Protein AF-0000000072383694 (afdb_homodimer)

pLDDT: mean 89.74, std 15.97, range [21.08, 98.81]

Radius of gyration: 26.95 Å; Cα contacts (8 Å, |Δi|>4): 1340; chains: 2; bounding box: 86×78×67 Å

Sequence (684 aa):
MWRKSFWSYRLLSTYVTKSRYLFELKEDDDACKKAQQTGAFYLFHSLAPLLQKSEHQYQAPQHSLLELERLLAKFGQDTQRIEDSVLIGCSEQHEAWFALDLGLNSSSSINASLQKQEMETELKGSFMELRKALFQLNTKDASLLSTAQALLRWHDGHQFCSRSGQPTKKNMAGSKRVCPSNKIIYYPQMAPVVITLVSDGTRCLLARQSSFPKGMYSALAGFCDIGESLEEAVRREVAEEVGLEVERLQYSASQHWPFPNSSLMIACHATVKSGQTEIQVNLRELEAAGWFSHDEVATALRRNNPYTQQQNGTFWLPPKLAIAHQLIKEWVEKPNCSTLPAMWRKSFWSYRLLSTYVTKSRYLFELKEDDDACKKAQQTGAFYLFHSLAPLLQKSEHQYQAPQHSLLELERLLAKFGQDTQRIEDSVLIGCSEQHEAWFALDLGLNSSSSINASLQKQEMETELKGSFMELRKALFQLNTKDASLLSTAQALLRWHDGHQFCSRSGQPTKKNMAGSKRVCPSNKIIYYPQMAPVVITLVSDGTRCLLARQSSFPKGMYSALAGFCDIGESLEEAVRREVAEEVGLEVERLQYSASQHWPFPNSSLMIACHATVKSGQTEIQVNLRELEAAGWFSHDEVATALRRNNPYTQQQNGTFWLPPKLAIAHQLIKEWVEKPNCSTLPA

Solvent-accessible surface area (backbone atoms only — not comparable to full-atom values): 36787 Å² total; per-residue (Å²): 137,82,79,74,77,72,74,71,74,72,79,65,53,71,67,30,50,42,42,39,51,53,49,44,28,54,74,29,50,67,57,26,53,58,39,48,66,71,15,36,33,36,50,25,45,70,64,9,40,41,32,27,82,50,95,92,37,46,40,70,61,73,37,42,47,65,56,49,46,50,53,33,50,74,70,74,39,62,70,68,60,62,65,68,23,28,59,66,52,59,43,95,87,66,40,34,30,30,31,36,54,50,34,44,78,48,93,57,86,83,45,73,53,52,57,66,70,61,49,25,61,75,66,65,32,42,68,35,55,52,80,64,43,50,77,48,37,54,70,67,58,33,50,49,52,42,26,35,34,34,53,53,51,48,53,64,45,44,39,14,26,24,59,77,26,44,63,37,44,67,47,64,21,48,56,34,32,33,20,78,90,78,65,50,74,46,62,73,67,28,40,42,23,39,33,35,43,37,26,62,68,66,33,36,42,36,26,28,41,76,85,45,63,80,50,42,35,37,48,46,67,43,68,44,52,69,58,36,26,64,68,52,30,49,40,44,44,42,12,42,46,31,44,35,64,64,71,46,77,41,82,74,52,53,34,49,37,51,72,93,52,46,26,33,37,39,32,30,42,31,30,32,50,86,88,57,71,68,69,46,71,29,66,94,73,32,67,46,69,48,78,38,43,54,66,58,52,52,53,39,68,66,53,84,63,70,77,76,46,61,77,74,80,52,67,35,62,56,56,80,88,40,68,55,29,50,52,53,50,49,42,66,74,48,53,68,71,77,66,67,83,131,136,83,80,74,79,73,75,70,75,72,78,64,53,69,66,30,49,42,42,39,51,52,49,43,28,54,73,30,50,66,58,26,53,58,41,50,67,70,15,35,33,35,49,25,46,71,64,10,41,41,32,28,82,49,94,94,39,46,40,69,62,74,36,42,46,67,56,49,45,50,52,33,50,74,70,73,40,62,71,68,60,63,63,68,24,28,60,66,53,59,43,94,85,68,40,34,29,30,32,36,55,50,36,45,78,48,93,56,83,82,45,74,54,52,57,65,68,62,48,25,62,76,64,64,33,42,66,35,56,51,81,64,42,50,77,49,36,54,70,68,58,34,51,50,51,42,26,34,35,36,52,54,50,47,56,63,46,45,40,13,26,24,60,77,25,43,62,35,42,67,45,64,23,49,58,33,33,34,21,78,89,79,64,50,73,46,61,72,66,26,39,42,25,40,33,33,43,37,25,55,67,67,32,36,44,36,26,26,41,78,87,44,64,80,50,41,36,37,46,47,67,43,67,42,50,68,58,37,26,65,69,53,30,50,42,43,46,42,12,42,46,29,44,35,65,66,70,48,75,42,82,74,54,54,36,48,36,51,71,93,52,46,26,32,36,40,32,28,41,32,32,33,52,78,88,53,70,71,69,46,72,29,67,91,73,33,68,47,70,47,80,38,44,55,67,59,52,52,54,37,68,68,54,84,65,70,77,76,47,61,77,75,80,51,66,35,60,56,57,80,88,38,68,54,30,50,54,52,50,49,43,66,74,48,55,68,71,77,66,67,83,133

Organism: Felis catus (NCBI:txid9685)

InterPro domains:
  IPR000086 NUDIX hydrolase domain [PF00293] (193-300)
  IPR000086 NUDIX hydrolase domain [PS51462] (188-315)
  IPR015375 NADH pyrophosphatase-like, N-terminal [PF09296] (40-154)
  IPR015376 Zinc ribbon, NADH pyrophosphatase [PF09297] (158-187)
  IPR015797 NUDIX hydrolase-like domain superfamily [SSF55811] (140-334)
  IPR020084 NUDIX hydrolase, conserved site [PS00893] (222-243)
  IPR049734 NADH pyrophosphatase-like, C-terminal domain [cd03429] (191-332)

Structure (mmCIF, N/CA/C/O backbone):
data_AF-0000000072383694-model_v1
#
loop_
_entity.id
_entity.type
_entity.pdbx_description
1 polymer 'Uncharacterized protein'
#
loop_
_atom_site.group_PDB
_atom_site.id
_atom_site.type_symbol
_atom_site.label_atom_id
_atom_site.label_alt_id
_atom_site.label_comp_id
_atom_site.label_asym_id
_atom_site.label_entity_id
_atom_site.label_seq_id
_atom_site.pdbx_PDB_ins_code
_atom_site.Cartn_x
_atom_site.Cartn_y
_atom_site.Cartn_z
_atom_site.occupancy
_atom_site.B_iso_or_equiv
_atom_site.auth_seq_id
_atom_site.auth_comp_id
_atom_site.auth_asym_id
_atom_site.auth_atom_id
_atom_site.pdbx_PDB_model_num
ATOM 1 N N . MET A 1 1 ? 36.188 38.438 -26.5 1 25.48 1 MET A N 1
ATOM 2 C CA . MET A 1 1 ? 34.781 38.656 -26.172 1 25.48 1 MET A CA 1
ATOM 3 C C . MET A 1 1 ? 34.156 37.438 -25.5 1 25.48 1 MET A C 1
ATOM 5 O O . MET A 1 1 ? 34.094 36.375 -26.125 1 25.48 1 MET A O 1
ATOM 9 N N . TRP A 1 2 ? 34.219 37.188 -24.141 1 26.23 2 TRP A N 1
ATOM 10 C CA . TRP A 1 2 ? 33.969 36.094 -23.234 1 26.23 2 TRP A CA 1
ATOM 11 C C . TRP A 1 2 ? 32.5 35.75 -23.188 1 26.23 2 TRP A C 1
ATOM 13 O O . TRP A 1 2 ? 31.672 36.594 -22.844 1 26.23 2 TRP A O 1
ATOM 23 N N . ARG A 1 3 ? 31.906 34.938 -24.109 1 27.7 3 ARG A N 1
ATOM 24 C CA . ARG A 1 3 ? 30.5 34.531 -24.109 1 27.7 3 ARG A CA 1
ATOM 25 C C . ARG A 1 3 ? 30.078 34.062 -22.734 1 27.7 3 ARG A C 1
ATOM 27 O O . ARG A 1 3 ? 30.625 33.094 -22.203 1 27.7 3 ARG A O 1
ATOM 34 N N . LYS A 1 4 ? 29.688 34.938 -21.875 1 29.31 4 LYS A N 1
ATOM 35 C CA . LYS A 1 4 ? 29.062 34.688 -20.578 1 29.31 4 LYS A CA 1
ATOM 36 C C . LYS A 1 4 ? 27.984 33.625 -20.703 1 29.31 4 LYS A C 1
ATOM 38 O O . LYS A 1 4 ? 27.016 33.781 -21.438 1 29.31 4 LYS A O 1
ATOM 43 N N . SER A 1 5 ? 28.266 32.344 -20.766 1 31.38 5 SER A N 1
ATOM 44 C CA . SER A 1 5 ? 27.359 31.203 -20.672 1 31.38 5 SER A CA 1
ATOM 45 C C . SER A 1 5 ? 26.328 31.406 -19.578 1 31.38 5 SER A C 1
ATOM 47 O O . SER A 1 5 ? 26.672 31.391 -18.391 1 31.38 5 SER A O 1
ATOM 49 N N . PHE A 1 6 ? 25.438 32.406 -19.672 1 30.58 6 PHE A N 1
ATOM 50 C CA . PHE A 1 6 ? 24.312 32.594 -18.781 1 30.58 6 PHE A CA 1
ATOM 51 C C . PHE A 1 6 ? 23.609 31.281 -18.484 1 30.58 6 PHE A C 1
ATOM 53 O O . PHE A 1 6 ? 22.906 30.734 -19.328 1 30.58 6 PHE A O 1
ATOM 60 N N . TRP A 1 7 ? 24.219 30.344 -17.797 1 33.88 7 TRP A N 1
ATOM 61 C CA . TRP A 1 7 ? 23.5 29.234 -17.188 1 33.88 7 TRP A CA 1
ATOM 62 C C . TRP A 1 7 ? 22.172 29.703 -16.594 1 33.88 7 TRP A C 1
ATOM 64 O O . TRP A 1 7 ? 22.156 30.484 -15.641 1 33.88 7 TRP A O 1
ATOM 74 N N . SER A 1 8 ? 21.266 30.234 -17.344 1 35.97 8 SER A N 1
ATOM 75 C CA . SER A 1 8 ? 19.906 30.562 -16.906 1 35.97 8 SER A CA 1
ATOM 76 C C . SER A 1 8 ? 19.391 29.562 -15.875 1 35.97 8 SER A C 1
ATOM 78 O O . SER A 1 8 ? 19.25 28.375 -16.172 1 35.97 8 SER A O 1
ATOM 80 N N . TYR A 1 9 ? 19.828 29.578 -14.656 1 41.03 9 TYR A N 1
ATOM 81 C CA . TYR A 1 9 ? 19.25 28.875 -13.508 1 41.03 9 TYR A CA 1
ATOM 82 C C . TYR A 1 9 ? 17.734 28.922 -13.562 1 41.03 9 TYR A C 1
ATOM 84 O O . TYR A 1 9 ? 17.125 29.984 -13.445 1 41.03 9 TYR A O 1
ATOM 92 N N . ARG A 1 10 ? 17.203 28.297 -14.516 1 50.22 10 ARG A N 1
ATOM 93 C CA . ARG A 1 10 ? 15.742 28.219 -14.57 1 50.22 10 ARG A CA 1
ATOM 94 C C . ARG A 1 10 ? 15.148 28 -13.18 1 50.22 10 ARG A C 1
ATOM 96 O O . ARG A 1 10 ? 15.578 27.094 -12.453 1 50.22 10 ARG A O 1
ATOM 103 N N . LEU A 1 11 ? 14.555 29.016 -12.594 1 60.5 11 LEU A N 1
ATOM 104 C CA . LEU A 1 11 ? 13.844 29.062 -11.32 1 60.5 11 LEU A CA 1
ATOM 105 C C . LEU A 1 11 ? 12.789 27.953 -11.25 1 60.5 11 LEU A C 1
ATOM 107 O O . LEU A 1 11 ? 11.898 27.891 -12.102 1 60.5 11 LEU A O 1
ATOM 111 N N . LEU A 1 12 ? 13.07 26.891 -10.617 1 71.5 12 LEU A N 1
ATOM 112 C CA . LEU A 1 12 ? 12.086 25.844 -10.359 1 71.5 12 LEU A CA 1
ATOM 113 C C . LEU A 1 12 ? 10.828 26.422 -9.727 1 71.5 12 LEU A C 1
ATOM 115 O O . LEU A 1 12 ? 10.891 27.438 -9.016 1 71.5 12 LEU A O 1
ATOM 119 N N . SER A 1 13 ? 9.727 25.859 -10.125 1 86.69 13 SER A N 1
ATOM 120 C CA . SER A 1 13 ? 8.477 26.266 -9.492 1 86.69 13 SER A CA 1
ATOM 121 C C . SER A 1 13 ? 8.531 26.078 -7.977 1 86.69 13 SER A C 1
ATOM 123 O O . SER A 1 13 ? 9.391 25.344 -7.473 1 86.69 13 SER A O 1
ATOM 125 N N . THR A 1 14 ? 7.766 26.766 -7.305 1 91.38 14 THR A N 1
ATOM 126 C CA . THR A 1 14 ? 7.68 26.688 -5.848 1 91.38 14 THR A CA 1
ATOM 127 C C . THR A 1 14 ? 7.387 25.266 -5.398 1 91.38 14 THR A C 1
ATOM 129 O O . THR A 1 14 ? 7.934 24.797 -4.395 1 91.38 14 THR A O 1
ATOM 132 N N . TYR A 1 15 ? 6.594 24.562 -6.176 1 94.19 15 TYR A N 1
ATOM 133 C CA . TYR A 1 15 ? 6.254 23.188 -5.824 1 94.19 15 TYR A CA 1
ATOM 134 C C . TYR A 1 15 ? 7.48 22.297 -5.902 1 94.19 15 TYR A C 1
ATOM 136 O O . TYR A 1 15 ? 7.734 21.5 -4.996 1 94.19 15 TYR A O 1
ATOM 144 N N . VAL A 1 16 ? 8.25 22.375 -6.953 1 95.88 16 VAL A N 1
ATOM 145 C CA . VAL A 1 16 ? 9.422 21.547 -7.16 1 95.88 16 VAL A CA 1
ATOM 146 C C . VAL A 1 16 ? 10.461 21.828 -6.074 1 95.88 16 VAL A C 1
ATOM 148 O O . VAL A 1 16 ? 11.031 20.906 -5.496 1 95.88 16 VAL A O 1
ATOM 151 N N . THR A 1 17 ? 10.664 23.094 -5.789 1 95.75 17 THR A N 1
ATOM 152 C CA . THR A 1 17 ? 11.656 23.469 -4.789 1 95.75 17 THR A CA 1
ATOM 153 C C . THR A 1 17 ? 11.273 22.938 -3.414 1 95.75 17 THR A C 1
ATOM 155 O O . THR A 1 17 ? 12.125 22.438 -2.676 1 95.75 17 THR A O 1
ATOM 158 N N . LYS A 1 18 ? 10.039 23.031 -3.117 1 96.56 18 LYS A N 1
ATOM 159 C CA . LYS A 1 18 ? 9.539 22.531 -1.842 1 96.56 18 LYS A CA 1
ATOM 160 C C . LYS A 1 18 ? 9.719 21.016 -1.747 1 96.56 18 LYS A C 1
ATOM 162 O O . LYS A 1 18 ? 10.172 20.5 -0.724 1 96.56 18 LYS A O 1
ATOM 167 N N . SER A 1 19 ? 9.375 20.297 -2.785 1 96.69 19 SER A N 1
ATOM 168 C CA . SER A 1 19 ? 9.492 18.844 -2.809 1 96.69 19 SER A CA 1
ATOM 169 C C . SER A 1 19 ? 10.938 18.391 -2.639 1 96.69 19 SER A C 1
ATOM 171 O O . SER A 1 19 ? 11.219 17.438 -1.904 1 96.69 19 SER A O 1
ATOM 173 N N . ARG A 1 20 ? 11.82 19.078 -3.25 1 96.88 20 ARG A N 1
ATOM 174 C CA . ARG A 1 20 ? 13.227 18.703 -3.193 1 96.88 20 ARG A CA 1
ATOM 175 C C . ARG A 1 20 ? 13.844 19.078 -1.85 1 96.88 20 ARG A C 1
ATOM 177 O O . ARG A 1 20 ? 14.734 18.391 -1.351 1 96.88 20 ARG A O 1
ATOM 184 N N . TYR A 1 21 ? 13.352 20.266 -1.337 1 97.69 21 TYR A N 1
ATOM 185 C CA . TYR A 1 21 ? 13.781 20.641 0.008 1 97.69 21 TYR A CA 1
ATOM 186 C C . TYR A 1 21 ? 13.398 19.562 1.015 1 97.69 21 TYR A C 1
ATOM 188 O O . TYR A 1 21 ? 14.242 19.109 1.803 1 97.69 21 TYR A O 1
ATOM 196 N N . LEU A 1 22 ? 12.172 19.047 0.976 1 97.88 22 LEU A N 1
ATOM 197 C CA . LEU A 1 22 ? 11.711 18 1.871 1 97.88 22 LEU A CA 1
ATOM 198 C C . LEU A 1 22 ? 12.5 16.719 1.649 1 97.88 22 LEU A C 1
ATOM 200 O O . LEU A 1 22 ? 12.852 16.016 2.609 1 97.88 22 LEU A O 1
ATOM 204 N N . PHE A 1 23 ? 12.797 16.469 0.4 1 97.5 23 PHE A N 1
ATOM 205 C CA . PHE A 1 23 ? 13.609 15.305 0.07 1 97.5 23 PHE A CA 1
ATOM 206 C C . PHE A 1 23 ? 14.969 15.383 0.748 1 97.5 23 PHE A C 1
ATOM 208 O O . PHE A 1 23 ? 15.445 14.398 1.322 1 97.5 23 PHE A O 1
ATOM 215 N N . GLU A 1 24 ? 15.531 16.484 0.656 1 97.62 24 GLU A N 1
ATOM 216 C CA . GLU A 1 24 ? 16.828 16.688 1.279 1 97.62 24 GLU A CA 1
ATOM 217 C C . GLU A 1 24 ? 16.766 16.469 2.789 1 97.62 24 GLU A C 1
ATOM 219 O O . GLU A 1 24 ? 17.641 15.828 3.373 1 97.62 24 GLU A O 1
ATOM 224 N N . LEU A 1 25 ? 15.727 17 3.41 1 98.44 25 LEU A N 1
ATOM 225 C CA . LEU A 1 25 ? 15.586 16.875 4.855 1 98.44 25 LEU A CA 1
ATOM 226 C C . LEU A 1 25 ? 15.422 15.406 5.254 1 98.44 25 LEU A C 1
ATOM 228 O O . LEU A 1 25 ? 15.898 14.992 6.312 1 98.44 25 LEU A O 1
ATOM 232 N N . LYS A 1 26 ? 14.781 14.656 4.449 1 97.94 26 LYS A N 1
ATOM 233 C CA . LYS A 1 26 ? 14.555 13.242 4.738 1 97.94 26 LYS A CA 1
ATOM 234 C C . LYS A 1 26 ? 15.852 12.445 4.633 1 97.94 26 LYS A C 1
ATOM 236 O O . LYS A 1 26 ? 16.047 11.484 5.371 1 97.94 26 LYS A O 1
ATOM 241 N N . GLU A 1 27 ? 16.734 12.906 3.748 1 96.44 27 GLU A N 1
ATOM 242 C CA . GLU A 1 27 ? 17.891 12.094 3.396 1 96.44 27 GLU A CA 1
ATOM 243 C C . GLU A 1 27 ? 19.141 12.57 4.137 1 96.44 27 GLU A C 1
ATOM 245 O O . GLU A 1 27 ? 20.094 11.812 4.301 1 96.44 27 GLU A O 1
ATOM 250 N N . ASP A 1 28 ? 19.125 13.82 4.531 1 97.75 28 ASP A N 1
ATOM 251 C CA . ASP A 1 28 ? 20.297 14.422 5.148 1 97.75 28 ASP A CA 1
ATOM 252 C C . ASP A 1 28 ? 20.016 14.812 6.598 1 97.75 28 ASP A C 1
ATOM 254 O O . ASP A 1 28 ? 19.391 15.844 6.863 1 97.75 28 ASP A O 1
ATOM 258 N N . ASP A 1 29 ? 20.578 14.094 7.492 1 98.06 29 ASP A N 1
ATOM 259 C CA . ASP A 1 29 ? 20.328 14.281 8.914 1 98.06 29 ASP A CA 1
ATOM 260 C C . ASP A 1 29 ? 20.812 15.656 9.383 1 98.06 29 ASP A C 1
ATOM 262 O O . ASP A 1 29 ? 20.156 16.297 10.203 1 98.06 29 ASP A O 1
ATOM 266 N N . ASP A 1 30 ? 21.906 16.062 8.922 1 98.25 30 ASP A N 1
ATOM 267 C CA . ASP A 1 30 ? 22.438 17.375 9.32 1 98.25 30 ASP A CA 1
ATOM 268 C C . ASP A 1 30 ? 21.531 18.5 8.844 1 98.25 30 ASP A C 1
ATOM 270 O O . ASP A 1 30 ? 21.25 19.438 9.586 1 98.25 30 ASP A O 1
ATOM 274 N N . ALA A 1 31 ? 21.109 18.375 7.594 1 98.31 31 ALA A N 1
ATOM 275 C CA . ALA A 1 31 ? 20.172 19.375 7.062 1 98.31 31 ALA A CA 1
ATOM 276 C C . ALA A 1 31 ? 18.891 19.406 7.871 1 98.31 31 ALA A C 1
ATOM 278 O O . ALA A 1 31 ? 18.344 20.469 8.172 1 98.31 31 ALA A O 1
ATOM 279 N N . CYS A 1 32 ? 18.438 18.25 8.25 1 98.56 32 CYS A N 1
ATOM 280 C CA . CYS A 1 32 ? 17.203 18.156 9.016 1 98.56 32 CYS A CA 1
ATOM 281 C C . CYS A 1 32 ? 17.375 18.734 10.406 1 98.56 32 CYS A C 1
ATOM 283 O O . CYS A 1 32 ? 16.469 19.422 10.914 1 98.56 32 CYS A O 1
ATOM 285 N N . LYS A 1 33 ? 18.469 18.484 11 1 97.94 33 LYS A N 1
ATOM 286 C CA . LYS A 1 33 ? 18.766 19.016 12.32 1 97.94 33 LYS A CA 1
ATOM 287 C C . LYS A 1 33 ? 18.797 20.547 12.297 1 97.94 33 LYS A C 1
ATOM 289 O O . LYS A 1 33 ? 18.234 21.203 13.195 1 97.94 33 LYS A O 1
ATOM 294 N N . LYS A 1 34 ? 19.422 21.031 11.305 1 98.12 34 LYS A N 1
ATOM 295 C CA . LYS A 1 34 ? 19.453 22.484 11.148 1 98.12 34 LYS A CA 1
ATOM 296 C C . LYS A 1 34 ? 18.062 23.047 10.953 1 98.12 34 LYS A C 1
ATOM 298 O O . LYS A 1 34 ? 17.703 24.078 11.555 1 98.12 34 LYS A O 1
ATOM 303 N N . ALA A 1 35 ? 17.266 22.391 10.125 1 98.38 35 ALA A N 1
ATOM 304 C CA . ALA A 1 35 ? 15.898 22.828 9.867 1 98.38 35 ALA A CA 1
ATOM 305 C C . ALA A 1 35 ? 15.055 22.781 11.133 1 98.38 35 ALA A C 1
ATOM 307 O O . ALA A 1 35 ? 14.148 23.609 11.32 1 98.38 35 ALA A O 1
ATOM 308 N N . GLN A 1 36 ? 15.344 21.844 12.008 1 97.94 36 GLN A N 1
ATOM 309 C CA . GLN A 1 36 ? 14.594 21.672 13.25 1 97.94 36 GLN A CA 1
ATOM 310 C C . GLN A 1 36 ? 14.766 22.875 14.172 1 97.94 36 GLN A C 1
ATOM 312 O O . GLN A 1 36 ? 13.859 23.219 14.938 1 97.94 36 GLN A O 1
ATOM 317 N N . GLN A 1 37 ? 15.898 23.578 14.07 1 97.38 37 GLN A N 1
ATOM 318 C CA . GLN A 1 37 ? 16.203 24.719 14.938 1 97.38 37 GLN A CA 1
ATOM 319 C C . GLN A 1 37 ? 15.234 25.875 14.695 1 97.38 37 GLN A C 1
ATOM 321 O O . GLN A 1 37 ? 14.945 26.641 15.609 1 97.38 37 GLN A O 1
ATOM 326 N N . THR A 1 38 ? 14.742 25.938 13.484 1 97.5 38 THR A N 1
ATOM 327 C CA . THR A 1 38 ? 13.867 27.047 13.141 1 97.5 38 THR A CA 1
ATOM 328 C C . THR A 1 38 ? 12.5 26.547 12.68 1 97.5 38 THR A C 1
ATOM 330 O O . THR A 1 38 ? 11.742 27.281 12.055 1 97.5 38 THR A O 1
ATOM 333 N N . GLY A 1 39 ? 12.281 25.266 12.852 1 98 39 GLY A N 1
ATOM 334 C CA . GLY A 1 39 ? 11.039 24.672 12.391 1 98 39 GLY A CA 1
ATOM 335 C C . GLY A 1 39 ? 9.883 24.859 13.359 1 98 39 GLY A C 1
ATOM 336 O O . GLY A 1 39 ? 10.031 25.547 14.375 1 98 39 GLY A O 1
ATOM 337 N N . ALA A 1 40 ? 8.766 24.375 12.969 1 98.31 40 ALA A N 1
ATOM 338 C CA . ALA A 1 40 ? 7.555 24.406 13.781 1 98.31 40 ALA A CA 1
ATOM 339 C C . ALA A 1 40 ? 7.145 23 14.195 1 98.31 40 ALA A C 1
ATOM 341 O O . ALA A 1 40 ? 7.359 22.031 13.453 1 98.31 40 ALA A O 1
ATOM 342 N N . PHE A 1 41 ? 6.555 22.922 15.375 1 98.56 41 PHE A N 1
ATOM 343 C CA . PHE A 1 41 ? 6.176 21.625 15.938 1 98.56 41 PHE A CA 1
ATOM 344 C C . PHE A 1 41 ? 4.676 21.562 16.203 1 98.56 41 PHE A C 1
ATOM 346 O O . PHE A 1 41 ? 4.105 22.469 16.797 1 98.56 41 PHE A O 1
ATOM 353 N N . TYR A 1 42 ? 4.109 20.562 15.68 1 98.44 42 TYR A N 1
ATOM 354 C CA . TYR A 1 42 ? 2.748 20.188 16.031 1 98.44 42 TYR A CA 1
ATOM 355 C C . TYR A 1 42 ? 2.748 19.125 17.125 1 98.44 42 TYR A C 1
ATOM 357 O O . TYR A 1 42 ? 3.506 18.156 17.047 1 98.44 42 TYR A O 1
ATOM 365 N N . LEU A 1 43 ? 1.911 19.328 18.109 1 98.25 43 LEU A N 1
ATOM 366 C CA . LEU A 1 43 ? 1.993 18.453 19.281 1 98.25 43 LEU A CA 1
ATOM 367 C C . LEU A 1 43 ? 0.82 17.484 19.328 1 98.25 43 LEU A C 1
ATOM 369 O O . LEU A 1 43 ? -0.303 17.844 18.969 1 98.25 43 LEU A O 1
ATOM 373 N N . PHE A 1 44 ? 1.098 16.328 19.75 1 98 44 PHE A N 1
ATOM 374 C CA . PHE A 1 44 ? 0.128 15.266 19.938 1 98 44 PHE A CA 1
ATOM 375 C C . PHE A 1 44 ? 0.224 14.688 21.344 1 98 44 PHE A C 1
ATOM 377 O O . PHE A 1 44 ? 1.229 14.875 22.031 1 98 44 PHE A O 1
ATOM 384 N N . HIS A 1 45 ? -0.805 14.07 21.797 1 97.25 45 HIS A N 1
ATOM 385 C CA . HIS A 1 45 ? -0.825 13.227 22.984 1 97.25 45 HIS A CA 1
ATOM 386 C C . HIS A 1 45 ? -1.559 11.914 22.734 1 97.25 45 HIS A C 1
ATOM 388 O O . HIS A 1 45 ? -2.783 11.898 22.578 1 97.25 45 HIS A O 1
ATOM 394 N N . SER A 1 46 ? -0.838 10.812 22.703 1 95.81 46 SER A N 1
ATOM 395 C CA . SER A 1 46 ? -1.388 9.508 22.375 1 95.81 46 SER A CA 1
ATOM 396 C C . SER A 1 46 ? -2.139 9.547 21.047 1 95.81 46 SER A C 1
ATOM 398 O O . SER A 1 46 ? -3.289 9.109 20.969 1 95.81 46 SER A O 1
ATOM 400 N N . LEU A 1 47 ? -1.526 10.242 20.062 1 96.19 47 LEU A N 1
ATOM 401 C CA . LEU A 1 47 ? -1.926 10.289 18.656 1 96.19 47 LEU A CA 1
ATOM 402 C C . LEU A 1 47 ? -3.102 11.242 18.453 1 96.19 47 LEU A C 1
ATOM 404 O O . LEU A 1 47 ? -3.666 11.312 17.359 1 96.19 47 LEU A O 1
ATOM 408 N N . ALA A 1 48 ? -3.51 11.977 19.516 1 97.12 48 ALA A N 1
ATOM 409 C CA . ALA A 1 48 ? -4.508 13.039 19.406 1 97.12 48 ALA A CA 1
ATOM 410 C C . ALA A 1 48 ? -3.838 14.398 19.234 1 97.12 48 ALA A C 1
ATOM 412 O O . ALA A 1 48 ? -3.021 14.805 20.078 1 97.12 48 ALA A O 1
ATOM 413 N N . PRO A 1 49 ? -4.176 15.117 18.25 1 97.62 49 PRO A N 1
ATOM 414 C CA . PRO A 1 49 ? -3.531 16.422 18.031 1 97.62 49 PRO A CA 1
ATOM 415 C C . PRO A 1 49 ? -4.035 17.484 19 1 97.62 49 PRO A C 1
ATOM 417 O O . PRO A 1 49 ? -5.191 17.453 19.422 1 97.62 49 PRO A O 1
ATOM 420 N N . LEU A 1 50 ? -3.178 18.422 19.281 1 97.75 50 LEU A N 1
ATOM 421 C CA . LEU A 1 50 ? -3.555 19.609 20.047 1 97.75 50 LEU A CA 1
ATOM 422 C C . LEU A 1 50 ? -4.309 20.609 19.156 1 97.75 50 LEU A C 1
ATOM 424 O O . LEU A 1 50 ? -3.83 20.984 18.094 1 97.75 50 LEU A O 1
ATOM 428 N N . LEU A 1 51 ? -5.457 20.969 19.578 1 96.88 51 LEU A N 1
ATOM 429 C CA . LEU A 1 51 ? -6.242 21.984 18.875 1 96.88 51 LEU A CA 1
ATOM 430 C C . LEU A 1 51 ? -6.594 23.141 19.812 1 96.88 51 LEU A C 1
ATOM 432 O O . LEU A 1 51 ? -6.766 22.938 21.016 1 96.88 51 LEU A O 1
ATOM 436 N N . GLN A 1 52 ? -6.629 24.281 19.266 1 95 52 GLN A N 1
ATOM 437 C CA . GLN A 1 52 ? -7.059 25.484 19.969 1 95 52 GLN A CA 1
ATOM 438 C C . GLN A 1 52 ? -8.219 26.156 19.266 1 95 52 GLN A C 1
ATOM 440 O O . GLN A 1 52 ? -8.258 26.203 18.031 1 95 52 GLN A O 1
ATOM 445 N N . LYS A 1 53 ? -9.125 26.547 20.016 1 88.12 53 LYS A N 1
ATOM 446 C CA . LYS A 1 53 ? -10.273 27.25 19.453 1 88.12 53 LYS A CA 1
ATOM 447 C C . LYS A 1 53 ? -9.93 28.688 19.125 1 88.12 53 LYS A C 1
ATOM 449 O O . LYS A 1 53 ? -9.359 29.406 19.953 1 88.12 53 LYS A O 1
ATOM 454 N N . SER A 1 54 ? -9.953 29 17.922 1 79.25 54 SER A N 1
ATOM 455 C CA . SER A 1 54 ? -9.828 30.391 17.484 1 79.25 54 SER A CA 1
ATOM 456 C C . SER A 1 54 ? -11.109 30.891 16.844 1 79.25 54 SER A C 1
ATOM 458 O O . SER A 1 54 ? -11.461 30.469 15.734 1 79.25 54 SER A O 1
ATOM 460 N N . GLU A 1 55 ? -11.812 31.844 17.484 1 78.44 55 GLU A N 1
ATOM 461 C CA . GLU A 1 55 ? -13.086 32.375 17 1 78.44 55 GLU A CA 1
ATOM 462 C C . GLU A 1 55 ? -14.078 31.25 16.719 1 78.44 55 GLU A C 1
ATOM 464 O O . GLU A 1 55 ? -14.453 30.5 17.609 1 78.44 55 GLU A O 1
ATOM 469 N N . HIS A 1 56 ? -14.234 30.922 15.414 1 74.62 56 HIS A N 1
ATOM 470 C CA . HIS A 1 56 ? -15.297 29.969 15.102 1 74.62 56 HIS A CA 1
ATOM 471 C C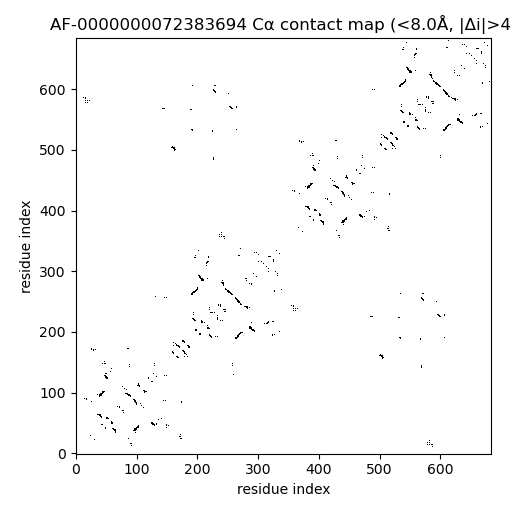 . HIS A 1 56 ? -14.727 28.672 14.523 1 74.62 56 HIS A C 1
ATOM 473 O O . HIS A 1 56 ? -15.469 27.828 14.016 1 74.62 56 HIS A O 1
ATOM 479 N N . GLN A 1 57 ? -13.344 28.562 14.695 1 82.19 57 GLN A N 1
ATOM 480 C CA . GLN A 1 57 ? -12.797 27.328 14.133 1 82.19 57 GLN A CA 1
ATOM 481 C C . GLN A 1 57 ? -11.625 26.828 14.961 1 82.19 57 GLN A C 1
ATOM 483 O O . GLN A 1 57 ? -11 27.594 15.695 1 82.19 57 GLN A O 1
ATOM 488 N N . TYR A 1 58 ? -11.422 25.562 14.977 1 89.81 58 TYR A N 1
ATOM 489 C CA . TYR A 1 58 ? -10.242 24.984 15.617 1 89.81 58 TYR A CA 1
ATOM 490 C C . TYR A 1 58 ? -9.031 25.062 14.703 1 89.81 58 TYR A C 1
ATOM 492 O O . TYR A 1 58 ? -9.156 25 13.477 1 89.81 58 TYR A O 1
ATOM 500 N N . GLN A 1 59 ? -7.969 25.328 15.312 1 92 59 GLN A N 1
ATOM 501 C CA . GLN A 1 59 ? -6.699 25.312 14.594 1 92 59 GLN A CA 1
ATOM 502 C C . GLN A 1 59 ? -5.648 24.5 15.352 1 92 59 GLN A C 1
ATOM 504 O O . GLN A 1 59 ? -5.742 24.344 16.578 1 92 59 GLN A O 1
ATOM 509 N N . ALA A 1 60 ? -4.75 24.016 14.602 1 93.81 60 ALA A N 1
ATOM 510 C CA . ALA A 1 60 ? -3.604 23.375 15.227 1 93.81 60 ALA A CA 1
ATOM 511 C C . ALA A 1 60 ? -2.469 24.359 15.469 1 93.81 60 ALA A C 1
ATOM 513 O O . ALA A 1 60 ? -1.888 24.891 14.516 1 93.81 60 ALA A O 1
ATOM 514 N N . PRO A 1 61 ? -2.178 24.609 16.688 1 95.56 61 PRO A N 1
ATOM 515 C CA . PRO A 1 61 ? -1.12 25.594 16.938 1 95.56 61 PRO A CA 1
ATOM 516 C C . PRO A 1 61 ? 0.27 25.062 16.594 1 95.56 61 PRO A C 1
ATOM 518 O O . PRO A 1 61 ? 0.53 23.875 16.719 1 95.56 61 PRO A O 1
ATOM 521 N N . GLN A 1 62 ? 1.105 25.953 16.219 1 96.75 62 GLN A N 1
ATOM 522 C CA . GLN A 1 62 ? 2.514 25.672 15.969 1 96.75 62 GLN A CA 1
ATOM 523 C C . GLN A 1 62 ? 3.387 26.156 17.109 1 96.75 62 GLN A C 1
ATOM 525 O O . GLN A 1 62 ? 3.143 27.219 17.672 1 96.75 62 GLN A O 1
ATOM 530 N N . HIS A 1 63 ? 4.383 25.375 17.453 1 97.88 63 HIS A N 1
ATOM 531 C CA . HIS A 1 63 ? 5.324 25.75 18.5 1 97.88 63 HIS A CA 1
ATOM 532 C C . HIS A 1 63 ? 6.754 25.781 17.969 1 97.88 63 HIS A C 1
ATOM 534 O O . HIS A 1 63 ? 7.141 24.922 17.172 1 97.88 63 HIS A O 1
ATOM 540 N N . SER A 1 64 ? 7.5 26.719 18.453 1 98.06 64 SER A N 1
ATOM 541 C CA . SER A 1 64 ? 8.914 26.766 18.094 1 98.06 64 SER A CA 1
ATOM 542 C C . SER A 1 64 ? 9.727 25.797 18.953 1 98.06 64 SER A C 1
ATOM 544 O O . SER A 1 64 ? 9.234 25.297 19.969 1 98.06 64 SER A O 1
ATOM 546 N N . LEU A 1 65 ? 10.93 25.594 18.547 1 97.94 65 LEU A N 1
ATOM 547 C CA . LEU A 1 65 ? 11.828 24.734 19.297 1 97.94 65 LEU A CA 1
ATOM 548 C C . LEU A 1 65 ? 12.039 25.281 20.703 1 97.94 65 LEU A C 1
ATOM 550 O O . LEU A 1 65 ? 12.008 24.531 21.688 1 97.94 65 LEU A O 1
ATOM 554 N N . LEU A 1 66 ? 12.203 26.562 20.812 1 97.06 66 LEU A N 1
ATOM 555 C CA . LEU A 1 66 ? 12.445 27.203 22.094 1 97.06 66 LEU A CA 1
ATOM 556 C C . LEU A 1 66 ? 11.242 27.031 23.031 1 97.06 66 LEU A C 1
ATOM 558 O O . LEU A 1 66 ? 11.414 26.734 24.219 1 97.06 66 LEU A O 1
ATOM 562 N N . GLU A 1 67 ? 10.078 27.234 22.453 1 96.81 67 GLU A N 1
ATOM 563 C CA . GLU A 1 67 ? 8.867 27.031 23.234 1 96.81 67 GLU A CA 1
ATOM 564 C C . GLU A 1 67 ? 8.742 25.594 23.734 1 96.81 67 GLU A C 1
ATOM 566 O O . GLU A 1 67 ? 8.344 25.344 24.859 1 96.81 67 GLU A O 1
ATOM 571 N N . LEU A 1 68 ? 9.078 24.672 22.922 1 96.31 68 LEU A N 1
ATOM 572 C CA . LEU A 1 68 ? 9 23.266 23.266 1 96.31 68 LEU A CA 1
ATOM 573 C C . LEU A 1 68 ? 10.016 22.906 24.344 1 96.31 68 LEU A C 1
ATOM 575 O O . LEU A 1 68 ? 9.703 22.172 25.281 1 96.31 68 LEU A O 1
ATOM 579 N N . GLU A 1 69 ? 11.203 23.438 24.219 1 96.38 69 GLU A N 1
ATOM 580 C CA . GLU A 1 69 ? 12.234 23.203 25.219 1 96.38 69 GLU A CA 1
ATOM 581 C C . GLU A 1 69 ? 11.82 23.734 26.578 1 96.38 69 GLU A C 1
ATOM 583 O O . GLU A 1 69 ? 12.031 23.078 27.609 1 96.38 69 GLU A O 1
ATOM 588 N N . ARG A 1 70 ? 11.25 24.875 26.562 1 96.19 70 ARG A N 1
ATOM 589 C CA . ARG A 1 70 ? 10.766 25.469 27.797 1 96.19 70 ARG A CA 1
ATOM 590 C C . ARG A 1 70 ? 9.656 24.625 28.422 1 96.19 70 ARG A C 1
ATOM 592 O O . ARG A 1 70 ? 9.641 24.422 29.641 1 96.19 70 ARG A O 1
ATOM 599 N N . LEU A 1 71 ? 8.797 24.203 27.578 1 95.19 71 LEU A N 1
ATOM 600 C CA . LEU A 1 71 ? 7.695 23.359 28.047 1 95.19 71 LEU A CA 1
ATOM 601 C C . LEU A 1 71 ? 8.227 22.094 28.688 1 95.19 71 LEU A C 1
ATOM 603 O O . LEU A 1 71 ? 7.809 21.734 29.797 1 95.19 71 LEU A O 1
ATOM 607 N N . LEU A 1 72 ? 9.141 21.422 28.031 1 93.75 72 LEU A N 1
ATOM 608 C CA . LEU A 1 72 ? 9.688 20.172 28.531 1 93.75 72 LEU A CA 1
ATOM 609 C C . LEU A 1 72 ? 10.453 20.391 29.844 1 93.75 72 LEU A C 1
ATOM 611 O O . LEU A 1 72 ? 10.32 19.609 30.781 1 93.75 72 LEU A O 1
ATOM 615 N N . ALA A 1 73 ? 11.164 21.484 29.875 1 93.62 73 ALA A N 1
ATOM 616 C CA . ALA A 1 73 ? 11.906 21.812 31.094 1 93.62 73 ALA A CA 1
ATOM 617 C C . ALA A 1 73 ? 10.969 22.031 32.281 1 93.62 73 ALA A C 1
ATOM 619 O O . ALA A 1 73 ? 11.227 21.578 33.375 1 93.62 73 ALA A O 1
ATOM 620 N N . LYS A 1 74 ? 9.953 22.688 31.953 1 94.25 74 LYS A N 1
ATOM 621 C CA . LYS A 1 74 ? 8.969 23 33 1 94.25 74 LYS A CA 1
ATOM 622 C C . LYS A 1 74 ? 8.414 21.719 33.625 1 94.25 74 LYS A C 1
ATOM 624 O O . LYS A 1 74 ? 8.086 21.703 34.812 1 94.25 74 LYS A O 1
ATOM 629 N N . PHE A 1 75 ? 8.328 20.734 32.844 1 92.25 75 PHE A N 1
ATOM 630 C CA . PHE A 1 75 ? 7.727 19.5 33.344 1 92.25 75 PHE A CA 1
ATOM 631 C C . PHE A 1 75 ? 8.781 18.438 33.562 1 92.25 75 PHE A C 1
ATOM 633 O O . PHE A 1 75 ? 8.484 17.234 33.531 1 92.25 75 PHE A O 1
ATOM 640 N N . GLY A 1 76 ? 10.023 18.781 33.625 1 88.19 76 GLY A N 1
ATOM 641 C CA . GLY A 1 76 ? 11.117 17.922 34.062 1 88.19 76 GLY A CA 1
ATOM 642 C C . GLY A 1 76 ? 11.508 16.906 33 1 88.19 76 GLY A C 1
ATOM 643 O O . GLY A 1 76 ? 11.977 15.812 33.312 1 88.19 76 GLY A O 1
ATOM 644 N N . GLN A 1 77 ? 11.203 17.219 31.781 1 88 77 GLN A N 1
ATOM 645 C CA . GLN A 1 77 ? 11.57 16.312 30.703 1 88 77 GLN A CA 1
ATOM 646 C C . GLN A 1 77 ? 12.891 16.719 30.062 1 88 77 GLN A C 1
ATOM 648 O O . GLN A 1 77 ? 13.25 17.906 30.062 1 88 77 GLN A O 1
ATOM 653 N N . ASP A 1 78 ? 13.562 15.766 29.516 1 87.62 78 ASP A N 1
ATOM 654 C CA . ASP A 1 78 ? 14.797 16 28.781 1 87.62 78 ASP A CA 1
ATOM 655 C C . ASP A 1 78 ? 14.508 16.469 27.359 1 87.62 78 ASP A C 1
ATOM 657 O O . ASP A 1 78 ? 13.562 16 26.719 1 87.62 78 ASP A O 1
ATOM 661 N N . THR A 1 79 ? 15.344 17.328 26.891 1 89.56 79 THR A N 1
ATOM 662 C CA . THR A 1 79 ? 15.172 17.875 25.547 1 89.56 79 THR A CA 1
ATOM 663 C C . THR A 1 79 ? 15.398 16.797 24.484 1 89.56 79 THR A C 1
ATOM 665 O O . THR A 1 79 ? 15.039 16.984 23.328 1 89.56 79 THR A O 1
ATOM 668 N N . GLN A 1 80 ? 15.961 15.688 24.891 1 88.81 80 GLN A N 1
ATOM 669 C CA . GLN A 1 80 ? 16.156 14.57 23.969 1 88.81 80 GLN A CA 1
ATOM 670 C C . GLN A 1 80 ? 14.828 14.047 23.438 1 88.81 80 GLN A C 1
ATOM 672 O O . GLN A 1 80 ? 14.789 13.398 22.391 1 88.81 80 GLN A O 1
ATOM 677 N N . ARG A 1 81 ? 13.781 14.375 24.188 1 91.25 81 ARG A N 1
ATOM 678 C CA . ARG A 1 81 ? 12.445 13.969 23.766 1 91.25 81 ARG A CA 1
ATOM 679 C C . ARG A 1 81 ? 12.094 14.57 22.406 1 91.25 81 ARG A C 1
ATOM 681 O O . ARG A 1 81 ? 11.305 13.992 21.656 1 91.25 81 ARG A O 1
ATOM 688 N N . ILE A 1 82 ? 12.664 15.672 22.109 1 94.06 82 ILE A N 1
ATOM 689 C CA . ILE A 1 82 ? 12.398 16.359 20.844 1 94.06 82 ILE A CA 1
ATOM 690 C C . ILE A 1 82 ? 12.883 15.5 19.672 1 94.06 82 ILE A C 1
ATOM 692 O O . ILE A 1 82 ? 1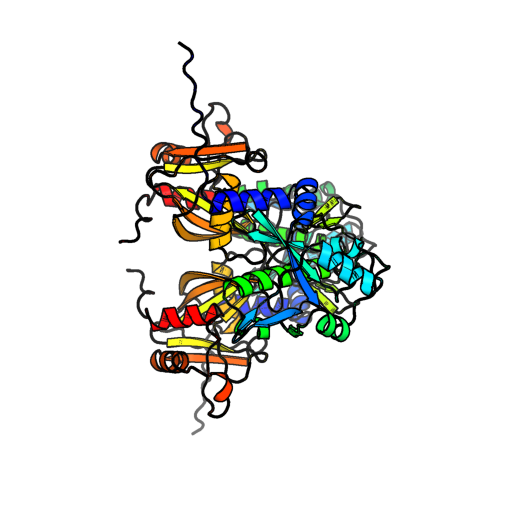2.352 15.602 18.562 1 94.06 82 ILE A O 1
ATOM 696 N N . GLU A 1 83 ? 13.844 14.602 19.906 1 92.25 83 GLU A N 1
ATOM 697 C CA . GLU A 1 83 ? 14.383 13.719 18.875 1 92.25 83 GLU A CA 1
ATOM 698 C C . GLU A 1 83 ? 13.336 12.703 18.422 1 92.25 83 GLU A C 1
ATOM 700 O O . GLU A 1 83 ? 13.492 12.078 17.375 1 92.25 83 GLU A O 1
ATOM 705 N N . ASP A 1 84 ? 12.281 12.609 19.203 1 94.62 84 ASP A N 1
ATOM 706 C CA . ASP A 1 84 ? 11.211 11.695 18.844 1 94.62 84 ASP A CA 1
ATOM 707 C C . ASP A 1 84 ? 10.281 12.32 17.797 1 94.62 84 ASP A C 1
ATOM 709 O O . ASP A 1 84 ? 9.391 11.656 17.281 1 94.62 84 ASP A O 1
ATOM 713 N N . SER A 1 85 ? 10.523 13.57 17.516 1 97.75 85 SER A N 1
ATOM 714 C CA . SER A 1 85 ? 9.68 14.25 16.531 1 97.75 85 SER A CA 1
ATOM 715 C C . SER A 1 85 ? 9.906 13.695 15.125 1 97.75 85 SER A C 1
ATOM 717 O O . SER A 1 85 ? 10.945 13.094 14.852 1 97.75 85 SER A O 1
ATOM 719 N N . VAL A 1 86 ? 8.938 13.836 14.281 1 98.56 86 VAL A N 1
ATOM 720 C CA . VAL A 1 86 ? 9.023 13.359 12.906 1 98.56 86 VAL A CA 1
ATOM 721 C C . VAL A 1 86 ? 8.711 14.5 11.945 1 98.56 86 VAL A C 1
ATOM 723 O O . VAL A 1 86 ? 7.824 15.32 12.203 1 98.56 86 VAL A O 1
ATOM 726 N N . LEU A 1 87 ? 9.453 14.594 10.852 1 98.81 87 LEU A N 1
ATOM 727 C CA . LEU A 1 87 ? 9.219 15.578 9.805 1 98.81 87 LEU A CA 1
ATOM 728 C C . LEU A 1 87 ? 7.922 15.281 9.055 1 98.81 87 LEU A C 1
ATOM 730 O O . LEU A 1 87 ? 7.711 14.148 8.602 1 98.81 87 LEU A O 1
ATOM 734 N N . ILE A 1 88 ? 7.031 16.328 8.906 1 98.44 88 ILE A N 1
ATOM 735 C CA . ILE A 1 88 ? 5.727 16.031 8.328 1 98.44 88 ILE A CA 1
ATOM 736 C C . ILE A 1 88 ? 5.48 16.938 7.125 1 98.44 88 ILE A C 1
ATOM 738 O O . ILE A 1 88 ? 4.48 16.781 6.414 1 98.44 88 ILE A O 1
ATOM 742 N N . GLY A 1 89 ? 6.328 17.922 6.883 1 97.5 89 GLY A N 1
ATOM 743 C CA . GLY A 1 89 ? 6.164 18.812 5.75 1 97.5 89 GLY A CA 1
ATOM 744 C C . GLY A 1 89 ? 6.957 20.109 5.891 1 97.5 89 GLY A C 1
ATOM 745 O O . GLY A 1 89 ? 7.898 20.172 6.684 1 97.5 89 GLY A O 1
ATOM 746 N N . CYS A 1 90 ? 6.656 21.047 5.027 1 97.44 90 CYS A N 1
ATOM 747 C CA . CYS A 1 90 ? 7.277 22.359 5.094 1 97.44 90 CYS A CA 1
ATOM 748 C C . CYS A 1 90 ? 6.414 23.406 4.402 1 97.44 90 CYS A C 1
ATOM 750 O O . CYS A 1 90 ? 5.512 23.062 3.635 1 97.44 90 CYS A O 1
ATOM 752 N N . SER A 1 91 ? 6.641 24.609 4.715 1 95.75 91 SER A N 1
ATOM 753 C CA . SER A 1 91 ? 5.953 25.734 4.074 1 95.75 91 SER A CA 1
ATOM 754 C C . SER A 1 91 ? 6.578 26.062 2.725 1 95.75 91 SER A C 1
ATOM 756 O O . SER A 1 91 ? 7.613 25.5 2.355 1 95.75 91 SER A O 1
ATOM 758 N N . GLU A 1 92 ? 5.934 26.953 2.02 1 92.75 92 GLU A N 1
ATOM 759 C CA . GLU A 1 92 ? 6.488 27.438 0.758 1 92.75 92 GLU A CA 1
ATOM 760 C C . GLU A 1 92 ? 7.812 28.156 0.978 1 92.75 92 GLU A C 1
ATOM 762 O O . GLU A 1 92 ? 8.656 28.203 0.083 1 92.75 92 GLU A O 1
ATOM 767 N N . GLN A 1 93 ? 8.023 28.688 2.172 1 93.44 93 GLN A N 1
ATOM 768 C CA . GLN A 1 93 ? 9.242 29.422 2.516 1 93.44 93 GLN A CA 1
ATOM 769 C C . GLN A 1 93 ? 10.273 28.5 3.158 1 93.44 93 GLN A C 1
ATOM 771 O O . GLN A 1 93 ? 11.25 28.984 3.75 1 93.44 93 GLN A O 1
ATOM 776 N N . HIS A 1 94 ? 10 27.141 3.15 1 95.31 94 HIS A N 1
ATOM 777 C CA . HIS A 1 94 ? 10.93 26.109 3.609 1 95.31 94 HIS A CA 1
ATOM 778 C C . HIS A 1 94 ? 11.062 26.125 5.129 1 95.31 94 HIS A C 1
ATOM 780 O O . HIS A 1 94 ? 12.156 25.938 5.664 1 95.31 94 HIS A O 1
ATOM 786 N N . GLU A 1 95 ? 10.039 26.516 5.707 1 97.69 95 GLU A N 1
ATOM 787 C CA . GLU A 1 95 ? 9.961 26.219 7.133 1 97.69 95 GLU A CA 1
ATOM 788 C C . GLU A 1 95 ? 9.555 24.766 7.359 1 97.69 95 GLU A C 1
ATOM 790 O O . GLU A 1 95 ? 8.438 24.359 7.008 1 97.69 95 GLU A O 1
ATOM 795 N N . ALA A 1 96 ? 10.398 24.016 8.016 1 98.5 96 ALA A N 1
ATOM 796 C CA . ALA A 1 96 ? 10.125 22.594 8.25 1 98.5 96 ALA A CA 1
ATOM 797 C C . ALA A 1 96 ? 9.094 22.422 9.352 1 98.5 96 ALA A C 1
ATOM 799 O O . ALA A 1 96 ? 9.102 23.141 10.352 1 98.5 96 ALA A O 1
ATOM 800 N N . TRP A 1 97 ? 8.195 21.531 9.188 1 98.75 97 TRP A N 1
ATOM 801 C CA . TRP A 1 97 ? 7.176 21.188 10.172 1 98.75 97 TRP A CA 1
ATOM 802 C C . TRP A 1 97 ? 7.422 19.812 10.758 1 98.75 97 TRP A C 1
ATOM 804 O O . TRP A 1 97 ? 7.699 18.859 10.023 1 98.75 97 TRP A O 1
ATOM 814 N N . PHE A 1 98 ? 7.348 19.672 12.078 1 98.81 98 PHE A N 1
ATOM 815 C CA . PHE A 1 98 ? 7.551 18.422 12.797 1 98.81 98 PHE A CA 1
ATOM 816 C C . PHE A 1 98 ? 6.348 18.109 13.688 1 98.81 98 PHE A C 1
ATOM 818 O O . PHE A 1 98 ? 5.609 19.016 14.086 1 98.81 98 PHE A O 1
ATOM 825 N N . ALA A 1 99 ? 6.129 16.859 13.953 1 98.75 99 ALA A N 1
ATOM 826 C CA . ALA A 1 99 ? 5.145 16.406 14.93 1 98.75 99 ALA A CA 1
ATOM 827 C C . ALA A 1 99 ? 5.816 15.664 16.094 1 98.75 99 ALA A C 1
ATOM 829 O O . ALA A 1 99 ? 6.75 14.891 15.875 1 98.75 99 ALA A O 1
ATOM 830 N N . LEU A 1 100 ? 5.398 15.945 17.234 1 97.69 100 LEU A N 1
ATOM 831 C CA . LEU A 1 100 ? 5.902 15.297 18.438 1 97.69 100 LEU A CA 1
ATOM 832 C C . LEU A 1 100 ? 4.754 14.844 19.328 1 97.69 100 LEU A C 1
ATOM 834 O O . LEU A 1 100 ? 3.828 15.617 19.594 1 97.69 100 LEU A O 1
ATOM 838 N N . ASP A 1 101 ? 4.746 13.625 19.766 1 97.19 101 ASP A N 1
ATOM 839 C CA . ASP A 1 101 ? 3.738 13.109 20.672 1 97.19 101 ASP A CA 1
ATOM 840 C C . ASP A 1 101 ? 4.25 13.117 22.109 1 97.19 101 ASP A C 1
ATOM 842 O O . ASP A 1 101 ? 5.25 12.461 22.422 1 97.19 101 ASP A O 1
ATOM 846 N N . LEU A 1 102 ? 3.586 13.758 22.953 1 95.25 102 LEU A N 1
ATOM 847 C CA . LEU A 1 102 ? 4.004 13.953 24.328 1 95.25 102 LEU A CA 1
ATOM 848 C C . LEU A 1 102 ? 3.461 12.836 25.219 1 95.25 102 LEU A C 1
ATOM 850 O O . LEU A 1 102 ? 3.805 12.75 26.406 1 95.25 102 LEU A O 1
ATOM 854 N N . GLY A 1 103 ? 2.596 12 24.641 1 93.69 103 GLY A N 1
ATOM 855 C CA . GLY A 1 103 ? 1.954 10.969 25.438 1 93.69 103 GLY A CA 1
ATOM 856 C C . GLY A 1 103 ? 2.516 9.578 25.188 1 93.69 103 GLY A C 1
ATOM 857 O O . GLY A 1 103 ? 2.283 8.656 25.969 1 93.69 103 GLY A O 1
ATOM 858 N N . LEU A 1 104 ? 3.168 9.383 24.094 1 88.94 104 LEU A N 1
ATOM 859 C CA . LEU A 1 104 ? 3.752 8.094 23.75 1 88.94 104 LEU A CA 1
ATOM 860 C C . LEU A 1 104 ? 5.078 7.887 24.484 1 88.94 104 LEU A C 1
ATOM 862 O O . LEU A 1 104 ? 5.75 8.859 24.828 1 88.94 104 LEU A O 1
ATOM 866 N N . ASN A 1 105 ? 5.312 6.594 24.75 1 77.31 105 ASN A N 1
ATOM 867 C CA . ASN A 1 105 ? 6.57 6.293 25.422 1 77.31 105 ASN A CA 1
ATOM 868 C C . ASN A 1 105 ? 7.773 6.641 24.547 1 77.31 105 ASN A C 1
ATOM 870 O O . ASN A 1 105 ? 7.695 6.559 23.328 1 77.31 105 ASN A O 1
ATOM 874 N N . SER A 1 106 ? 8.664 7.223 25.25 1 65.44 106 SER A N 1
ATOM 875 C CA . SER A 1 106 ? 9.867 7.66 24.547 1 65.44 106 SER A CA 1
ATOM 876 C C . SER A 1 106 ? 10.891 6.535 24.438 1 65.44 106 SER A C 1
ATOM 878 O O . SER A 1 106 ? 10.898 5.621 25.266 1 65.44 106 SER A O 1
ATOM 880 N N . SER A 1 107 ? 11.539 6.418 23.344 1 58.53 107 SER A N 1
ATOM 881 C CA . SER A 1 107 ? 12.664 5.504 23.172 1 58.53 107 SER A CA 1
ATOM 882 C C . SER A 1 107 ? 13.695 5.68 24.281 1 58.53 107 SER A C 1
ATOM 884 O O . SER A 1 107 ? 14.43 4.742 24.609 1 58.53 107 SER A O 1
ATOM 886 N N . SER A 1 108 ? 13.75 6.961 24.812 1 54.22 108 SER A N 1
ATOM 887 C CA . SER A 1 108 ? 14.734 7.199 25.875 1 54.22 108 SER A CA 1
ATOM 888 C C . SER A 1 108 ? 14.133 6.988 27.25 1 54.22 108 SER A C 1
ATOM 890 O O . SER A 1 108 ? 12.969 7.297 27.484 1 54.22 108 SER A O 1
ATOM 892 N N . SER A 1 109 ? 14.312 5.816 27.875 1 52 109 SER A N 1
ATOM 893 C CA . SER A 1 109 ? 13.906 5.227 29.156 1 52 109 SER A CA 1
ATOM 894 C C . SER A 1 109 ? 13.5 6.301 30.156 1 52 109 SER A C 1
ATOM 896 O O . SER A 1 109 ? 12.688 6.055 31.047 1 52 109 SER A O 1
ATOM 898 N N . ILE A 1 110 ? 14.078 7.461 30.016 1 52.38 110 ILE A N 1
ATOM 899 C CA . ILE A 1 110 ? 13.977 8.312 31.203 1 52.38 110 ILE A CA 1
ATOM 900 C C . ILE A 1 110 ? 12.672 9.109 31.156 1 52.38 110 ILE A C 1
ATOM 902 O O . ILE A 1 110 ? 12.227 9.641 32.156 1 52.38 110 ILE A O 1
ATOM 906 N N . ASN A 1 111 ? 12.023 9.055 30.016 1 59.84 111 ASN A N 1
ATOM 907 C CA . ASN A 1 111 ? 11 10.094 29.969 1 59.84 111 ASN A CA 1
ATOM 908 C C . ASN A 1 111 ? 9.594 9.5 30 1 59.84 111 ASN A C 1
ATOM 910 O O . ASN A 1 111 ? 9.227 8.719 29.125 1 59.84 111 ASN A O 1
ATOM 914 N N . ALA A 1 112 ? 8.969 9.648 31.156 1 66.12 112 ALA A N 1
ATOM 915 C CA . ALA A 1 112 ? 7.574 9.273 31.375 1 66.12 112 ALA A CA 1
ATOM 916 C C . ALA A 1 112 ? 6.629 10.117 30.531 1 66.12 112 ALA A C 1
ATOM 918 O O . ALA A 1 112 ? 6.977 11.227 30.125 1 66.12 112 ALA A O 1
ATOM 919 N N . SER A 1 113 ? 5.559 9.523 30.062 1 77.94 113 SER A N 1
ATOM 920 C CA . SER A 1 113 ? 4.477 10.219 29.375 1 77.94 113 SER A CA 1
ATOM 921 C C . SER A 1 113 ? 3.969 11.398 30.203 1 77.94 113 SER A C 1
ATOM 923 O O . SER A 1 113 ? 3.854 11.297 31.438 1 77.94 113 SER A O 1
ATOM 925 N N . LEU A 1 114 ? 3.863 12.586 29.562 1 87.5 114 LEU A N 1
ATOM 926 C CA . LEU A 1 114 ? 3.305 13.773 30.203 1 87.5 114 LEU A CA 1
ATOM 927 C C . LEU A 1 114 ? 1.792 13.648 30.344 1 87.5 114 LEU A C 1
ATOM 929 O O . LEU A 1 114 ? 1.127 13.047 29.5 1 87.5 114 LEU A O 1
ATOM 933 N N . GLN A 1 115 ? 1.365 14.164 31.391 1 91 115 GLN A N 1
ATOM 934 C CA . GLN A 1 115 ? -0.06 14.039 31.688 1 91 115 GLN A CA 1
ATOM 935 C C . GLN A 1 115 ? -0.885 14.93 30.75 1 91 115 GLN A C 1
ATOM 937 O O . GLN A 1 115 ? -0.6 16.125 30.609 1 91 115 GLN A O 1
ATOM 942 N N . LYS A 1 116 ? -1.841 14.406 30.219 1 94.94 116 LYS A N 1
ATOM 943 C CA . LYS A 1 116 ? -2.656 15.062 29.188 1 94.94 116 LYS A CA 1
ATOM 944 C C . LYS A 1 116 ? -3.262 16.359 29.719 1 94.94 116 LYS A C 1
ATOM 946 O O . LYS A 1 116 ? -3.133 17.406 29.094 1 94.94 116 LYS A O 1
ATOM 951 N N . GLN A 1 117 ? -3.875 16.344 30.922 1 95.06 117 GLN A N 1
ATOM 952 C CA . GLN A 1 117 ? -4.582 17.484 31.484 1 95.06 117 GLN A CA 1
ATOM 953 C C . GLN A 1 117 ? -3.625 18.641 31.75 1 95.06 117 GLN A C 1
ATOM 955 O O . GLN A 1 117 ? -3.963 19.812 31.5 1 95.06 117 GLN A O 1
ATOM 960 N N . GLU A 1 118 ? -2.502 18.312 32.25 1 94.81 118 GLU A N 1
ATOM 961 C CA . GLU A 1 118 ? -1.498 19.328 32.531 1 94.81 118 GLU A CA 1
ATOM 962 C C . GLU A 1 118 ? -1.03 20.016 31.25 1 94.81 118 GLU A C 1
ATOM 964 O O . GLU A 1 118 ? -0.875 21.234 31.219 1 94.81 118 GLU A O 1
ATOM 969 N N . MET A 1 119 ? -0.857 19.203 30.25 1 95 119 MET A N 1
ATOM 970 C CA . MET A 1 119 ? -0.409 19.734 28.969 1 95 119 MET A CA 1
ATOM 971 C C . MET A 1 119 ? -1.491 20.609 28.344 1 95 119 MET A C 1
ATOM 973 O O . MET A 1 119 ? -1.197 21.672 27.781 1 95 119 MET A O 1
ATOM 977 N N . GLU A 1 120 ? -2.719 20.172 28.406 1 97 120 GLU A N 1
ATOM 978 C CA . GLU A 1 120 ? -3.826 20.938 27.844 1 97 120 GLU A CA 1
ATOM 979 C C . GLU A 1 120 ? -3.947 22.297 28.531 1 97 120 GLU A C 1
ATOM 981 O O . GLU A 1 120 ? -4.199 23.312 27.875 1 97 120 GLU A O 1
ATOM 986 N N . THR A 1 121 ? -3.768 22.312 29.812 1 96.44 121 THR A N 1
ATOM 987 C CA . THR A 1 121 ? -3.824 23.547 30.562 1 96.44 121 THR A CA 1
ATOM 988 C C . THR A 1 121 ? -2.682 24.484 30.172 1 96.44 121 THR A C 1
ATOM 990 O O . THR A 1 121 ? -2.906 25.656 29.859 1 96.44 121 THR A O 1
ATOM 993 N N . GLU A 1 122 ? -1.511 23.938 30.125 1 95.88 122 GLU A N 1
ATOM 994 C CA . GLU A 1 122 ? -0.318 24.719 29.844 1 95.88 122 GLU A CA 1
ATOM 995 C C . GLU A 1 122 ? -0.36 25.297 28.422 1 95.88 122 GLU A C 1
ATOM 997 O O . GLU A 1 122 ? 0.034 26.438 28.203 1 95.88 122 GLU A O 1
ATOM 1002 N N . LEU A 1 123 ? -0.869 24.484 27.516 1 96.38 123 LEU A N 1
ATOM 1003 C CA . LEU A 1 123 ? -0.835 24.844 26.094 1 96.38 123 LEU A CA 1
ATOM 1004 C C . LEU A 1 123 ? -2.129 25.531 25.688 1 96.38 123 LEU A C 1
ATOM 1006 O O . LEU A 1 123 ? -2.281 25.922 24.516 1 96.38 123 LEU A O 1
ATOM 1010 N N . LYS A 1 124 ? -3.07 25.688 26.562 1 94.88 124 LYS A N 1
ATOM 1011 C CA . LYS A 1 124 ? -4.352 26.344 26.328 1 94.88 124 LYS A CA 1
ATOM 1012 C C . LYS A 1 124 ? -5.055 25.734 25.109 1 94.88 124 LYS A C 1
ATOM 1014 O O . LYS A 1 124 ? -5.48 26.469 24.203 1 94.88 124 LYS A O 1
ATOM 1019 N N . GLY A 1 125 ? -5.062 24.422 25.078 1 96.25 125 GLY A N 1
ATOM 1020 C CA . GLY A 1 125 ? -5.699 23.656 24.016 1 96.25 125 GLY A CA 1
ATOM 1021 C C . GLY A 1 125 ? -6.211 22.312 24.484 1 96.25 125 GLY A C 1
ATOM 1022 O O . GLY A 1 125 ? -6.211 22.016 25.688 1 96.25 125 GLY A O 1
ATOM 1023 N N . SER A 1 126 ? -6.758 21.578 23.562 1 96.31 126 SER A N 1
ATOM 1024 C CA . SER A 1 126 ? -7.27 20.234 23.859 1 96.31 126 SER A CA 1
ATOM 1025 C C . SER A 1 126 ? -6.75 19.203 22.859 1 96.31 126 SER A C 1
ATOM 1027 O O . SER A 1 126 ? -6.703 19.469 21.656 1 96.31 126 SER A O 1
ATOM 1029 N N . PHE A 1 127 ? -6.32 18.141 23.406 1 97.44 127 PHE A N 1
ATOM 1030 C CA . PHE A 1 127 ? -5.992 17 22.562 1 97.44 127 PHE A CA 1
ATOM 1031 C C . PHE A 1 127 ? -7.258 16.266 22.141 1 97.44 127 PHE A C 1
ATOM 1033 O O . PHE A 1 127 ? -7.922 15.633 22.969 1 97.44 127 PHE A O 1
ATOM 1040 N N . MET A 1 128 ? -7.512 16.312 20.844 1 95.56 128 MET A N 1
ATOM 1041 C CA . MET A 1 128 ? -8.766 15.766 20.328 1 95.56 128 MET A CA 1
ATOM 1042 C C . MET A 1 128 ? -8.508 14.562 19.422 1 95.56 128 MET A C 1
ATOM 1044 O O . MET A 1 128 ? -7.582 14.586 18.594 1 95.56 128 MET A O 1
ATOM 1048 N N . GLU A 1 129 ? -9.359 13.539 19.594 1 94.56 129 GLU A N 1
ATOM 1049 C CA . GLU A 1 129 ? -9.266 12.391 18.703 1 94.56 129 GLU A CA 1
ATOM 1050 C C . GLU A 1 129 ? -9.344 12.828 17.234 1 94.56 129 GLU A C 1
ATOM 1052 O O . GLU A 1 129 ? -10.18 13.656 16.875 1 94.56 129 GLU A O 1
ATOM 1057 N N . LEU A 1 130 ? -8.5 12.273 16.406 1 92.81 130 LEU A N 1
ATOM 1058 C CA . LEU A 1 130 ? -8.305 12.766 15.047 1 92.81 130 LEU A CA 1
ATOM 1059 C C . LEU A 1 130 ? -9.602 12.695 14.25 1 92.81 130 LEU A C 1
ATOM 1061 O O . LEU A 1 130 ? -9.914 13.617 13.492 1 92.81 130 LEU A O 1
ATOM 1065 N N . ARG A 1 131 ? -10.344 11.641 14.43 1 87.62 131 ARG A N 1
ATOM 1066 C CA . ARG A 1 131 ? -11.594 11.5 13.695 1 87.62 131 ARG A CA 1
ATOM 1067 C C . ARG A 1 131 ? -12.523 12.68 13.961 1 87.62 131 ARG A C 1
ATOM 1069 O O . ARG A 1 131 ? -13.164 13.195 13.039 1 87.62 131 ARG A O 1
ATOM 1076 N N . LYS A 1 132 ? -12.57 13.125 15.164 1 87.94 132 LYS A N 1
ATOM 1077 C CA . LYS A 1 132 ? -13.375 14.281 15.555 1 87.94 132 LYS A CA 1
ATOM 1078 C C . LYS A 1 132 ? -12.758 15.586 15.062 1 87.94 132 LYS A C 1
ATOM 1080 O O . LYS A 1 132 ? -13.461 16.484 14.594 1 87.94 132 LYS A O 1
ATOM 1085 N N . ALA A 1 133 ? -11.484 15.633 15.148 1 89.56 133 ALA A N 1
ATOM 1086 C CA . ALA A 1 133 ? -10.742 16.828 14.773 1 89.56 133 ALA A CA 1
ATOM 1087 C C . ALA A 1 133 ? -10.914 17.141 13.289 1 89.56 133 ALA A C 1
ATOM 1089 O O . ALA A 1 133 ? -11 18.312 12.898 1 89.56 133 ALA A O 1
ATOM 1090 N N . LEU A 1 134 ? -11.016 16.125 12.5 1 86.25 134 LEU A N 1
ATOM 1091 C CA . LEU A 1 134 ? -11.023 16.297 11.047 1 86.25 134 LEU A CA 1
ATOM 1092 C C . LEU A 1 134 ? -12.266 17.047 10.594 1 86.25 134 LEU A C 1
ATOM 1094 O O . LEU A 1 134 ? -12.234 17.75 9.578 1 86.25 134 LEU A O 1
ATOM 1098 N N . PHE A 1 135 ? -13.305 17.078 11.414 1 82.19 135 PHE A N 1
ATOM 1099 C CA . PHE A 1 135 ? -14.547 17.766 11.078 1 82.19 135 PHE A CA 1
ATOM 1100 C C . PHE A 1 135 ? -14.477 19.234 11.469 1 82.19 135 PHE A C 1
ATOM 1102 O O . PHE A 1 135 ? -15.32 20.031 11.062 1 82.19 135 PHE A O 1
ATOM 1109 N N . GLN A 1 136 ? -13.484 19.531 12.203 1 84.19 136 GLN A N 1
ATOM 1110 C CA . GLN A 1 136 ? -13.406 20.891 12.758 1 84.19 136 GLN A CA 1
ATOM 1111 C C . GLN A 1 136 ? -12.273 21.672 12.109 1 84.19 136 GLN A C 1
ATOM 1113 O O . GLN A 1 136 ? -12.117 22.875 12.383 1 84.19 136 GLN A O 1
ATOM 1118 N N . LEU A 1 137 ? -11.523 21.016 11.266 1 88.25 137 LEU A N 1
ATOM 1119 C CA . LEU A 1 137 ? -10.32 21.625 10.711 1 88.25 137 LEU A CA 1
ATOM 1120 C C . LEU A 1 137 ? -10.523 21.984 9.234 1 88.25 137 LEU A C 1
ATOM 1122 O O . LEU A 1 137 ? -11.383 21.406 8.57 1 88.25 137 LEU A O 1
ATOM 1126 N N . ASN A 1 138 ? -9.758 22.953 8.812 1 86.62 138 ASN A N 1
ATOM 1127 C CA . ASN A 1 138 ? -9.688 23.172 7.367 1 86.62 138 ASN A CA 1
ATOM 1128 C C . ASN A 1 138 ? -8.953 22.031 6.668 1 86.62 138 ASN A C 1
ATOM 1130 O O . ASN A 1 138 ? -8.289 21.219 7.32 1 86.62 138 ASN A O 1
ATOM 1134 N N . THR A 1 139 ? -9.055 21.969 5.41 1 84.12 139 THR A N 1
ATOM 1135 C CA . THR A 1 139 ? -8.562 20.859 4.609 1 84.12 139 THR A CA 1
ATOM 1136 C C . THR A 1 139 ? -7.047 20.719 4.746 1 84.12 139 THR A C 1
ATOM 1138 O O . THR A 1 139 ? -6.523 19.609 4.863 1 84.12 139 THR A O 1
ATOM 1141 N N . LYS A 1 140 ? -6.375 21.797 4.746 1 86.56 140 LYS A N 1
ATOM 1142 C CA . LYS A 1 140 ? -4.918 21.766 4.809 1 86.56 140 LYS A CA 1
ATOM 1143 C C . LYS A 1 140 ? -4.438 21.203 6.145 1 86.56 140 LYS A C 1
ATOM 1145 O O . LYS A 1 140 ? -3.578 20.312 6.18 1 86.56 140 LYS A O 1
ATOM 1150 N N . ASP A 1 141 ? -5.027 21.688 7.211 1 90.38 141 ASP A N 1
ATOM 1151 C CA . ASP A 1 141 ? -4.648 21.219 8.539 1 90.38 141 ASP A CA 1
ATOM 1152 C C . ASP A 1 141 ? -5.039 19.75 8.734 1 90.38 141 ASP A C 1
ATOM 1154 O O . ASP A 1 141 ? -4.301 18.984 9.352 1 90.38 141 ASP A O 1
ATOM 1158 N N . ALA A 1 142 ? -6.168 19.453 8.188 1 92 142 ALA A N 1
ATOM 1159 C CA . ALA A 1 142 ? -6.641 18.078 8.305 1 92 142 ALA A CA 1
ATOM 1160 C C . ALA A 1 142 ? -5.66 17.109 7.652 1 92 142 ALA A C 1
ATOM 1162 O O . ALA A 1 142 ? -5.316 16.078 8.234 1 92 142 ALA A O 1
ATOM 1163 N N . SER A 1 143 ? -5.223 17.438 6.492 1 93.25 143 SER A N 1
ATOM 1164 C CA . SER A 1 143 ? -4.273 16.594 5.777 1 93.25 143 SER A CA 1
ATOM 1165 C C . SER A 1 143 ? -2.949 16.5 6.523 1 93.25 143 SER A C 1
ATOM 1167 O O . SER A 1 143 ? -2.391 15.406 6.66 1 93.25 143 SER A O 1
ATOM 1169 N N . LEU A 1 144 ? -2.516 17.609 7.02 1 95.75 144 LEU A N 1
ATOM 1170 C CA . LEU A 1 144 ? -1.244 17.656 7.734 1 95.75 144 LEU A CA 1
ATOM 1171 C C . LEU A 1 144 ? -1.3 16.828 9.008 1 95.75 144 LEU A C 1
ATOM 1173 O O . LEU A 1 144 ? -0.403 16.016 9.266 1 95.75 144 LEU A O 1
ATOM 1177 N N . LEU A 1 145 ? -2.359 16.984 9.781 1 96.5 145 LEU A N 1
ATOM 1178 C CA . LEU A 1 145 ? -2.477 16.281 11.055 1 96.5 145 LEU A CA 1
ATOM 1179 C C . LEU A 1 145 ? -2.703 14.781 10.828 1 96.5 145 LEU A C 1
ATOM 1181 O O . LEU A 1 145 ? -2.242 13.953 11.617 1 96.5 145 LEU A O 1
ATOM 1185 N N . SER A 1 146 ? -3.4 14.469 9.719 1 96.25 146 SER A N 1
ATOM 1186 C CA . SER A 1 146 ? -3.555 13.062 9.352 1 96.25 146 SER A CA 1
ATOM 1187 C C . SER A 1 146 ? -2.207 12.414 9.055 1 96.25 146 SER A C 1
ATOM 1189 O O . SER A 1 146 ? -1.929 11.305 9.523 1 96.25 146 SER A O 1
ATOM 1191 N N . THR A 1 147 ? -1.398 13.086 8.328 1 97.38 147 THR A N 1
ATOM 1192 C CA . THR A 1 147 ? -0.055 12.609 8.023 1 97.38 147 THR A CA 1
ATOM 1193 C C . THR A 1 147 ? 0.77 12.461 9.297 1 97.38 147 THR A C 1
ATOM 1195 O O . THR A 1 147 ? 1.406 11.422 9.508 1 97.38 147 THR A O 1
ATOM 1198 N N . ALA A 1 148 ? 0.694 13.43 10.109 1 97.94 148 ALA A N 1
ATOM 1199 C CA . ALA A 1 148 ? 1.454 13.445 11.352 1 97.94 148 ALA A CA 1
ATOM 1200 C C . ALA A 1 148 ? 1.067 12.266 12.242 1 97.94 148 ALA A C 1
ATOM 1202 O O . ALA A 1 148 ? 1.934 11.531 12.719 1 97.94 148 ALA A O 1
ATOM 1203 N N . GLN A 1 149 ? -0.206 12.141 12.43 1 97.38 149 GLN A N 1
ATOM 1204 C CA . GLN A 1 149 ? -0.698 11.062 13.281 1 97.38 149 GLN A CA 1
ATOM 1205 C C . GLN A 1 149 ? -0.255 9.703 12.758 1 97.38 149 GLN A C 1
ATOM 1207 O O . GLN A 1 149 ? 0.158 8.836 13.531 1 97.38 149 GLN A O 1
ATOM 1212 N N . ALA A 1 150 ? -0.41 9.555 11.484 1 97.5 150 ALA A N 1
ATOM 1213 C CA . ALA A 1 150 ? -0.056 8.281 10.867 1 97.5 150 ALA A CA 1
ATOM 1214 C C . ALA A 1 150 ? 1.43 7.98 11.047 1 97.5 150 ALA A C 1
ATOM 1216 O O . ALA A 1 150 ? 1.809 6.844 11.336 1 97.5 150 ALA A O 1
ATOM 1217 N N . LEU A 1 151 ? 2.279 8.953 10.867 1 97.88 151 LEU A N 1
ATOM 1218 C CA . LEU A 1 151 ? 3.719 8.766 11.016 1 97.88 151 LEU A CA 1
ATOM 1219 C C . LEU A 1 151 ? 4.078 8.445 12.469 1 97.88 151 LEU A C 1
ATOM 1221 O O . LEU A 1 151 ? 4.875 7.547 12.727 1 97.88 151 LEU A O 1
ATOM 1225 N N . LEU A 1 152 ? 3.498 9.211 13.367 1 97.19 152 LEU A N 1
ATOM 1226 C CA . LEU A 1 152 ? 3.74 8.961 14.789 1 97.19 152 LEU A CA 1
ATOM 1227 C C . LEU A 1 152 ? 3.314 7.551 15.172 1 97.19 152 LEU A C 1
ATOM 1229 O O . LEU A 1 152 ? 4.039 6.848 15.883 1 97.19 152 LEU A O 1
ATOM 1233 N N . ARG A 1 153 ? 2.172 7.184 14.688 1 96.31 153 ARG A N 1
ATOM 1234 C CA . ARG A 1 153 ? 1.67 5.84 14.969 1 96.31 153 ARG A CA 1
ATOM 1235 C C . ARG A 1 153 ? 2.604 4.777 14.398 1 96.31 153 ARG A C 1
ATOM 1237 O O . ARG A 1 153 ? 2.887 3.775 15.055 1 96.31 153 ARG A O 1
ATOM 1244 N N . TRP A 1 154 ? 3.045 4.988 13.172 1 96.81 154 TRP A N 1
ATOM 1245 C CA . TRP A 1 154 ? 3.947 4.027 12.547 1 96.81 154 TRP A CA 1
ATOM 1246 C C . TRP A 1 154 ? 5.203 3.838 13.391 1 96.81 154 TRP A C 1
ATOM 1248 O O . TRP A 1 154 ? 5.629 2.707 13.633 1 96.81 154 TRP A O 1
ATOM 1258 N N . HIS A 1 155 ? 5.809 4.898 13.82 1 96.75 155 HIS A N 1
ATOM 1259 C CA . HIS A 1 155 ? 7.031 4.812 14.602 1 96.75 155 HIS A CA 1
ATOM 1260 C C . HIS A 1 155 ? 6.777 4.133 15.945 1 96.75 155 HIS A C 1
ATOM 1262 O O . HIS A 1 155 ? 7.598 3.34 16.406 1 96.75 155 HIS A O 1
ATOM 1268 N N . ASP A 1 156 ? 5.637 4.438 16.516 1 94.75 156 ASP A N 1
ATOM 1269 C CA . ASP A 1 156 ? 5.277 3.795 17.766 1 94.75 156 ASP A CA 1
ATOM 1270 C C . ASP A 1 156 ? 5.16 2.281 17.609 1 94.75 156 ASP A C 1
ATOM 1272 O O . ASP A 1 156 ? 5.488 1.522 18.516 1 94.75 156 ASP A O 1
ATOM 1276 N N . GLY A 1 157 ? 4.766 1.879 16.453 1 94.94 157 GLY A N 1
ATOM 1277 C CA . GLY A 1 157 ? 4.52 0.47 16.188 1 94.94 157 GLY A CA 1
ATOM 1278 C C . GLY A 1 157 ? 5.727 -0.249 15.625 1 94.94 157 GLY A C 1
ATOM 1279 O O . GLY A 1 157 ? 5.668 -1.449 15.344 1 94.94 157 GLY A O 1
ATOM 1280 N N . HIS A 1 158 ? 6.836 0.403 15.414 1 96.75 158 HIS A N 1
ATOM 1281 C CA . HIS A 1 158 ? 7.988 -0.206 14.758 1 96.75 158 HIS A CA 1
ATOM 1282 C C . HIS A 1 158 ? 9.258 0 15.57 1 96.75 158 HIS A C 1
ATOM 1284 O O . HIS A 1 158 ? 10.336 0.222 15.016 1 96.75 158 HIS A O 1
ATOM 1290 N N . GLN A 1 159 ? 9.148 -0.148 16.812 1 96.5 159 GLN A N 1
ATOM 1291 C CA . GLN A 1 159 ? 10.258 0.051 17.734 1 96.5 159 GLN A CA 1
ATOM 1292 C C . GLN A 1 159 ? 11.273 -1.08 17.625 1 96.5 159 GLN A C 1
ATOM 1294 O O . GLN A 1 159 ? 12.43 -0.925 18.016 1 96.5 159 GLN A O 1
ATOM 1299 N N . PHE A 1 160 ? 10.836 -2.191 17.062 1 97.94 160 PHE A N 1
ATOM 1300 C CA . PHE A 1 160 ? 11.719 -3.354 16.984 1 97.94 160 PHE A CA 1
ATOM 1301 C C . PHE A 1 160 ? 11.773 -3.887 15.555 1 97.94 160 PHE A C 1
ATOM 1303 O O . PHE A 1 160 ? 10.812 -3.742 14.797 1 97.94 160 PHE A O 1
ATOM 1310 N N . CYS A 1 161 ? 12.875 -4.488 15.266 1 98.19 161 CYS A N 1
ATOM 1311 C CA . CYS A 1 161 ? 13.109 -5.148 13.984 1 98.19 161 CYS A CA 1
ATOM 1312 C C . CYS A 1 161 ? 12.25 -6.406 13.852 1 98.19 161 CYS A C 1
ATOM 1314 O O . CYS A 1 161 ? 12.344 -7.309 14.688 1 98.19 161 CYS A O 1
ATOM 1316 N N . SER A 1 162 ? 11.469 -6.492 12.82 1 97.38 162 SER A N 1
ATOM 1317 C CA . SER A 1 162 ? 10.562 -7.621 12.672 1 97.38 162 SER A CA 1
ATOM 1318 C C . SER A 1 162 ? 11.312 -8.891 12.273 1 97.38 162 SER A C 1
ATOM 1320 O O . SER A 1 162 ? 10.758 -9.984 12.312 1 97.38 162 SER A O 1
ATOM 1322 N N . ARG A 1 163 ? 12.523 -8.758 11.883 1 95.81 163 ARG A N 1
ATOM 1323 C CA . ARG A 1 163 ? 13.328 -9.914 11.508 1 95.81 163 ARG A CA 1
ATOM 1324 C C . ARG A 1 163 ? 14.109 -10.445 12.711 1 95.81 163 ARG A C 1
ATOM 1326 O O . ARG A 1 163 ? 14.18 -11.656 12.914 1 95.81 163 ARG A O 1
ATOM 1333 N N . SER A 1 164 ? 14.609 -9.57 13.609 1 96.5 164 SER A N 1
ATOM 1334 C CA . SER A 1 164 ? 15.547 -10.016 14.641 1 96.5 164 SER A CA 1
ATOM 1335 C C . SER A 1 164 ? 14.977 -9.789 16.031 1 96.5 164 SER A C 1
ATOM 1337 O O . SER A 1 164 ? 15.492 -10.328 17.016 1 96.5 164 SER A O 1
ATOM 1339 N N . GLY A 1 165 ? 14.008 -8.914 16.125 1 97.12 165 GLY A N 1
ATOM 1340 C CA . GLY A 1 165 ? 13.461 -8.586 17.438 1 97.12 165 GLY A CA 1
ATOM 1341 C C . GLY A 1 165 ? 14.273 -7.535 18.172 1 97.12 165 GLY A C 1
ATOM 1342 O O . GLY A 1 165 ? 13.93 -7.156 19.297 1 97.12 165 GLY A O 1
ATOM 1343 N N . GLN A 1 166 ? 15.297 -7.055 17.562 1 97.75 166 GLN A N 1
ATOM 1344 C CA . GLN A 1 166 ? 16.141 -6.047 18.188 1 97.75 166 GLN A CA 1
ATOM 1345 C C . GLN A 1 166 ? 15.57 -4.648 17.984 1 97.75 166 GLN A C 1
ATOM 1347 O O . GLN A 1 166 ? 14.82 -4.41 17.031 1 97.75 166 GLN A O 1
ATOM 1352 N N . PRO A 1 167 ? 15.891 -3.697 18.828 1 97.25 167 PRO A N 1
ATOM 1353 C CA . PRO A 1 167 ? 15.375 -2.334 18.703 1 97.25 167 PRO A CA 1
ATOM 1354 C C . PRO A 1 167 ? 15.836 -1.649 17.422 1 97.25 167 PRO A C 1
ATOM 1356 O O . PRO A 1 167 ? 16.969 -1.851 16.984 1 97.25 167 PRO A O 1
ATOM 1359 N N . THR A 1 168 ? 14.961 -0.906 16.828 1 97.75 168 THR A N 1
ATOM 1360 C CA . THR A 1 168 ? 15.312 -0.094 15.672 1 97.75 168 THR A CA 1
ATOM 1361 C C . THR A 1 168 ? 15.555 1.357 16.078 1 97.75 168 THR A C 1
ATOM 1363 O O . THR A 1 168 ? 15.195 1.763 17.188 1 97.75 168 THR A O 1
ATOM 1366 N N . LYS A 1 169 ? 16.188 2.109 15.211 1 97.38 169 LYS A N 1
ATOM 1367 C CA . LYS A 1 169 ? 16.469 3.518 15.469 1 97.38 169 LYS A CA 1
ATOM 1368 C C . LYS A 1 169 ? 15.938 4.398 14.344 1 97.38 169 LYS A C 1
ATOM 1370 O O . LYS A 1 169 ? 16.156 4.113 13.164 1 97.38 169 LYS A O 1
ATOM 1375 N N . LYS A 1 170 ? 15.273 5.367 14.758 1 97.25 170 LYS A N 1
ATOM 1376 C CA . LYS A 1 170 ? 14.75 6.355 13.82 1 97.25 170 LYS A CA 1
ATOM 1377 C C . LYS A 1 170 ? 15.836 7.332 13.383 1 97.25 170 LYS A C 1
ATOM 1379 O O . LYS A 1 170 ? 16.688 7.719 14.188 1 97.25 170 LYS A O 1
ATOM 1384 N N . ASN A 1 171 ? 15.867 7.785 12.125 1 97.88 171 ASN A N 1
ATOM 1385 C CA . ASN A 1 171 ? 16.75 8.875 11.727 1 97.88 171 ASN A CA 1
ATOM 1386 C C . ASN A 1 171 ? 16.188 10.234 12.156 1 97.88 171 ASN A C 1
ATOM 1388 O O . ASN A 1 171 ? 15.117 10.305 12.758 1 97.88 171 ASN A O 1
ATOM 1392 N N . MET A 1 172 ? 16.891 11.328 11.82 1 97.5 172 MET A N 1
ATOM 1393 C CA . MET A 1 172 ? 16.547 12.656 12.305 1 97.5 172 MET A CA 1
ATOM 1394 C C . MET A 1 172 ? 15.148 13.055 11.844 1 97.5 172 MET A C 1
ATOM 1396 O O . MET A 1 172 ? 14.336 13.523 12.648 1 97.5 172 MET A O 1
ATOM 1400 N N . ALA A 1 173 ? 14.82 12.781 10.578 1 98.5 173 ALA A N 1
ATOM 1401 C CA . ALA A 1 173 ? 13.57 13.234 9.984 1 98.5 173 ALA A CA 1
ATOM 1402 C C . ALA A 1 173 ? 12.414 12.312 10.359 1 98.5 173 ALA A C 1
ATOM 1404 O O . ALA A 1 173 ? 11.242 12.688 10.242 1 98.5 173 ALA A O 1
ATOM 1405 N N . GLY A 1 174 ? 12.75 11.094 10.766 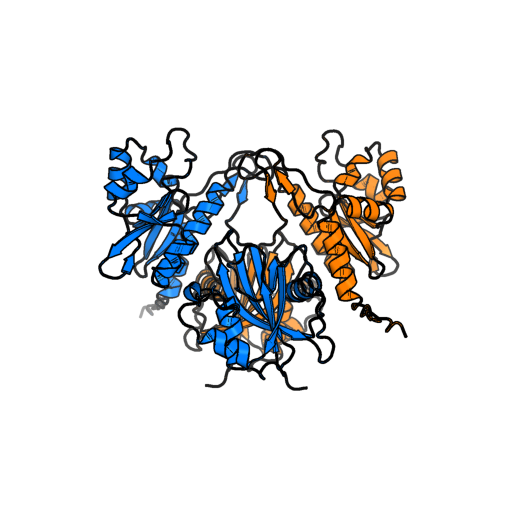1 98.19 174 GLY A N 1
ATOM 1406 C CA . GLY A 1 174 ? 11.719 10.086 10.945 1 98.19 174 GLY A CA 1
ATOM 1407 C C . GLY A 1 174 ? 11.211 9.5 9.641 1 98.19 174 GLY A C 1
ATOM 1408 O O . GLY A 1 174 ? 10.078 9.023 9.562 1 98.19 174 GLY A O 1
ATOM 1409 N N . SER A 1 175 ? 12.023 9.609 8.633 1 97.81 175 SER A N 1
ATOM 1410 C CA . SER A 1 175 ? 11.648 9.062 7.336 1 97.81 175 SER A CA 1
ATOM 1411 C C . SER A 1 175 ? 11.945 7.57 7.254 1 97.81 175 SER A C 1
ATOM 1413 O O . SER A 1 175 ? 11.461 6.883 6.352 1 97.81 175 SER A O 1
ATOM 1415 N N . LYS A 1 176 ? 12.68 7.031 8.188 1 98.31 176 LYS A N 1
ATOM 1416 C CA . LYS A 1 176 ? 13.008 5.609 8.219 1 98.31 176 LYS A CA 1
ATOM 1417 C C . LYS A 1 176 ? 13.492 5.188 9.602 1 98.31 176 LYS A C 1
ATOM 1419 O O . LYS A 1 176 ? 13.812 6.035 10.438 1 98.31 176 LYS A O 1
ATOM 1424 N N . ARG A 1 177 ? 13.461 3.947 9.828 1 98.25 177 ARG A N 1
ATOM 1425 C CA . ARG A 1 177 ? 14.117 3.311 10.969 1 98.25 177 ARG A CA 1
ATOM 1426 C C . ARG A 1 177 ? 15.109 2.256 10.5 1 98.25 177 ARG A C 1
ATOM 1428 O O . ARG A 1 177 ? 14.922 1.632 9.453 1 98.25 177 ARG A O 1
ATOM 1435 N N . VAL A 1 178 ? 16.141 2.092 11.281 1 98.38 178 VAL A N 1
ATOM 1436 C CA . VAL A 1 178 ? 17.188 1.138 10.922 1 98.38 178 VAL A CA 1
ATOM 1437 C C . VAL A 1 178 ? 17.453 0.206 12.102 1 98.38 178 VAL A C 1
ATOM 1439 O O . VAL A 1 178 ? 17.516 0.648 13.25 1 98.38 178 VAL A O 1
ATOM 1442 N N . CYS A 1 179 ? 17.5 -1.024 11.797 1 98.19 179 CYS A N 1
ATOM 1443 C CA . CYS A 1 179 ? 18.016 -1.967 12.789 1 98.19 179 CYS A CA 1
ATOM 1444 C C . CYS A 1 179 ? 19.531 -1.987 12.789 1 98.19 179 CYS A C 1
ATOM 1446 O O . CYS A 1 179 ? 20.156 -2.484 11.844 1 98.19 179 CYS A O 1
ATOM 1448 N N . PRO A 1 180 ? 20.188 -1.509 13.797 1 97.5 180 PRO A N 1
ATOM 1449 C CA . PRO A 1 180 ? 21.641 -1.466 13.797 1 97.5 180 PRO A CA 1
ATOM 1450 C C . PRO A 1 180 ? 22.281 -2.855 13.734 1 97.5 180 PRO A C 1
ATOM 1452 O O . PRO A 1 180 ? 23.391 -3.01 13.211 1 97.5 180 PRO A O 1
ATOM 1455 N N . SER A 1 181 ? 21.609 -3.809 14.195 1 95.88 181 SER A N 1
ATOM 1456 C CA . SER A 1 181 ? 22.156 -5.156 14.297 1 95.88 181 SER A CA 1
ATOM 1457 C C . SER A 1 181 ? 22.312 -5.805 12.93 1 95.88 181 SER A C 1
ATOM 1459 O O . SER A 1 181 ? 23.297 -6.477 12.648 1 95.88 181 SER A O 1
ATOM 1461 N N . ASN A 1 182 ? 21.344 -5.637 12.07 1 96.06 182 ASN A N 1
ATOM 1462 C CA . ASN A 1 182 ? 21.391 -6.312 10.781 1 96.06 182 ASN A CA 1
ATOM 1463 C C . ASN A 1 182 ? 21.297 -5.32 9.625 1 96.06 182 ASN A C 1
ATOM 1465 O O . ASN A 1 182 ? 21.312 -5.715 8.461 1 96.06 182 ASN A O 1
ATOM 1469 N N . LYS A 1 183 ? 21.078 -4.059 9.852 1 97.25 183 LYS A N 1
ATOM 1470 C CA . LYS A 1 183 ? 21.172 -2.947 8.914 1 97.25 183 LYS A CA 1
ATOM 1471 C C . LYS A 1 183 ? 19.938 -2.885 8.016 1 97.25 183 LYS A C 1
ATOM 1473 O O . LYS A 1 183 ? 19.922 -2.178 7.008 1 97.25 183 LYS A O 1
ATOM 1478 N N . ILE A 1 184 ? 18.906 -3.625 8.398 1 96.94 184 ILE A N 1
ATOM 1479 C CA . ILE A 1 184 ? 17.656 -3.537 7.652 1 96.94 184 ILE A CA 1
ATOM 1480 C C . ILE A 1 184 ? 17.031 -2.164 7.867 1 96.94 184 ILE A C 1
ATOM 1482 O O . ILE A 1 184 ? 17.031 -1.641 8.984 1 96.94 184 ILE A O 1
ATOM 1486 N N . ILE A 1 185 ? 16.578 -1.594 6.789 1 97.56 185 ILE A N 1
ATOM 1487 C CA . ILE A 1 185 ? 15.938 -0.28 6.824 1 97.56 185 ILE A CA 1
ATOM 1488 C C . ILE A 1 185 ? 14.422 -0.434 6.668 1 97.56 185 ILE A C 1
ATOM 1490 O O . ILE A 1 185 ? 13.953 -1.158 5.789 1 97.56 185 ILE A O 1
ATOM 1494 N N . TYR A 1 186 ? 13.672 0.166 7.543 1 97.25 186 TYR A N 1
ATOM 1495 C CA . TYR A 1 186 ? 12.211 0.198 7.492 1 97.25 186 TYR A CA 1
ATOM 1496 C C . TYR A 1 186 ? 11.711 1.595 7.148 1 97.25 186 TYR A C 1
ATOM 1498 O O . TYR A 1 186 ? 12.102 2.578 7.781 1 97.25 186 TYR A O 1
ATOM 1506 N N . TYR A 1 187 ? 10.906 1.665 6.176 1 96.88 187 TYR A N 1
ATOM 1507 C CA . TYR A 1 187 ? 10.266 2.918 5.785 1 96.88 187 TYR A CA 1
ATOM 1508 C C . TYR A 1 187 ? 8.789 2.916 6.16 1 96.88 187 TYR A C 1
ATOM 1510 O O . TYR A 1 187 ? 8.109 1.892 6.043 1 96.88 187 TYR A O 1
ATOM 1518 N N . PRO A 1 188 ? 8.273 4.09 6.656 1 96.44 188 PRO A N 1
ATOM 1519 C CA . PRO A 1 188 ? 6.824 4.16 6.844 1 96.44 188 PRO A CA 1
ATOM 1520 C C . PRO A 1 188 ? 6.043 3.834 5.574 1 96.44 188 PRO A C 1
ATOM 1522 O O . PRO A 1 188 ? 6.398 4.301 4.488 1 96.44 188 PRO A O 1
ATOM 1525 N N . GLN A 1 189 ? 5.074 2.977 5.723 1 91.88 189 GLN A N 1
ATOM 1526 C CA . GLN A 1 189 ? 4.32 2.539 4.555 1 91.88 189 GLN A CA 1
ATOM 1527 C C . GLN A 1 189 ? 2.82 2.555 4.828 1 91.88 189 GLN A C 1
ATOM 1529 O O . GLN A 1 189 ? 2.395 2.502 5.984 1 91.88 189 GLN A O 1
ATOM 1534 N N . MET A 1 190 ? 2.057 2.705 3.725 1 93.88 190 MET A N 1
ATOM 1535 C CA . MET A 1 190 ? 0.606 2.545 3.752 1 93.88 190 MET A CA 1
ATOM 1536 C C . MET A 1 190 ? 0.191 1.235 3.092 1 93.88 190 MET A C 1
ATOM 1538 O O . MET A 1 190 ? 0.838 0.778 2.148 1 93.88 190 MET A O 1
ATOM 1542 N N . ALA A 1 191 ? -0.845 0.718 3.623 1 95.88 191 ALA A N 1
ATOM 1543 C CA . ALA A 1 191 ? -1.425 -0.442 2.951 1 95.88 191 ALA A CA 1
ATOM 1544 C C . ALA A 1 191 ? -2.393 -0.013 1.853 1 95.88 191 ALA A C 1
ATOM 1546 O O . ALA A 1 191 ? -3.248 0.849 2.072 1 95.88 191 ALA A O 1
ATOM 1547 N N . PRO A 1 192 ? -2.242 -0.573 0.659 1 97.81 192 PRO A N 1
ATOM 1548 C CA . PRO A 1 192 ? -3.23 -0.271 -0.379 1 97.81 192 PRO A CA 1
ATOM 1549 C C . PRO A 1 192 ? -4.582 -0.933 -0.119 1 97.81 192 PRO A C 1
ATOM 1551 O O . PRO A 1 192 ? -4.637 -2.121 0.211 1 97.81 192 PRO A O 1
ATOM 1554 N N . VAL A 1 193 ? -5.633 -0.187 -0.226 1 98.12 193 VAL A N 1
ATOM 1555 C CA . VAL A 1 193 ? -7.008 -0.637 -0.04 1 98.12 193 VAL A CA 1
ATOM 1556 C C . VAL A 1 193 ? -7.863 -0.189 -1.224 1 98.12 193 VAL A C 1
ATOM 1558 O O . VAL A 1 193 ? -7.844 0.985 -1.601 1 98.12 193 VAL A O 1
ATOM 1561 N N . VAL A 1 194 ? -8.555 -1.108 -1.807 1 98.56 194 VAL A N 1
ATOM 1562 C CA . VAL A 1 194 ? -9.5 -0.722 -2.85 1 98.56 194 VAL A CA 1
ATOM 1563 C C . VAL A 1 194 ? -10.852 -0.396 -2.225 1 98.56 194 VAL A C 1
ATOM 1565 O O . VAL A 1 194 ? -11.281 -1.06 -1.278 1 98.56 194 VAL A O 1
ATOM 1568 N N . ILE A 1 195 ? -11.461 0.592 -2.629 1 98.75 195 ILE A N 1
ATOM 1569 C CA . ILE A 1 195 ? -12.844 0.932 -2.305 1 98.75 195 ILE A CA 1
ATOM 1570 C C . ILE A 1 195 ? -13.648 1.102 -3.592 1 98.75 195 ILE A C 1
ATOM 1572 O O . ILE A 1 195 ? -13.266 1.871 -4.473 1 98.75 195 ILE A O 1
ATOM 1576 N N . THR A 1 196 ? -14.727 0.352 -3.748 1 98.81 196 THR A N 1
ATOM 1577 C CA . THR A 1 196 ? -15.359 0.185 -5.055 1 98.81 196 THR A CA 1
ATOM 1578 C C . THR A 1 196 ? -16.859 0.394 -4.957 1 98.81 196 THR A C 1
ATOM 1580 O O . THR A 1 196 ? -17.531 -0.255 -4.152 1 98.81 196 THR A O 1
ATOM 1583 N N . LEU A 1 197 ? -17.344 1.306 -5.688 1 98.81 197 LEU A N 1
ATOM 1584 C CA . LEU A 1 197 ? -18.797 1.416 -5.859 1 98.81 197 LEU A CA 1
ATOM 1585 C C . LEU A 1 197 ? -19.266 0.565 -7.031 1 98.81 197 LEU A C 1
ATOM 1587 O O . LEU A 1 197 ? -18.953 0.861 -8.188 1 98.81 197 LEU A O 1
ATOM 1591 N N . VAL A 1 198 ? -20.016 -0.458 -6.773 1 98.5 198 VAL A N 1
ATOM 1592 C CA . VAL A 1 198 ? -20.531 -1.383 -7.777 1 98.5 198 VAL A CA 1
ATOM 1593 C C . VAL A 1 198 ? -21.906 -0.913 -8.266 1 98.5 198 VAL A C 1
ATOM 1595 O O . VAL A 1 198 ? -22.75 -0.498 -7.461 1 98.5 198 VAL A O 1
ATOM 1598 N N . SER A 1 199 ? -22.109 -0.956 -9.539 1 97.12 199 SER A N 1
ATOM 1599 C CA . SER A 1 199 ? -23.375 -0.553 -10.117 1 97.12 199 SER A CA 1
ATOM 1600 C C . SER A 1 199 ? -23.828 -1.535 -11.188 1 97.12 199 SER A C 1
ATOM 1602 O O . SER A 1 199 ? -23.016 -2.232 -11.789 1 97.12 199 SER A O 1
ATOM 1604 N N . ASP A 1 200 ? -25.125 -1.643 -11.375 1 94.75 200 ASP A N 1
ATOM 1605 C CA . ASP A 1 200 ? -25.672 -2.396 -12.5 1 94.75 200 ASP A CA 1
ATOM 1606 C C . ASP A 1 200 ? -26.25 -1.46 -13.555 1 94.75 200 ASP A C 1
ATOM 1608 O O . ASP A 1 200 ? -27.016 -1.887 -14.414 1 94.75 200 ASP A O 1
ATOM 1612 N N . GLY A 1 201 ? -25.875 -0.191 -13.453 1 88.38 201 GLY A N 1
ATOM 1613 C CA . GLY A 1 201 ? -26.391 0.824 -14.359 1 88.38 201 GLY A CA 1
ATOM 1614 C C . GLY A 1 201 ? -27.438 1.718 -13.711 1 88.38 201 GLY A C 1
ATOM 1615 O O . GLY A 1 201 ? -27.203 2.912 -13.516 1 88.38 201 GLY A O 1
ATOM 1616 N N . THR A 1 202 ? -28.547 1.127 -13.18 1 90.31 202 THR A N 1
ATOM 1617 C CA . THR A 1 202 ? -29.656 1.896 -12.633 1 90.31 202 THR A CA 1
ATOM 1618 C C . THR A 1 202 ? -29.547 1.992 -11.117 1 90.31 202 THR A C 1
ATOM 1620 O O . THR A 1 202 ? -30.141 2.893 -10.5 1 90.31 202 THR A O 1
ATOM 1623 N N . ARG A 1 203 ? -28.922 1.024 -10.578 1 95.88 203 ARG A N 1
ATOM 1624 C CA . ARG A 1 203 ? -28.734 1 -9.133 1 95.88 203 ARG A CA 1
ATOM 1625 C C . ARG A 1 203 ? -27.266 0.889 -8.766 1 95.88 203 ARG A C 1
ATOM 1627 O O . ARG A 1 203 ? -26.453 0.456 -9.586 1 95.88 203 ARG A O 1
ATOM 1634 N N . CYS A 1 204 ? -26.922 1.317 -7.582 1 97.38 204 CYS A N 1
ATOM 1635 C CA . CYS A 1 204 ? -25.594 1.039 -7.047 1 97.38 204 CYS A CA 1
ATOM 1636 C C . CYS A 1 204 ? -25.688 0.201 -5.777 1 97.38 204 CYS A C 1
ATOM 1638 O O . CYS A 1 204 ? -26.734 0.164 -5.125 1 97.38 204 CYS A O 1
ATOM 1640 N N . LEU A 1 205 ? -24.656 -0.506 -5.523 1 98.5 205 LEU A N 1
ATOM 1641 C CA . LEU A 1 205 ? -24.594 -1.396 -4.367 1 98.5 205 LEU A CA 1
ATOM 1642 C C . LEU A 1 205 ? -23.891 -0.722 -3.199 1 98.5 205 LEU A C 1
ATOM 1644 O O . LEU A 1 205 ? -22.766 -0.232 -3.344 1 98.5 205 LEU A O 1
ATOM 1648 N N . LEU A 1 206 ? -24.531 -0.59 -2.076 1 98.56 206 LEU A N 1
ATOM 1649 C CA . LEU A 1 206 ? -23.938 -0.087 -0.842 1 98.56 206 LEU A CA 1
ATOM 1650 C C . LEU A 1 206 ? -23.969 -1.152 0.249 1 98.56 206 LEU A C 1
ATOM 1652 O O . LEU A 1 206 ? -24.844 -2.02 0.251 1 98.56 206 LEU A O 1
ATOM 1656 N N . ALA A 1 207 ? -22.984 -1.103 1.074 1 98.38 207 ALA A N 1
ATOM 1657 C CA . ALA A 1 207 ? -22.844 -2.098 2.135 1 98.38 207 ALA A CA 1
ATOM 1658 C C . ALA A 1 207 ? -22.438 -1.444 3.451 1 98.38 207 ALA A C 1
ATOM 1660 O O . ALA A 1 207 ? -22.047 -0.272 3.477 1 98.38 207 ALA A O 1
ATOM 1661 N N . ARG A 1 208 ? -22.641 -2.199 4.559 1 97.25 208 ARG A N 1
ATOM 1662 C CA . ARG A 1 208 ? -22.219 -1.695 5.859 1 97.25 208 ARG A CA 1
ATOM 1663 C C . ARG A 1 208 ? -21.625 -2.814 6.715 1 97.25 208 ARG A C 1
ATOM 1665 O O . ARG A 1 208 ? -22 -3.98 6.559 1 97.25 208 ARG A O 1
ATOM 1672 N N . GLN A 1 209 ? -20.703 -2.428 7.492 1 95.25 209 GLN A N 1
ATOM 1673 C CA . GLN A 1 209 ? -20.141 -3.297 8.523 1 95.25 209 GLN A CA 1
ATOM 1674 C C . GLN A 1 209 ? -20.75 -2.998 9.891 1 95.25 209 GLN A C 1
ATOM 1676 O O . GLN A 1 209 ? -21.312 -1.921 10.102 1 95.25 209 GLN A O 1
ATOM 1681 N N . SER A 1 210 ? -20.594 -3.926 10.766 1 92.56 210 SER A N 1
ATOM 1682 C CA . SER A 1 210 ? -21.172 -3.781 12.094 1 92.56 210 SER A CA 1
ATOM 1683 C C . SER A 1 210 ? -20.531 -2.617 12.852 1 92.56 210 SER A C 1
ATOM 1685 O O . SER A 1 210 ? -21.172 -2 13.703 1 92.56 210 SER A O 1
ATOM 1687 N N . SER A 1 211 ? -19.344 -2.287 12.5 1 90.31 211 SER A N 1
ATOM 1688 C CA . SER A 1 211 ? -18.625 -1.237 13.211 1 90.31 211 SER A CA 1
ATOM 1689 C C . SER A 1 211 ? -19.062 0.147 12.75 1 90.31 211 SER A C 1
ATOM 1691 O O . SER A 1 211 ? -18.75 1.151 13.391 1 90.31 211 SER A O 1
ATOM 1693 N N . PHE A 1 212 ? -19.797 0.22 11.641 1 90.38 212 PHE A N 1
ATOM 1694 C CA . PHE A 1 212 ? -20.266 1.51 11.148 1 90.38 212 PHE A CA 1
ATOM 1695 C C . PHE A 1 212 ? -21.344 2.076 12.047 1 90.38 212 PHE A C 1
ATOM 1697 O O . PHE A 1 212 ? -22.094 1.323 12.672 1 90.38 212 PHE A O 1
ATOM 1704 N N . PRO A 1 213 ? -21.422 3.422 12.117 1 88.06 213 PRO A N 1
ATOM 1705 C CA . PRO A 1 213 ? -22.625 3.977 12.75 1 88.06 213 PRO A CA 1
ATOM 1706 C C . PRO A 1 213 ? -23.922 3.422 12.148 1 88.06 213 PRO A C 1
ATOM 1708 O O . PRO A 1 213 ? -23.984 3.168 10.938 1 88.06 213 PRO A O 1
ATOM 1711 N N . LYS A 1 214 ? -24.859 3.242 13 1 89.31 214 LYS A N 1
ATOM 1712 C CA . LYS A 1 214 ? -26.109 2.643 12.562 1 89.31 214 LYS A CA 1
ATOM 1713 C C . LYS A 1 214 ? -26.719 3.418 11.398 1 89.31 214 LYS A C 1
ATOM 1715 O O . LYS A 1 214 ? -26.781 4.648 11.43 1 89.31 214 LYS A O 1
ATOM 1720 N N . GLY A 1 215 ? -27 2.689 10.383 1 90.62 215 GLY A N 1
ATOM 1721 C CA . GLY A 1 215 ? -27.688 3.277 9.25 1 90.62 215 GLY A CA 1
ATOM 1722 C C . GLY A 1 215 ? -26.75 3.756 8.156 1 90.62 215 GLY A C 1
ATOM 1723 O O . GLY A 1 215 ? -27.188 4.082 7.055 1 90.62 215 GLY A O 1
ATOM 1724 N N . MET A 1 216 ? -25.516 3.816 8.438 1 94.06 216 MET A N 1
ATOM 1725 C CA . MET A 1 216 ? -24.578 4.277 7.414 1 94.06 216 MET A CA 1
ATOM 1726 C C . MET A 1 216 ? -24.203 3.146 6.461 1 94.06 216 MET A C 1
ATOM 1728 O O . MET A 1 216 ? -23.859 2.047 6.898 1 94.06 216 MET A O 1
ATOM 1732 N N . TYR A 1 217 ? -24.312 3.375 5.203 1 96.69 217 TYR A N 1
ATOM 1733 C CA . TYR A 1 217 ? -23.891 2.467 4.148 1 96.69 217 TYR A CA 1
ATOM 1734 C C . TYR A 1 217 ? -22.781 3.096 3.311 1 96.69 217 TYR A C 1
ATOM 1736 O O . TYR A 1 217 ? -22.781 4.305 3.064 1 96.69 217 TYR A O 1
ATOM 1744 N N . SER A 1 218 ? -21.875 2.373 2.969 1 97.81 218 SER A N 1
ATOM 1745 C CA . SER A 1 218 ? -20.719 2.811 2.197 1 97.81 218 SER A CA 1
ATOM 1746 C C . SER A 1 218 ? -20.422 1.854 1.045 1 97.81 218 SER A C 1
ATOM 1748 O O . SER A 1 218 ? -21.219 0.955 0.763 1 97.81 218 SER A O 1
ATOM 1750 N N . ALA A 1 219 ? -19.375 2.131 0.284 1 98.5 219 ALA A N 1
ATOM 1751 C CA . ALA A 1 219 ? -18.922 1.271 -0.812 1 98.5 219 ALA A CA 1
ATOM 1752 C C . ALA A 1 219 ? -18.156 0.06 -0.284 1 98.5 219 ALA A C 1
ATOM 1754 O O . ALA A 1 219 ? -17.75 0.035 0.878 1 98.5 219 ALA A O 1
ATOM 1755 N N . LEU A 1 220 ? -18.016 -0.96 -1.108 1 98.69 220 LEU A N 1
ATOM 1756 C CA . LEU A 1 220 ? -17.234 -2.131 -0.737 1 98.69 220 LEU A CA 1
ATOM 1757 C C . LEU A 1 220 ? -15.75 -1.784 -0.655 1 98.69 220 LEU A C 1
ATOM 1759 O O . LEU A 1 220 ? -15.25 -0.987 -1.451 1 98.69 220 LEU A O 1
ATOM 1763 N N . ALA A 1 221 ? -15.078 -2.338 0.284 1 97.88 221 ALA A N 1
ATOM 1764 C CA . ALA A 1 221 ? -13.648 -2.051 0.413 1 97.88 221 ALA A CA 1
ATOM 1765 C C . ALA A 1 221 ? -12.898 -3.262 0.953 1 97.88 221 ALA A C 1
ATOM 1767 O O . ALA A 1 221 ? -13.469 -4.086 1.673 1 97.88 221 ALA A O 1
ATOM 1768 N N . GLY A 1 222 ? -11.617 -3.346 0.614 1 97.25 222 GLY A N 1
ATOM 1769 C CA . GLY A 1 222 ? -10.758 -4.398 1.119 1 97.25 222 GLY A CA 1
ATOM 1770 C C . GLY A 1 222 ? -9.297 -4.195 0.76 1 97.25 222 GLY A C 1
ATOM 1771 O O . GLY A 1 222 ? -8.977 -3.518 -0.221 1 97.25 222 GLY A O 1
ATOM 1772 N N . PHE A 1 223 ? -8.484 -4.836 1.467 1 97.44 223 PHE A N 1
ATOM 1773 C CA . PHE A 1 223 ? -7.039 -4.723 1.27 1 97.44 223 PHE A CA 1
ATOM 1774 C C . PHE A 1 223 ? -6.613 -5.43 -0.01 1 97.44 223 PHE A C 1
ATOM 1776 O O . PHE A 1 223 ? -7.215 -6.43 -0.404 1 97.44 223 PHE A O 1
ATOM 1783 N N . CYS A 1 224 ? -5.598 -4.871 -0.639 1 97.69 224 CYS A N 1
ATOM 1784 C CA . CYS A 1 224 ? -4.934 -5.582 -1.728 1 97.69 224 CYS A CA 1
ATOM 1785 C C . CYS A 1 224 ? -3.98 -6.637 -1.187 1 97.69 224 CYS A C 1
ATOM 1787 O O . CYS A 1 224 ? -3.088 -6.328 -0.396 1 97.69 224 CYS A O 1
ATOM 1789 N N . ASP A 1 225 ? -4.141 -7.844 -1.607 1 97 225 ASP A N 1
ATOM 1790 C CA . ASP A 1 225 ? -3.285 -8.93 -1.136 1 97 225 ASP A CA 1
ATOM 1791 C C . ASP A 1 225 ? -1.982 -8.984 -1.93 1 97 225 ASP A C 1
ATOM 1793 O O . ASP A 1 225 ? -1.938 -8.578 -3.092 1 97 225 ASP A O 1
ATOM 1797 N N . ILE A 1 226 ? -1.006 -9.531 -1.323 1 97.12 226 ILE A N 1
ATOM 1798 C CA . ILE A 1 226 ? 0.253 -9.781 -2.018 1 97.12 226 ILE A CA 1
ATOM 1799 C C . ILE A 1 226 ? -0.004 -10.617 -3.266 1 97.12 226 ILE A C 1
ATOM 1801 O O . ILE A 1 226 ? -0.736 -11.609 -3.213 1 97.12 226 ILE A O 1
ATOM 1805 N N . GLY A 1 227 ? 0.556 -10.133 -4.383 1 96.38 227 GLY A N 1
ATOM 1806 C CA . GLY A 1 227 ? 0.436 -10.898 -5.613 1 96.38 227 GLY A CA 1
ATOM 1807 C C . GLY A 1 227 ? -0.653 -10.375 -6.535 1 96.38 227 GLY A C 1
ATOM 1808 O O . GLY A 1 227 ? -0.727 -10.773 -7.699 1 96.38 227 GLY A O 1
ATOM 1809 N N . GLU A 1 228 ? -1.465 -9.477 -6.035 1 96.56 228 GLU A N 1
ATOM 1810 C CA . GLU A 1 228 ? -2.604 -8.984 -6.805 1 96.56 228 GLU A CA 1
ATOM 1811 C C . GLU A 1 228 ? -2.303 -7.633 -7.434 1 96.56 228 GLU A C 1
ATOM 1813 O O . GLU A 1 228 ? -1.544 -6.836 -6.875 1 96.56 228 GLU A O 1
ATOM 1818 N N . SER A 1 229 ? -2.871 -7.441 -8.602 1 97.25 229 SER A N 1
ATOM 1819 C CA . SER A 1 229 ? -3.068 -6.078 -9.078 1 97.25 229 SER A CA 1
ATOM 1820 C C . SER A 1 229 ? -4.262 -5.422 -8.391 1 97.25 229 SER A C 1
ATOM 1822 O O . SER A 1 229 ? -5.023 -6.086 -7.688 1 97.25 229 SER A O 1
ATOM 1824 N N . LEU A 1 230 ? -4.379 -4.145 -8.57 1 98.06 230 LEU A N 1
ATOM 1825 C CA . LEU A 1 230 ? -5.539 -3.422 -8.055 1 98.06 230 LEU A CA 1
ATOM 1826 C C . LEU A 1 230 ? -6.832 -3.992 -8.633 1 98.06 230 LEU A C 1
ATOM 1828 O O . LEU A 1 230 ? -7.809 -4.176 -7.902 1 98.06 230 LEU A O 1
ATOM 1832 N N . GLU A 1 231 ? -6.832 -4.27 -9.922 1 98.31 231 GLU A N 1
ATOM 1833 C CA . GLU A 1 231 ? -8 -4.793 -10.617 1 98.31 231 GLU A CA 1
ATOM 1834 C C . GLU A 1 231 ? -8.422 -6.148 -10.055 1 98.31 231 GLU A C 1
ATOM 1836 O O . GLU A 1 231 ? -9.609 -6.391 -9.828 1 98.31 231 GLU A O 1
ATOM 1841 N N . GLU A 1 232 ? -7.441 -6.957 -9.805 1 97.56 232 GLU A N 1
ATOM 1842 C CA . GLU A 1 232 ? -7.723 -8.266 -9.219 1 97.56 232 GLU A CA 1
ATOM 1843 C C . GLU A 1 232 ? -8.289 -8.133 -7.812 1 97.56 232 GLU A C 1
ATOM 1845 O O . GLU A 1 232 ? -9.188 -8.883 -7.422 1 97.56 232 GLU A O 1
ATOM 1850 N N . ALA A 1 233 ? -7.762 -7.211 -7.016 1 98.38 233 ALA A N 1
ATOM 1851 C CA . ALA A 1 233 ? -8.266 -6.984 -5.664 1 98.38 233 ALA A CA 1
ATOM 1852 C C . ALA A 1 233 ? -9.734 -6.566 -5.688 1 98.38 233 ALA A C 1
ATOM 1854 O O . ALA A 1 233 ? -10.531 -7.043 -4.883 1 98.38 233 ALA A O 1
ATOM 1855 N N . VAL A 1 234 ? -10.094 -5.656 -6.637 1 98.69 234 VAL A N 1
ATOM 1856 C CA . VAL A 1 234 ? -11.484 -5.215 -6.766 1 98.69 234 VAL A CA 1
ATOM 1857 C C . VAL A 1 234 ? -12.383 -6.414 -7.059 1 98.69 234 VAL A C 1
ATOM 1859 O O . VAL A 1 234 ? -13.398 -6.617 -6.387 1 98.69 234 VAL A O 1
ATOM 1862 N N . ARG A 1 235 ? -11.984 -7.176 -8.031 1 98.44 235 ARG A N 1
ATOM 1863 C CA . ARG A 1 235 ? -12.789 -8.328 -8.422 1 98.44 235 ARG A CA 1
ATOM 1864 C C . ARG A 1 235 ? -12.914 -9.32 -7.27 1 98.44 235 ARG A C 1
ATOM 1866 O O . ARG A 1 235 ? -14 -9.852 -7.016 1 98.44 235 ARG A O 1
ATOM 1873 N N . ARG A 1 236 ? -11.836 -9.555 -6.57 1 98.25 236 ARG A N 1
ATOM 1874 C CA . ARG A 1 236 ? -11.844 -10.492 -5.453 1 98.25 236 ARG A CA 1
ATOM 1875 C C . ARG A 1 236 ? -12.758 -10.008 -4.336 1 98.25 236 ARG A C 1
ATOM 1877 O O . ARG A 1 236 ? -13.586 -10.766 -3.826 1 98.25 236 ARG A O 1
ATOM 1884 N N . GLU A 1 237 ? -12.594 -8.734 -3.904 1 98.44 237 GLU A N 1
ATOM 1885 C CA . GLU A 1 237 ? -13.375 -8.195 -2.793 1 98.44 237 GLU A CA 1
ATOM 1886 C C . GLU A 1 237 ? -14.867 -8.227 -3.1 1 98.44 237 GLU A C 1
ATOM 1888 O O . GLU A 1 237 ? -15.68 -8.531 -2.227 1 98.44 237 GLU A O 1
ATOM 1893 N N . VAL A 1 238 ? -15.25 -7.898 -4.348 1 98.56 238 VAL A N 1
ATOM 1894 C CA . VAL A 1 238 ? -16.656 -7.93 -4.734 1 98.56 238 VAL A CA 1
ATOM 1895 C C . VAL A 1 238 ? -17.172 -9.367 -4.684 1 98.56 238 VAL A C 1
ATOM 1897 O O . VAL A 1 238 ? -18.281 -9.617 -4.184 1 98.56 238 VAL A O 1
ATOM 1900 N N . ALA A 1 239 ? -16.406 -10.312 -5.148 1 98.12 239 ALA A N 1
ATOM 1901 C CA . ALA A 1 239 ? -16.781 -11.727 -5.113 1 98.12 239 ALA A CA 1
ATOM 1902 C C . ALA A 1 239 ? -16.906 -12.227 -3.678 1 98.12 239 ALA A C 1
ATOM 1904 O O . ALA A 1 239 ? -17.875 -12.898 -3.33 1 98.12 239 ALA A O 1
ATOM 1905 N N . GLU A 1 240 ? -15.945 -11.859 -2.846 1 98.12 240 GLU A N 1
ATOM 1906 C CA . GLU A 1 240 ? -15.914 -12.336 -1.467 1 98.12 240 GLU A CA 1
ATOM 1907 C C . GLU A 1 240 ? -17.047 -11.727 -0.646 1 98.12 240 GLU A C 1
ATOM 1909 O O . GLU A 1 240 ? -17.734 -12.438 0.089 1 98.12 240 GLU A O 1
ATOM 1914 N N . GLU A 1 241 ? -17.234 -10.43 -0.768 1 98.25 241 GLU A N 1
ATOM 1915 C CA . GLU A 1 241 ? -18.109 -9.711 0.149 1 98.25 241 GLU A CA 1
ATOM 1916 C C . GLU A 1 241 ? -19.578 -9.867 -0.251 1 98.25 241 GLU A C 1
ATOM 1918 O O . GLU A 1 241 ? -20.453 -10.008 0.609 1 98.25 241 GLU A O 1
ATOM 1923 N N . VAL A 1 242 ? -19.875 -9.906 -1.646 1 98.12 242 VAL A N 1
ATOM 1924 C CA . VAL A 1 242 ? -21.297 -9.844 -2.004 1 98.12 242 VAL A CA 1
ATOM 1925 C C . VAL A 1 242 ? -21.594 -10.891 -3.074 1 98.12 242 VAL A C 1
ATOM 1927 O O . VAL A 1 242 ? -22.734 -10.984 -3.553 1 98.12 242 VAL A O 1
ATOM 1930 N N . GLY A 1 243 ? -20.688 -11.672 -3.566 1 97.44 243 GLY A N 1
ATOM 1931 C CA . GLY A 1 243 ? -20.906 -12.812 -4.441 1 97.44 243 GLY A CA 1
ATOM 1932 C C . GLY A 1 243 ? -21.188 -12.414 -5.879 1 97.44 243 GLY A C 1
ATOM 1933 O O . GLY A 1 243 ? -21.953 -13.086 -6.578 1 97.44 243 GLY A O 1
ATOM 1934 N N . LEU A 1 244 ? -20.625 -11.289 -6.332 1 97.44 244 LEU A N 1
ATOM 1935 C CA . LEU A 1 244 ? -20.844 -10.828 -7.699 1 97.44 244 LEU A CA 1
ATOM 1936 C C . LEU A 1 244 ? -19.531 -10.867 -8.492 1 97.44 244 LEU A C 1
ATOM 1938 O O . LEU A 1 244 ? -18.453 -10.859 -7.906 1 97.44 244 LEU A O 1
ATOM 1942 N N . GLU A 1 245 ? -19.641 -10.938 -9.758 1 96.75 245 GLU A N 1
ATOM 1943 C CA . GLU A 1 245 ? -18.5 -10.836 -10.672 1 96.75 245 GLU A CA 1
ATOM 1944 C C . GLU A 1 245 ? -18.484 -9.484 -11.383 1 96.75 245 GLU A C 1
ATOM 1946 O O . GLU A 1 245 ? -19.484 -9.078 -11.977 1 96.75 245 GLU A O 1
ATOM 1951 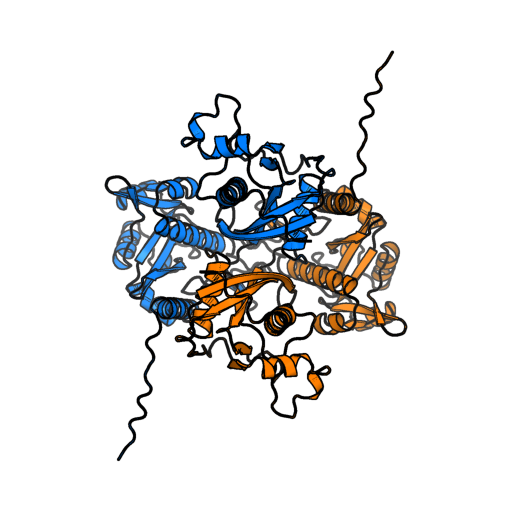N N . VAL A 1 246 ? -17.406 -8.812 -11.383 1 97.06 246 VAL A N 1
ATOM 1952 C CA . VAL A 1 246 ? -17.25 -7.48 -11.961 1 97.06 246 VAL A CA 1
ATOM 1953 C C . VAL A 1 246 ? -17.062 -7.598 -13.469 1 97.06 246 VAL A C 1
ATOM 1955 O O . VAL A 1 246 ? -16.312 -8.453 -13.945 1 97.06 246 VAL A O 1
ATOM 1958 N N . GLU A 1 247 ? -17.672 -6.828 -14.203 1 95.81 247 GLU A N 1
ATOM 1959 C CA . GLU A 1 247 ? -17.547 -6.781 -15.656 1 95.81 247 GLU A CA 1
ATOM 1960 C C . GLU A 1 247 ? -16.547 -5.723 -16.078 1 95.81 247 GLU A C 1
ATOM 1962 O O . GLU A 1 247 ? -15.648 -6 -16.891 1 95.81 247 GLU A O 1
ATOM 1967 N N . ARG A 1 248 ? -16.719 -4.531 -15.602 1 95.75 248 ARG A N 1
ATOM 1968 C CA . ARG A 1 248 ? -15.836 -3.416 -15.922 1 95.75 248 ARG A CA 1
ATOM 1969 C C . ARG A 1 248 ? -15.43 -2.662 -14.656 1 95.75 248 ARG A C 1
ATOM 1971 O O . ARG A 1 248 ? -16.156 -2.664 -13.664 1 95.75 248 ARG A O 1
ATOM 1978 N N . LEU A 1 249 ? -14.258 -2.113 -14.742 1 96.62 249 LEU A N 1
ATOM 1979 C CA . LEU A 1 249 ? -13.758 -1.32 -13.617 1 96.62 249 LEU A CA 1
ATOM 1980 C C . LEU A 1 249 ? -13.102 -0.037 -14.117 1 96.62 249 LEU A C 1
ATOM 1982 O O . LEU A 1 249 ? -12.445 -0.033 -15.164 1 96.62 249 LEU A O 1
ATOM 1986 N N . GLN A 1 250 ? -13.258 1.034 -13.398 1 96.69 250 GLN A N 1
ATOM 1987 C CA . GLN A 1 250 ? -12.688 2.334 -13.727 1 96.69 250 GLN A CA 1
ATOM 1988 C C . GLN A 1 250 ? -12.133 3.023 -12.484 1 96.69 250 GLN A C 1
ATOM 1990 O O . GLN A 1 250 ? -12.844 3.189 -11.492 1 96.69 250 GLN A O 1
ATOM 1995 N N . TYR A 1 251 ? -10.883 3.414 -12.609 1 97.81 251 TYR A N 1
ATOM 1996 C CA . TYR A 1 251 ? -10.25 4.184 -11.547 1 97.81 251 TYR A CA 1
ATOM 1997 C C . TYR A 1 251 ? -10.883 5.566 -11.43 1 97.81 251 TYR A C 1
ATOM 1999 O O . TYR A 1 251 ? -11.172 6.215 -12.438 1 97.81 251 TYR A O 1
ATOM 2007 N N . SER A 1 252 ? -11.094 6.066 -10.164 1 97.56 252 SER A N 1
ATOM 2008 C CA . SER A 1 252 ? -11.625 7.406 -9.945 1 97.56 252 SER A CA 1
ATOM 2009 C C . SER A 1 252 ? -10.578 8.32 -9.305 1 97.56 252 SER A C 1
ATOM 2011 O O . SER A 1 252 ? -10.055 9.219 -9.961 1 97.56 252 SER A O 1
ATOM 2013 N N . ALA A 1 253 ? -10.234 8.008 -8.102 1 97.56 253 ALA A N 1
ATOM 2014 C CA . ALA A 1 253 ? -9.305 8.812 -7.309 1 97.56 253 ALA A CA 1
ATOM 2015 C C . ALA A 1 253 ? -8.703 7.992 -6.172 1 97.56 253 ALA A C 1
ATOM 2017 O O . ALA A 1 253 ? -8.969 6.793 -6.055 1 97.56 253 ALA A O 1
ATOM 2018 N N . SER A 1 254 ? -7.836 8.594 -5.414 1 98.25 254 SER A N 1
ATOM 2019 C CA . SER A 1 254 ? -7.266 7.957 -4.234 1 98.25 254 SER A CA 1
ATOM 2020 C C . SER A 1 254 ? -7.191 8.93 -3.061 1 98.25 254 SER A C 1
ATOM 2022 O O . SER A 1 254 ? -7.332 10.141 -3.24 1 98.25 254 SER A O 1
ATOM 2024 N N . GLN A 1 255 ? -7.027 8.375 -1.896 1 97 255 GLN A N 1
ATOM 2025 C CA . GLN A 1 255 ? -7.008 9.172 -0.673 1 97 255 GLN A CA 1
ATOM 2026 C C . GLN A 1 255 ? -6.23 8.461 0.432 1 97 255 GLN A C 1
ATOM 2028 O O . GLN A 1 255 ? -6.355 7.242 0.604 1 97 255 GLN A O 1
ATOM 2033 N N . HIS A 1 256 ? -5.434 9.211 1.117 1 96.81 256 HIS A N 1
ATOM 2034 C CA . HIS A 1 256 ? -4.887 8.688 2.363 1 96.81 256 HIS A CA 1
ATOM 2035 C C . HIS A 1 256 ? -5.953 8.617 3.449 1 96.81 256 HIS A C 1
ATOM 2037 O O . HIS A 1 256 ? -6.734 9.555 3.619 1 96.81 256 HIS A O 1
ATOM 2043 N N . TRP A 1 257 ? -6.02 7.488 4.09 1 93 257 TRP A N 1
ATOM 2044 C CA . TRP A 1 257 ? -6.957 7.301 5.191 1 93 257 TRP A CA 1
ATOM 2045 C C . TRP A 1 257 ? -6.238 6.793 6.438 1 93 257 TRP A C 1
ATOM 2047 O O . TRP A 1 257 ? -5.777 5.652 6.473 1 93 257 TRP A O 1
ATOM 2057 N N . PRO A 1 258 ? -6.191 7.602 7.484 1 89.94 258 PRO A N 1
ATOM 2058 C CA . PRO A 1 258 ? -5.328 7.285 8.625 1 89.94 258 PRO A CA 1
ATOM 2059 C C . PRO A 1 258 ? -6.004 6.371 9.641 1 89.94 258 PRO A C 1
ATOM 2061 O O . PRO A 1 258 ? -5.395 6.016 10.656 1 89.94 258 PRO A O 1
ATOM 2064 N N . PHE A 1 259 ? -7.277 5.938 9.445 1 84.81 259 PHE A N 1
ATOM 2065 C CA . PHE A 1 259 ? -8 5.145 10.438 1 84.81 259 PHE A CA 1
ATOM 2066 C C . PHE A 1 259 ? -8.297 3.748 9.906 1 84.81 259 PHE A C 1
ATOM 2068 O O . PHE A 1 259 ? -8.695 3.592 8.75 1 84.81 259 PHE A O 1
ATOM 2075 N N . PRO A 1 260 ? -8.25 2.814 10.82 1 77.12 260 PRO A N 1
ATOM 2076 C CA . PRO A 1 260 ? -7.516 2.785 12.086 1 77.12 260 PRO A CA 1
ATOM 2077 C C . PRO A 1 260 ? -6.004 2.82 11.891 1 77.12 260 PRO A C 1
ATOM 2079 O O . PRO A 1 260 ? -5.27 3.254 12.781 1 77.12 260 PRO A O 1
ATOM 2082 N N . ASN A 1 261 ? -5.672 2.236 10.719 1 83.62 261 ASN A N 1
ATOM 2083 C CA . ASN A 1 261 ? -4.266 2.258 10.328 1 83.62 261 ASN A CA 1
ATOM 2084 C C . ASN A 1 261 ? -4.055 3.018 9.023 1 83.62 261 ASN A C 1
ATOM 2086 O O . ASN A 1 261 ? -5.02 3.332 8.32 1 83.62 261 ASN A O 1
ATOM 2090 N N . SER A 1 262 ? -2.891 3.408 8.75 1 90.06 262 SER A N 1
ATOM 2091 C CA . SER A 1 262 ? -2.551 4.184 7.562 1 90.06 262 SER A CA 1
ATOM 2092 C C . SER A 1 262 ? -2.762 3.369 6.293 1 90.06 262 SER A C 1
ATOM 2094 O O . SER A 1 262 ? -2.098 2.354 6.082 1 90.06 262 SER A O 1
ATOM 2096 N N . SER A 1 263 ? -3.777 3.824 5.484 1 96.12 263 SER A N 1
ATOM 2097 C CA . SER A 1 263 ? -4.09 3.135 4.234 1 96.12 263 SER A CA 1
ATOM 2098 C C . SER A 1 263 ? -4.148 4.113 3.066 1 96.12 263 SER A C 1
ATOM 2100 O O . SER A 1 263 ? -4.426 5.297 3.254 1 96.12 263 SER A O 1
ATOM 2102 N N . LEU A 1 264 ? -3.758 3.637 1.98 1 98 264 LEU A N 1
ATOM 2103 C CA . LEU A 1 264 ? -4.039 4.305 0.714 1 98 264 LEU A CA 1
ATOM 2104 C C . LEU A 1 264 ? -5.32 3.764 0.087 1 98 264 LEU A C 1
ATOM 2106 O O . LEU A 1 264 ? -5.34 2.645 -0.43 1 98 264 LEU A O 1
ATOM 2110 N N . MET A 1 265 ? -6.406 4.539 0.174 1 98.06 265 MET A N 1
ATOM 2111 C CA . MET A 1 265 ? -7.68 4.168 -0.434 1 98.06 265 MET A CA 1
ATOM 2112 C C . MET A 1 265 ? -7.672 4.449 -1.933 1 98.06 265 MET A C 1
ATOM 2114 O O . MET A 1 265 ? -7.441 5.586 -2.354 1 98.06 265 MET A O 1
ATOM 2118 N N . ILE A 1 266 ? -7.805 3.439 -2.703 1 98.69 266 ILE A N 1
ATOM 2119 C CA . ILE A 1 266 ? -7.871 3.57 -4.152 1 98.69 266 ILE A CA 1
ATOM 2120 C C . ILE A 1 266 ? -9.297 3.318 -4.633 1 98.69 266 ILE A C 1
ATOM 2122 O O . ILE A 1 266 ? -9.789 2.188 -4.582 1 98.69 266 ILE A O 1
ATOM 2126 N N . ALA A 1 267 ? -9.922 4.352 -5.125 1 98.81 267 ALA A N 1
ATOM 2127 C CA . ALA A 1 267 ? -11.352 4.352 -5.402 1 98.81 267 ALA A CA 1
ATOM 2128 C C . ALA A 1 267 ? -11.633 3.99 -6.859 1 98.81 267 ALA A C 1
ATOM 2130 O O . ALA A 1 267 ? -11.031 4.559 -7.773 1 98.81 267 ALA A O 1
ATOM 2131 N N . CYS A 1 268 ? -12.547 3.059 -7.055 1 98.62 268 CYS A N 1
ATOM 2132 C CA . CYS A 1 268 ? -12.914 2.604 -8.391 1 98.62 268 CYS A CA 1
ATOM 2133 C C . CYS A 1 268 ? -14.43 2.492 -8.523 1 98.62 268 CYS A C 1
ATOM 2135 O O . CYS A 1 268 ? -15.133 2.236 -7.543 1 98.62 268 CYS A O 1
ATOM 2137 N N . HIS A 1 269 ? -14.914 2.723 -9.695 1 98.38 269 HIS A N 1
ATOM 2138 C CA . HIS A 1 269 ? -16.25 2.301 -10.109 1 98.38 269 HIS A CA 1
ATOM 2139 C C . HIS A 1 269 ? 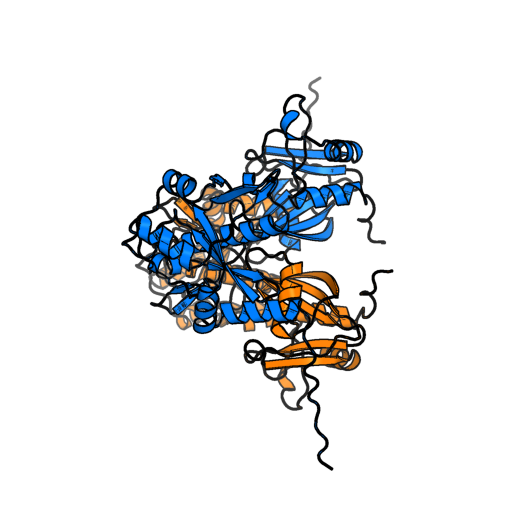-16.219 0.93 -10.773 1 98.38 269 HIS A C 1
ATOM 2141 O O . HIS A 1 269 ? -15.281 0.624 -11.523 1 98.38 269 HIS A O 1
ATOM 2147 N N . ALA A 1 270 ? -17.141 0.118 -10.492 1 98.06 270 ALA A N 1
ATOM 2148 C CA . ALA A 1 270 ? -17.25 -1.187 -11.141 1 98.06 270 ALA A CA 1
ATOM 2149 C C . ALA A 1 270 ? -18.688 -1.455 -11.586 1 98.06 270 ALA A C 1
ATOM 2151 O O . ALA A 1 270 ? -19.641 -0.982 -10.961 1 98.06 270 ALA A O 1
ATOM 2152 N N . THR A 1 271 ? -18.812 -2.232 -12.664 1 97.06 271 THR A N 1
ATOM 2153 C CA . THR A 1 271 ? -20.141 -2.629 -13.133 1 97.06 271 THR A CA 1
ATOM 2154 C C . THR A 1 271 ? -20.266 -4.148 -13.156 1 97.06 271 THR A C 1
ATOM 2156 O O . THR A 1 271 ? -19.266 -4.863 -13.234 1 97.06 271 THR A O 1
ATOM 2159 N N . VAL A 1 272 ? -21.438 -4.598 -13 1 96 272 VAL A N 1
ATOM 2160 C CA . VAL A 1 272 ? -21.766 -6.012 -13.133 1 96 272 VAL A CA 1
ATOM 2161 C C . VAL A 1 272 ? -22.781 -6.195 -14.266 1 96 272 VAL A C 1
ATOM 2163 O O . VAL A 1 272 ? -23.453 -5.242 -14.672 1 96 272 VAL A O 1
ATOM 2166 N N . LYS A 1 273 ? -22.781 -7.379 -14.82 1 89.25 273 LYS A N 1
ATOM 2167 C CA . LYS A 1 273 ? -23.688 -7.652 -15.93 1 89.25 273 LYS A CA 1
ATOM 2168 C C . LYS A 1 273 ? -25.141 -7.598 -15.477 1 89.25 273 LYS A C 1
ATOM 2170 O O . LYS A 1 273 ? -25.484 -8.078 -14.391 1 89.25 273 LYS A O 1
ATOM 2175 N N . SER A 1 274 ? -25.812 -7.207 -16.609 1 81.94 274 SER A N 1
ATOM 2176 C CA . SER A 1 274 ? -27.25 -7.156 -16.359 1 81.94 274 SER A CA 1
ATOM 2177 C C . SER A 1 274 ? -27.828 -8.555 -16.125 1 81.94 274 SER A C 1
ATOM 2179 O O . SER A 1 274 ? -27.406 -9.516 -16.766 1 81.94 274 SER A O 1
ATOM 2181 N N . GLY A 1 275 ? -28.422 -8.875 -15.047 1 83.19 275 GLY A N 1
ATOM 2182 C CA . GLY A 1 275 ? -29.031 -10.164 -14.734 1 83.19 275 GLY A CA 1
ATOM 2183 C C . GLY A 1 275 ? -28.266 -10.945 -13.688 1 83.19 275 GLY A C 1
ATOM 2184 O O . GLY A 1 275 ? -28.719 -11.992 -13.219 1 83.19 275 GLY A O 1
ATOM 2185 N N . GLN A 1 276 ? -27.141 -10.516 -13.531 1 87.38 276 GLN A N 1
ATOM 2186 C CA . GLN A 1 276 ? -26.328 -11.164 -12.5 1 87.38 276 GLN A CA 1
ATOM 2187 C C . GLN A 1 276 ? -26.125 -10.242 -11.297 1 87.38 276 GLN A C 1
ATOM 2189 O O . GLN A 1 276 ? -24.984 -9.945 -10.922 1 87.38 276 GLN A O 1
ATOM 2194 N N . THR A 1 277 ? -27.219 -9.867 -10.719 1 93.31 277 THR A N 1
ATOM 2195 C CA . THR A 1 277 ? -27.156 -8.82 -9.695 1 93.31 277 THR A CA 1
ATOM 2196 C C . THR A 1 277 ? -27.562 -9.367 -8.336 1 93.31 277 THR A C 1
ATOM 2198 O O . THR A 1 277 ? -27.656 -8.625 -7.359 1 93.31 277 THR A O 1
ATOM 2201 N N . GLU A 1 278 ? -27.891 -10.617 -8.289 1 94.12 278 GLU A N 1
ATOM 2202 C CA . GLU A 1 278 ? -28.234 -11.188 -6.992 1 94.12 278 GLU A CA 1
ATOM 2203 C C . GLU A 1 278 ? -27.031 -11.195 -6.051 1 94.12 278 GLU A C 1
ATOM 2205 O O . GLU A 1 278 ? -25.984 -11.734 -6.391 1 94.12 278 GLU A O 1
ATOM 2210 N N . ILE A 1 279 ? -27.203 -10.656 -4.891 1 96 279 ILE A N 1
ATOM 2211 C CA . ILE A 1 279 ? -26.062 -10.562 -3.992 1 96 279 ILE A CA 1
ATOM 2212 C C . ILE A 1 279 ? -26.141 -11.656 -2.934 1 96 279 ILE A C 1
ATOM 2214 O O . ILE A 1 279 ? -27.234 -12.039 -2.508 1 96 279 ILE A O 1
ATOM 2218 N N . GLN A 1 280 ? -25.141 -12.211 -2.576 1 96.19 280 GLN A N 1
ATOM 2219 C CA . GLN A 1 280 ? -24.922 -13.078 -1.426 1 96.19 280 GLN A CA 1
ATOM 2220 C C . GLN A 1 280 ? -23.891 -12.477 -0.469 1 96.19 280 GLN A C 1
ATOM 2222 O O . GLN A 1 280 ? -22.688 -12.594 -0.688 1 96.19 280 GLN A O 1
ATOM 2227 N N . VAL A 1 281 ? -24.391 -11.961 0.608 1 97.5 281 VAL A N 1
ATOM 2228 C CA . VAL A 1 281 ? -23.547 -11.203 1.53 1 97.5 281 VAL A CA 1
ATOM 2229 C C . VAL A 1 281 ? -22.734 -12.164 2.4 1 97.5 281 VAL A C 1
ATOM 2231 O O . VAL A 1 281 ? -23.281 -13.125 2.947 1 97.5 281 VAL A O 1
ATOM 2234 N N . ASN A 1 282 ? -21.469 -11.945 2.424 1 96.69 282 ASN A N 1
ATOM 2235 C CA . ASN A 1 282 ? -20.641 -12.641 3.393 1 96.69 282 ASN A CA 1
ATOM 2236 C C . ASN A 1 282 ? -20.766 -12.031 4.785 1 96.69 282 ASN A C 1
ATOM 2238 O O . ASN A 1 282 ? -20.156 -10.992 5.074 1 96.69 282 ASN A O 1
ATOM 2242 N N . LEU A 1 283 ? -21.375 -12.656 5.691 1 95.31 283 LEU A N 1
ATOM 2243 C CA . LEU A 1 283 ? -21.75 -12.102 6.992 1 95.31 283 LEU A CA 1
ATOM 2244 C C . LEU A 1 283 ? -20.562 -12.117 7.945 1 95.31 283 LEU A C 1
ATOM 2246 O O . LEU A 1 283 ? -20.609 -11.516 9.023 1 95.31 283 LEU A O 1
ATOM 2250 N N . ARG A 1 284 ? -19.531 -12.805 7.551 1 92.25 284 ARG A N 1
ATOM 2251 C CA . ARG A 1 284 ? -18.312 -12.719 8.344 1 92.25 284 ARG A CA 1
ATOM 2252 C C . ARG A 1 284 ? -17.656 -11.344 8.195 1 92.25 284 ARG A C 1
ATOM 2254 O O . ARG A 1 284 ? -16.953 -10.891 9.102 1 92.25 284 ARG A O 1
ATOM 2261 N N . GLU A 1 285 ? -17.969 -10.633 7.102 1 94 285 GLU A N 1
ATOM 2262 C CA . GLU A 1 285 ? -17.297 -9.383 6.777 1 94 285 GLU A CA 1
ATOM 2263 C C . GLU A 1 285 ? -18.266 -8.195 6.871 1 94 285 GLU A C 1
ATOM 2265 O O . GLU A 1 285 ? -17.875 -7.117 7.32 1 94 285 GLU A O 1
ATOM 2270 N N . LEU A 1 286 ? -19.469 -8.5 6.379 1 97 286 LEU A N 1
ATOM 2271 C CA . LEU A 1 286 ? -20.453 -7.422 6.281 1 97 286 LEU A CA 1
ATOM 2272 C C . LEU A 1 286 ? -21.672 -7.719 7.137 1 97 286 LEU A C 1
ATOM 2274 O O . LEU A 1 286 ? -22.047 -8.883 7.316 1 97 286 LEU A O 1
ATOM 2278 N N . GLU A 1 287 ? -22.266 -6.598 7.602 1 97.19 287 GLU A N 1
ATOM 2279 C CA . GLU A 1 287 ? -23.547 -6.719 8.297 1 97.19 287 GLU A CA 1
ATOM 2280 C C . GLU A 1 287 ? -24.703 -6.746 7.316 1 97.19 287 GLU A C 1
ATOM 2282 O O . GLU A 1 287 ? -25.672 -7.492 7.504 1 97.19 287 GLU A O 1
ATOM 2287 N N . ALA A 1 288 ? -24.578 -5.938 6.316 1 97 288 ALA A N 1
ATOM 2288 C CA . ALA A 1 288 ? -25.656 -5.859 5.32 1 97 288 ALA A CA 1
ATOM 2289 C C . ALA A 1 288 ? -25.141 -5.215 4.031 1 97 288 ALA A C 1
ATOM 2291 O O . ALA A 1 288 ? -24.125 -4.52 4.031 1 97 288 ALA A O 1
ATOM 2292 N N . ALA A 1 289 ? -25.844 -5.551 2.969 1 98.12 289 ALA A N 1
ATOM 2293 C CA . ALA A 1 289 ? -25.641 -4.926 1.662 1 98.12 289 ALA A CA 1
ATOM 2294 C C . ALA A 1 289 ? -26.953 -4.902 0.861 1 98.12 289 ALA A C 1
ATOM 2296 O O . ALA A 1 289 ? -27.844 -5.723 1.094 1 98.12 289 ALA A O 1
ATOM 2297 N N . GLY A 1 290 ? -27.062 -3.914 -0.041 1 97.44 290 GLY A N 1
ATOM 2298 C CA . GLY A 1 290 ? -28.25 -3.82 -0.861 1 97.44 290 GLY A CA 1
ATOM 2299 C C . GLY A 1 290 ? -28.078 -2.922 -2.07 1 97.44 290 GLY A C 1
ATOM 2300 O O . GLY A 1 290 ? -27.125 -2.148 -2.145 1 97.44 290 GLY A O 1
ATOM 2301 N N . TRP A 1 291 ? -28.984 -3.172 -2.961 1 97.56 291 TRP A N 1
ATOM 2302 C CA . TRP A 1 291 ? -29.062 -2.299 -4.129 1 97.56 291 TRP A CA 1
ATOM 2303 C C . TRP A 1 291 ? -29.906 -1.07 -3.834 1 97.56 291 TRP A C 1
ATOM 2305 O O . TRP A 1 291 ? -31.016 -1.188 -3.281 1 97.56 291 TRP A O 1
ATOM 2315 N N . PHE A 1 292 ? -29.406 0.095 -4.188 1 97.25 292 PHE A N 1
ATOM 2316 C CA . PHE A 1 292 ? -30.109 1.356 -3.994 1 97.25 292 PHE A CA 1
ATOM 2317 C C . PHE A 1 292 ? -30.312 2.072 -5.324 1 97.25 292 PHE A C 1
ATOM 2319 O O . PHE A 1 292 ? -29.391 2.162 -6.133 1 97.25 292 PHE A O 1
ATOM 2326 N N . SER A 1 293 ? -31.484 2.584 -5.48 1 96.25 293 SER A N 1
ATOM 2327 C CA . SER A 1 293 ? -31.781 3.303 -6.715 1 96.25 293 SER A CA 1
ATOM 2328 C C . SER A 1 293 ? -31.094 4.664 -6.746 1 96.25 293 SER A C 1
ATOM 2330 O O . SER A 1 293 ? -30.688 5.18 -5.703 1 96.25 293 SER A O 1
ATOM 2332 N N . HIS A 1 294 ? -31.047 5.18 -7.961 1 96.19 294 HIS A N 1
ATOM 2333 C CA . HIS A 1 294 ? -30.469 6.504 -8.156 1 96.19 294 HIS A CA 1
ATOM 2334 C C . HIS A 1 294 ? -31.172 7.543 -7.285 1 96.19 294 HIS A C 1
ATOM 2336 O O . HIS A 1 294 ? -30.5 8.344 -6.621 1 96.19 294 HIS A O 1
ATOM 2342 N N . ASP A 1 295 ? -32.438 7.488 -7.234 1 95.25 295 ASP A N 1
ATOM 2343 C CA . ASP A 1 295 ? -33.219 8.477 -6.5 1 95.25 295 ASP A CA 1
ATOM 2344 C C . ASP A 1 295 ? -32.969 8.359 -4.996 1 95.25 295 ASP A C 1
ATOM 2346 O O . ASP A 1 295 ? -32.875 9.375 -4.301 1 95.25 295 ASP A O 1
ATOM 2350 N N . GLU A 1 296 ? -32.906 7.16 -4.512 1 94.75 296 GLU A N 1
ATOM 2351 C CA . GLU A 1 296 ? -32.656 6.934 -3.096 1 94.75 296 GLU A CA 1
ATOM 2352 C C . GLU A 1 296 ? -31.297 7.516 -2.689 1 94.75 296 GLU A C 1
ATOM 2354 O O . GLU A 1 296 ? -31.188 8.18 -1.657 1 94.75 296 GLU A O 1
ATOM 2359 N N . VAL A 1 297 ? -30.328 7.27 -3.48 1 96.06 297 VAL A N 1
ATOM 2360 C CA . VAL A 1 297 ? -28.969 7.707 -3.174 1 96.06 297 VAL A CA 1
ATOM 2361 C C . VAL A 1 297 ? -28.859 9.227 -3.309 1 96.06 297 VAL A C 1
ATOM 2363 O O . VAL A 1 297 ? -28.25 9.891 -2.475 1 96.06 297 VAL A O 1
ATOM 2366 N N . ALA A 1 298 ? -29.516 9.781 -4.336 1 95.19 298 ALA A N 1
ATOM 2367 C CA . ALA A 1 298 ? -29.516 11.234 -4.523 1 95.19 298 ALA A CA 1
ATOM 2368 C C . ALA A 1 298 ? -30.156 11.938 -3.332 1 95.19 298 ALA A C 1
ATOM 2370 O O . ALA A 1 298 ? -29.672 12.977 -2.881 1 95.19 298 ALA A O 1
ATOM 2371 N N . THR A 1 299 ? -31.203 11.375 -2.834 1 93.62 299 THR A N 1
ATOM 2372 C CA . THR A 1 299 ? -31.891 11.93 -1.676 1 93.62 299 THR A CA 1
ATOM 2373 C C . THR A 1 299 ? -31 11.883 -0.438 1 93.62 299 THR A C 1
ATOM 2375 O O . THR A 1 299 ? -30.938 12.852 0.324 1 93.62 299 THR A O 1
ATOM 2378 N N . ALA A 1 300 ? -30.34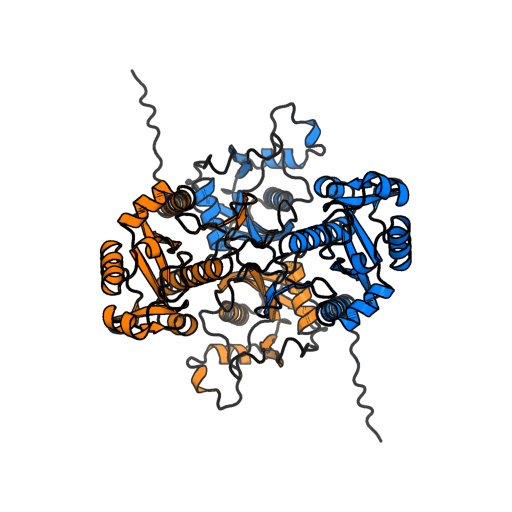4 10.781 -0.277 1 93.38 300 ALA A N 1
ATOM 2379 C CA . ALA A 1 300 ? -29.438 10.625 0.868 1 93.38 300 ALA A CA 1
ATOM 2380 C C . ALA A 1 300 ? -28.297 11.625 0.812 1 93.38 300 ALA A C 1
ATOM 2382 O O . ALA A 1 300 ? -27.859 12.141 1.846 1 93.38 300 ALA A O 1
ATOM 2383 N N . LEU A 1 301 ? -27.781 11.938 -0.345 1 93.12 301 LEU A N 1
ATOM 2384 C CA . LEU A 1 301 ? -26.672 12.875 -0.521 1 93.12 301 LEU A CA 1
ATOM 2385 C C . LEU A 1 301 ? -27.094 14.289 -0.143 1 93.12 301 LEU A C 1
ATOM 2387 O O . LEU A 1 301 ? -26.266 15.094 0.291 1 93.12 301 LEU A O 1
ATOM 2391 N N . ARG A 1 302 ? -28.344 14.594 -0.326 1 89.94 302 ARG A N 1
ATOM 2392 C CA . ARG A 1 302 ? -28.844 15.938 -0.074 1 89.94 302 ARG A CA 1
ATOM 2393 C C . ARG A 1 302 ? -29.094 16.156 1.415 1 89.94 302 ARG A C 1
ATOM 2395 O O . ARG A 1 302 ? -29.219 17.297 1.864 1 89.94 302 ARG A O 1
ATOM 2402 N N . ARG A 1 303 ? -29.078 15.078 2.082 1 81.81 303 ARG A N 1
ATOM 2403 C CA . ARG A 1 303 ? -29.359 15.211 3.508 1 81.81 303 ARG A CA 1
ATOM 2404 C C . ARG A 1 303 ? -28.156 15.789 4.25 1 81.81 303 ARG A C 1
ATOM 2406 O O . ARG A 1 303 ? -27.016 15.383 4.016 1 81.81 303 ARG A O 1
ATOM 2413 N N . ASN A 1 304 ? -28.125 17 4.863 1 64 304 ASN A N 1
ATOM 2414 C CA . ASN A 1 304 ? -27.047 17.766 5.492 1 64 304 ASN A CA 1
ATOM 2415 C C . ASN A 1 304 ? -26.578 17.109 6.789 1 64 304 ASN A C 1
ATOM 2417 O O . ASN A 1 304 ? -25.406 17.203 7.145 1 64 304 ASN A O 1
ATOM 2421 N N . ASN A 1 305 ? -27.641 16.719 7.746 1 60.22 305 ASN A N 1
ATOM 2422 C CA . ASN A 1 305 ? -27.203 16.344 9.086 1 60.22 305 ASN A CA 1
ATOM 2423 C C . ASN A 1 305 ? -27.375 14.844 9.344 1 60.22 305 ASN A C 1
ATOM 2425 O O . ASN A 1 305 ? -28.453 14.398 9.727 1 60.22 305 ASN A O 1
ATOM 2429 N N . PRO A 1 306 ? -26.359 14.102 8.875 1 53.41 306 PRO A N 1
ATOM 2430 C CA . PRO A 1 306 ? -26.547 12.656 8.93 1 53.41 306 PRO A CA 1
ATOM 2431 C C . PRO A 1 306 ? -26.812 12.141 10.344 1 53.41 306 PRO A C 1
ATOM 2433 O O . PRO A 1 306 ? -27.422 11.078 10.516 1 53.41 306 PRO A O 1
ATOM 2436 N N . TYR A 1 307 ? -26.188 12.734 11.359 1 52.44 307 TYR A N 1
ATOM 2437 C CA . TYR A 1 307 ? -26.312 12.195 12.711 1 52.44 307 TYR A CA 1
ATOM 2438 C C . TYR A 1 307 ? -27.734 12.328 13.219 1 52.44 307 TYR A C 1
ATOM 2440 O O . TYR A 1 307 ? -28.203 11.508 14.016 1 52.44 307 TYR A O 1
ATOM 2448 N N . THR A 1 308 ? -28.297 13.352 12.969 1 49.75 308 THR A N 1
ATOM 2449 C CA . THR A 1 308 ? -29.594 13.562 13.609 1 49.75 308 THR A CA 1
ATOM 2450 C C . THR A 1 308 ? -30.594 12.492 13.18 1 49.75 308 THR A C 1
ATOM 2452 O O . THR A 1 308 ? -31.578 12.234 13.875 1 49.75 308 THR A O 1
ATOM 2455 N N . GLN A 1 309 ? -30.516 11.891 12.008 1 50 309 GLN A N 1
ATOM 2456 C CA . GLN A 1 309 ? -31.703 11.148 11.562 1 50 309 GLN A CA 1
ATOM 2457 C C . GLN A 1 309 ? -31.531 9.656 11.805 1 50 309 GLN A C 1
ATOM 2459 O O . GLN A 1 309 ? -31.844 8.844 10.93 1 50 309 GLN A O 1
ATOM 2464 N N . GLN A 1 310 ? -30.656 9.234 12.617 1 51.69 310 GLN A N 1
ATOM 2465 C CA . GLN A 1 310 ? -30.703 7.836 13.031 1 51.69 310 GLN A CA 1
ATOM 2466 C C . GLN A 1 310 ? -32.156 7.367 13.211 1 51.69 310 GLN A C 1
ATOM 2468 O O . GLN A 1 310 ? -32.438 6.168 13.156 1 51.69 310 GLN A O 1
ATOM 2473 N N . GLN A 1 311 ? -33 8.305 13.531 1 48.38 311 GLN A N 1
ATOM 2474 C CA . GLN A 1 311 ? -34.25 7.895 14.148 1 48.38 311 GLN A CA 1
ATOM 2475 C C . GLN A 1 311 ? -35.188 7.312 13.109 1 48.38 311 GLN A C 1
ATOM 2477 O O . GLN A 1 311 ? -36.156 6.617 13.461 1 48.38 311 GLN A O 1
ATOM 2482 N N . ASN A 1 312 ? -35.156 7.73 11.859 1 51.09 312 ASN A N 1
ATOM 2483 C CA . ASN A 1 312 ? -36.344 7.328 11.109 1 51.09 312 ASN A CA 1
ATOM 2484 C C . ASN A 1 312 ? -36.062 6.164 10.172 1 51.09 312 ASN A C 1
ATOM 2486 O O . ASN A 1 312 ? -36.75 5.98 9.164 1 51.09 312 ASN A O 1
ATOM 2490 N N . GLY A 1 313 ? -35.031 5.25 10.414 1 62.41 313 GLY A N 1
ATOM 2491 C CA . GLY A 1 313 ? -34.906 4.039 9.617 1 62.41 313 GLY A CA 1
ATOM 2492 C C . GLY A 1 313 ? -34.219 4.277 8.273 1 62.41 313 GLY A C 1
ATOM 2493 O O . GLY A 1 313 ? -34.125 3.359 7.461 1 62.41 313 GLY A O 1
ATOM 2494 N N . THR A 1 314 ? -33.844 5.496 7.93 1 78 314 THR A N 1
ATOM 2495 C CA . THR A 1 314 ? -33.312 5.777 6.605 1 78 314 THR A CA 1
ATOM 2496 C C . THR A 1 314 ? -31.797 5.66 6.609 1 78 314 THR A C 1
ATOM 2498 O O . THR A 1 314 ? -31.141 5.98 7.605 1 78 314 THR A O 1
ATOM 2501 N N . PHE A 1 315 ? -31.281 5.031 5.531 1 89.5 315 PHE A N 1
ATOM 2502 C CA . PHE A 1 315 ? -29.844 4.883 5.43 1 89.5 315 PHE A CA 1
ATOM 2503 C C . PHE A 1 315 ? -29.172 6.219 5.117 1 89.5 315 PHE A C 1
ATOM 2505 O O . PHE A 1 315 ? -29.828 7.141 4.621 1 89.5 315 PHE A O 1
ATOM 2512 N N . TRP A 1 316 ? -27.938 6.41 5.547 1 92.5 316 TRP A N 1
ATOM 2513 C CA . TRP A 1 316 ? -27.172 7.605 5.207 1 92.5 316 TRP A CA 1
ATOM 2514 C C . TRP A 1 316 ? -25.781 7.238 4.727 1 92.5 316 TRP A C 1
ATOM 2516 O O . TRP A 1 316 ? -25.391 6.07 4.766 1 92.5 316 TRP A O 1
ATOM 2526 N N . LEU A 1 317 ? -25.141 8.273 4.172 1 95.56 317 LEU A N 1
ATOM 2527 C CA . LEU A 1 317 ? -23.891 8.031 3.451 1 95.56 317 LEU A CA 1
ATOM 2528 C C . LEU A 1 317 ? -22.703 8.594 4.219 1 95.56 317 LEU A C 1
ATOM 2530 O O . LEU A 1 317 ? -22.875 9.398 5.133 1 95.56 317 LEU A O 1
ATOM 2534 N N . PRO A 1 318 ? -21.484 8.141 3.904 1 93 318 PRO A N 1
ATOM 2535 C CA . PRO A 1 318 ? -20.281 8.664 4.559 1 93 318 PRO A CA 1
ATOM 2536 C C . PRO A 1 318 ? -20.125 10.172 4.383 1 93 318 PRO A C 1
ATOM 2538 O O . PRO A 1 318 ? -20.609 10.734 3.398 1 93 318 PRO A O 1
ATOM 2541 N N . PRO A 1 319 ? -19.453 10.773 5.344 1 89.31 319 PRO A N 1
ATOM 2542 C CA . PRO A 1 319 ? -19.25 12.219 5.25 1 89.31 319 PRO A CA 1
ATOM 2543 C C . PRO A 1 319 ? -18.438 12.625 4.02 1 89.31 319 PRO A C 1
ATOM 2545 O O . PRO A 1 319 ? -17.797 11.781 3.398 1 89.31 319 PRO A O 1
ATOM 2548 N N . LYS A 1 320 ? -18.438 13.875 3.717 1 89.44 320 LYS A N 1
ATOM 2549 C CA . LYS A 1 320 ? -17.844 14.422 2.494 1 89.44 320 LYS A CA 1
ATOM 2550 C C . LYS A 1 320 ? -16.344 14.18 2.445 1 89.44 320 LYS A C 1
ATOM 2552 O O . LYS A 1 320 ? -15.766 14.055 1.363 1 89.44 320 LYS A O 1
ATOM 2557 N N . LEU A 1 321 ? -15.742 14.094 3.566 1 88.25 321 LEU A N 1
ATOM 2558 C CA . LEU A 1 321 ? -14.289 13.922 3.627 1 88.25 321 LEU A CA 1
ATOM 2559 C C . LEU A 1 321 ? -13.891 12.516 3.174 1 88.25 321 LEU A C 1
ATOM 2561 O O . LEU A 1 321 ? -12.75 12.297 2.766 1 88.25 321 LEU A O 1
ATOM 2565 N N . ALA A 1 322 ? -14.789 11.57 3.258 1 91.81 322 ALA A N 1
ATOM 2566 C CA . ALA A 1 322 ? -14.484 10.188 2.896 1 91.81 322 ALA A CA 1
ATOM 2567 C C . ALA A 1 322 ? -14.555 9.992 1.386 1 91.81 322 ALA A C 1
ATOM 2569 O O . ALA A 1 322 ? -15.492 10.445 0.732 1 91.81 322 ALA A O 1
ATOM 2570 N N . ILE A 1 323 ? -13.656 9.266 0.807 1 96.69 323 ILE A N 1
ATOM 2571 C CA . ILE A 1 323 ? -13.578 9.07 -0.636 1 96.69 323 ILE A CA 1
ATOM 2572 C C . ILE A 1 323 ? -14.797 8.281 -1.112 1 96.69 323 ILE A C 1
ATOM 2574 O O . ILE A 1 323 ? -15.172 8.352 -2.283 1 96.69 323 ILE A O 1
ATOM 2578 N N . ALA A 1 324 ? -15.391 7.508 -0.25 1 97.25 324 ALA A N 1
ATOM 2579 C CA . ALA A 1 324 ? -16.625 6.82 -0.599 1 97.25 324 ALA A CA 1
ATOM 2580 C C . ALA A 1 324 ? -17.719 7.812 -0.996 1 97.25 324 ALA A C 1
ATOM 2582 O O . ALA A 1 324 ? -18.5 7.555 -1.91 1 97.25 324 ALA A O 1
ATOM 2583 N N . HIS A 1 325 ? -17.812 8.891 -0.222 1 96 325 HIS A N 1
ATOM 2584 C CA . HIS A 1 325 ? -18.766 9.938 -0.558 1 96 325 HIS A CA 1
ATOM 2585 C C . HIS A 1 325 ? -18.547 10.453 -1.978 1 96 325 HIS A C 1
ATOM 2587 O O . HIS A 1 325 ? -19.516 10.625 -2.732 1 96 325 HIS A O 1
ATOM 2593 N N . GLN A 1 326 ? -17.359 10.656 -2.332 1 96.44 326 GLN A N 1
ATOM 2594 C CA . GLN A 1 326 ? -17.016 11.117 -3.674 1 96.44 326 GLN A CA 1
ATOM 2595 C C . GLN A 1 326 ? -17.469 10.117 -4.73 1 96.44 326 GLN A C 1
ATOM 2597 O O . GLN A 1 326 ? -18.031 10.5 -5.758 1 96.44 326 GLN A O 1
ATOM 2602 N N . LEU A 1 327 ? -17.172 8.867 -4.523 1 97.75 327 LEU A N 1
ATOM 2603 C CA . LEU A 1 327 ? -17.578 7.82 -5.461 1 97.75 327 LEU A CA 1
ATOM 2604 C C . LEU A 1 327 ? -19.078 7.844 -5.688 1 97.75 327 LEU A C 1
ATOM 2606 O O . LEU A 1 327 ? -19.547 7.781 -6.828 1 97.75 327 LEU A O 1
ATOM 2610 N N . ILE A 1 328 ? -19.797 7.914 -4.598 1 97.62 328 ILE A N 1
ATOM 2611 C CA . ILE A 1 328 ? -21.25 7.875 -4.652 1 97.62 328 ILE A CA 1
ATOM 2612 C C . ILE A 1 328 ? -21.766 9.109 -5.375 1 97.62 328 ILE A C 1
ATOM 2614 O O . ILE A 1 328 ? -22.641 9.008 -6.238 1 97.62 328 ILE A O 1
ATOM 2618 N N . LYS A 1 329 ? -21.234 10.219 -5.02 1 97.19 329 LYS A N 1
ATOM 2619 C CA . LYS A 1 329 ? -21.625 11.469 -5.672 1 97.19 329 LYS A CA 1
ATOM 2620 C C . LYS A 1 329 ? -21.359 11.414 -7.172 1 97.19 329 LYS A C 1
ATOM 2622 O O . LYS A 1 329 ? -22.203 11.828 -7.973 1 97.19 329 LYS A O 1
ATOM 2627 N N . GLU A 1 330 ? -20.172 10.961 -7.559 1 97.25 330 GLU A N 1
ATOM 2628 C CA . GLU A 1 330 ? -19.828 10.828 -8.969 1 97.25 330 GLU A CA 1
ATOM 2629 C C . GLU A 1 330 ? -20.844 9.969 -9.711 1 97.25 330 GLU A C 1
ATOM 2631 O O . GLU A 1 330 ? -21.234 10.281 -10.836 1 97.25 330 GLU A O 1
ATOM 2636 N N . TRP A 1 331 ? -21.234 8.898 -9.125 1 96.94 331 TRP A N 1
ATOM 2637 C CA . TRP A 1 331 ? -22.203 7.992 -9.75 1 96.94 331 TRP A CA 1
ATOM 2638 C C . TRP A 1 331 ? -23.547 8.68 -9.945 1 96.94 331 TRP A C 1
ATOM 2640 O O . TRP A 1 331 ? -24.188 8.508 -10.977 1 96.94 331 TRP A O 1
ATOM 2650 N N . VAL A 1 332 ? -24.031 9.414 -8.969 1 96.44 332 VAL A N 1
ATOM 2651 C CA . VAL A 1 332 ? -25.312 10.109 -9.047 1 96.44 332 VAL A CA 1
ATOM 2652 C C . VAL A 1 332 ? -25.25 11.18 -10.141 1 96.44 332 VAL A C 1
ATOM 2654 O O . VAL A 1 332 ? -26.219 11.375 -10.875 1 96.44 332 VAL A O 1
ATOM 2657 N N . GLU A 1 333 ? -24.141 11.828 -10.234 1 94.88 333 GLU A N 1
ATOM 2658 C CA . GLU A 1 333 ? -24.016 12.922 -11.188 1 94.88 333 GLU A CA 1
ATOM 2659 C C . GLU A 1 333 ? -23.797 12.398 -12.609 1 94.88 333 GLU A C 1
ATOM 2661 O O . GLU A 1 333 ? -24.141 13.062 -13.578 1 94.88 333 GLU A O 1
ATOM 2666 N N . LYS A 1 334 ? -23.047 11.32 -12.859 1 84.69 334 LYS A N 1
ATOM 2667 C CA . LYS A 1 334 ? -22.781 10.719 -14.172 1 84.69 334 LYS A CA 1
ATOM 2668 C C . LYS A 1 334 ? -23.203 9.258 -14.195 1 84.69 334 LYS A C 1
ATOM 2670 O O . LYS A 1 334 ? -22.359 8.359 -14.258 1 84.69 334 LYS A O 1
ATOM 2675 N N . PRO A 1 335 ? -24.484 9.055 -14.195 1 64 335 PRO A N 1
ATOM 2676 C CA . PRO A 1 335 ? -24.906 7.652 -14.109 1 64 335 PRO A CA 1
ATOM 2677 C C . PRO A 1 335 ? -24.438 6.824 -15.305 1 64 335 PRO A C 1
ATOM 2679 O O . PRO A 1 335 ? -24.172 5.625 -15.172 1 64 335 PRO A O 1
ATOM 2682 N N . ASN A 1 336 ? -24.469 7.301 -16.609 1 58.88 336 ASN A N 1
ATOM 2683 C CA . ASN A 1 336 ? -24.234 6.547 -17.828 1 58.88 336 ASN A CA 1
ATOM 2684 C C . ASN A 1 336 ? -22.75 6.387 -18.125 1 58.88 336 ASN A C 1
ATOM 2686 O O . ASN A 1 336 ? -22.375 5.832 -19.156 1 58.88 336 ASN A O 1
ATOM 2690 N N . CYS A 1 337 ? -21.953 7.039 -17.641 1 48.12 337 CYS A N 1
ATOM 2691 C CA . CYS A 1 337 ? -20.594 7.043 -18.172 1 48.12 337 CYS A CA 1
ATOM 2692 C C . CYS A 1 337 ? -19.984 5.652 -18.094 1 48.12 337 CYS A C 1
ATOM 2694 O O . CYS A 1 337 ? -18.812 5.469 -18.438 1 48.12 337 CYS A O 1
ATOM 2696 N N . SER A 1 338 ? -20.484 4.695 -17.469 1 44.22 338 SER A N 1
ATOM 2697 C CA . SER A 1 338 ? -19.844 3.387 -17.469 1 44.22 338 SER A CA 1
ATOM 2698 C C . SER A 1 338 ? -19.922 2.719 -18.828 1 44.22 338 SER A C 1
ATOM 2700 O O . SER A 1 338 ? -19.484 1.582 -19 1 44.22 338 SER A O 1
ATOM 2702 N N . THR A 1 339 ? -20.75 3.066 -19.766 1 38.22 339 THR A N 1
ATOM 2703 C CA . THR A 1 339 ? -20.844 2.406 -21.062 1 38.22 339 THR A CA 1
ATOM 2704 C C . THR A 1 339 ? -19.641 2.768 -21.922 1 38.22 339 THR A C 1
ATOM 2706 O O . THR A 1 339 ? -19.516 3.906 -22.391 1 38.22 339 THR A O 1
ATOM 2709 N N . LEU A 1 340 ? -18.469 2.334 -21.719 1 35.41 340 LEU A N 1
ATOM 2710 C CA . LEU A 1 340 ? -17.531 2.383 -22.844 1 35.41 340 LEU A CA 1
ATOM 2711 C C . LEU A 1 340 ? -18.203 1.956 -24.141 1 35.41 340 LEU A C 1
ATOM 2713 O O . LEU A 1 340 ? -19.047 1.063 -24.141 1 35.41 340 LEU A O 1
ATOM 2717 N N . PRO A 1 341 ? -18.172 2.82 -25.234 1 30.89 341 PRO A N 1
ATOM 2718 C CA . PRO A 1 341 ? -18.766 2.268 -26.453 1 30.89 341 PRO A CA 1
ATOM 2719 C C . PRO A 1 341 ? -18.328 0.826 -26.719 1 30.89 341 PRO A C 1
ATOM 2721 O O . PRO A 1 341 ? -17.203 0.442 -26.359 1 30.89 341 PRO A O 1
ATOM 2724 N N . ALA A 1 342 ? -19.312 0.019 -27.312 1 21.08 342 ALA A N 1
ATOM 2725 C CA . ALA A 1 342 ? -18.938 -1.246 -27.922 1 21.08 342 ALA A CA 1
ATOM 2726 C C . ALA A 1 342 ? -17.859 -1.031 -28.984 1 21.08 342 ALA A C 1
ATOM 2728 O O . ALA A 1 342 ? -17.953 -0.098 -29.797 1 21.08 342 ALA A O 1
ATOM 2729 N N . MET B 1 1 ? -51.594 -27.688 -0.339 1 25.7 1 MET B N 1
ATOM 2730 C CA . MET B 1 1 ? -50.688 -27.547 -1.493 1 25.7 1 MET B CA 1
ATOM 2731 C C . MET B 1 1 ? -49.438 -26.766 -1.13 1 25.7 1 MET B C 1
ATOM 2733 O O . MET B 1 1 ? -49.531 -25.578 -0.797 1 25.7 1 MET B O 1
ATOM 2737 N N . TRP B 1 2 ? -48.312 -27.328 -0.578 1 27.33 2 TRP B N 1
ATOM 2738 C CA . TRP B 1 2 ? -47.094 -26.875 0.082 1 27.33 2 TRP B CA 1
ATOM 2739 C C . TRP B 1 2 ? -46.156 -26.156 -0.903 1 27.33 2 TRP B C 1
ATOM 2741 O O . TRP B 1 2 ? -45.781 -26.734 -1.925 1 27.33 2 TRP B O 1
ATOM 2751 N N . ARG B 1 3 ? -46.312 -24.828 -1.214 1 27.94 3 ARG B N 1
ATOM 2752 C CA . ARG B 1 3 ? -45.469 -24.047 -2.109 1 27.94 3 ARG B CA 1
ATOM 2753 C C . ARG B 1 3 ? -44 -24.25 -1.782 1 27.94 3 ARG B C 1
ATOM 2755 O O . ARG B 1 3 ? -43.562 -23.938 -0.675 1 27.94 3 ARG B O 1
ATOM 2762 N N . LYS B 1 4 ? -43.406 -25.266 -2.291 1 30.41 4 LYS B N 1
ATOM 2763 C CA . LYS B 1 4 ? -42 -25.562 -2.264 1 30.41 4 LYS B CA 1
ATOM 2764 C C . LYS B 1 4 ? -41.188 -24.312 -2.627 1 30.41 4 LYS B C 1
ATOM 2766 O O . LYS B 1 4 ? -41.312 -23.766 -3.719 1 30.41 4 LYS B O 1
ATOM 2771 N N . SER B 1 5 ? -40.938 -23.359 -1.752 1 31.42 5 SER B N 1
ATOM 2772 C CA . SER B 1 5 ? -40 -22.234 -1.865 1 31.42 5 SER B CA 1
ATOM 2773 C C . SER B 1 5 ? -38.688 -22.672 -2.48 1 31.42 5 SER B C 1
ATOM 2775 O O . SER B 1 5 ? -37.938 -23.422 -1.863 1 31.42 5 SER B O 1
ATOM 2777 N N . PHE B 1 6 ? -38.625 -23.078 -3.742 1 30.61 6 PHE B N 1
ATOM 2778 C CA . PHE B 1 6 ? -37.406 -23.359 -4.496 1 30.61 6 PHE B CA 1
ATOM 2779 C C . PHE B 1 6 ? -36.375 -22.266 -4.246 1 30.61 6 PHE B C 1
ATOM 2781 O O . PHE B 1 6 ? -36.5 -21.156 -4.75 1 30.61 6 PHE B O 1
ATOM 2788 N N . TRP B 1 7 ? -35.812 -22.141 -3.049 1 33.78 7 TRP B N 1
ATOM 2789 C CA . TRP B 1 7 ? -34.594 -21.375 -2.869 1 33.78 7 TRP B CA 1
ATOM 2790 C C . TRP B 1 7 ? -33.625 -21.641 -4.012 1 33.78 7 TRP B C 1
ATOM 2792 O O . TRP B 1 7 ? -33.125 -22.75 -4.18 1 33.78 7 TRP B O 1
ATOM 2802 N N . SER B 1 8 ? -33.938 -21.328 -5.227 1 35.75 8 SER B N 1
ATOM 2803 C CA . SER B 1 8 ? -33 -21.375 -6.355 1 35.75 8 SER B CA 1
ATOM 2804 C C . SER B 1 8 ? -31.578 -21.016 -5.922 1 35.75 8 SER B C 1
ATOM 2806 O O . SER B 1 8 ? -31.328 -19.891 -5.48 1 35.75 8 SER B O 1
ATOM 2808 N N . TYR B 1 9 ? -30.844 -21.844 -5.254 1 41.19 9 TYR B N 1
ATOM 2809 C CA . TYR B 1 9 ? -29.406 -21.75 -5.004 1 41.19 9 TYR B CA 1
ATOM 2810 C C . TYR B 1 9 ? -28.672 -21.266 -6.242 1 41.19 9 TYR B C 1
ATOM 2812 O O . TYR B 1 9 ? -28.609 -21.969 -7.254 1 41.19 9 TYR B O 1
ATOM 2820 N N . ARG B 1 10 ? -28.938 -20.109 -6.629 1 50.31 10 ARG B N 1
ATOM 2821 C CA . ARG B 1 10 ? -28.203 -19.547 -7.754 1 50.31 10 ARG B CA 1
ATOM 2822 C C . ARG B 1 10 ? -26.719 -19.922 -7.676 1 50.31 10 ARG B C 1
ATOM 2824 O O . ARG B 1 10 ? -26.078 -19.734 -6.641 1 50.31 10 ARG B O 1
ATOM 2831 N N . LEU B 1 11 ? -26.281 -20.844 -8.523 1 59.72 11 LEU B N 1
ATOM 2832 C CA . LEU B 1 11 ? -24.906 -21.328 -8.711 1 59.72 11 LEU B CA 1
ATOM 2833 C C . LEU B 1 11 ? -23.953 -20.156 -8.93 1 59.72 11 LEU B C 1
ATOM 2835 O O . LEU B 1 11 ? -24.125 -19.375 -9.867 1 59.72 11 LEU B O 1
ATOM 2839 N N . LEU B 1 12 ? -23.25 -19.766 -7.961 1 71.31 12 LEU B N 1
ATOM 2840 C CA . LEU B 1 12 ? -22.203 -18.766 -8.094 1 71.31 12 LEU B CA 1
ATOM 2841 C C . LEU B 1 12 ? -21.219 -19.156 -9.203 1 71.31 12 LEU B C 1
ATOM 2843 O O . LEU B 1 12 ? -21.031 -20.344 -9.477 1 71.31 12 LEU B O 1
ATOM 2847 N N . SER B 1 13 ? -20.781 -18.141 -9.898 1 86.5 13 SER B N 1
ATOM 2848 C CA . SER B 1 13 ? -19.75 -18.391 -10.914 1 86.5 13 SER B CA 1
ATOM 2849 C C . SER B 1 13 ? -18.531 -19.078 -10.312 1 86.5 13 SER B C 1
ATOM 2851 O O . SER B 1 13 ? -18.344 -19.062 -9.094 1 86.5 13 SER B O 1
ATOM 2853 N N . THR B 1 14 ? -17.828 -19.734 -11.078 1 91.31 14 THR B N 1
ATOM 2854 C CA . THR B 1 14 ? -16.625 -20.438 -10.664 1 91.31 14 THR B CA 1
ATOM 2855 C C . THR B 1 14 ? -15.641 -19.484 -9.992 1 91.31 14 THR B C 1
ATOM 2857 O O . THR B 1 14 ? -14.992 -19.844 -9.008 1 91.31 14 THR B O 1
ATOM 2860 N N . TYR B 1 15 ? -15.609 -18.266 -10.484 1 94.19 15 TYR B N 1
ATOM 2861 C CA . TYR B 1 15 ? -14.703 -17.281 -9.906 1 94.19 15 TYR B CA 1
ATOM 2862 C C . TYR B 1 15 ? -15.109 -16.938 -8.477 1 94.19 15 TYR B C 1
ATOM 2864 O O . TYR B 1 15 ? -14.273 -16.891 -7.578 1 94.19 15 TYR B O 1
ATOM 2872 N N . VAL B 1 16 ? -16.375 -16.688 -8.234 1 95.88 16 VAL B N 1
ATOM 2873 C CA . VAL B 1 16 ? -16.875 -16.297 -6.918 1 95.88 16 VAL B CA 1
ATOM 2874 C C . VAL B 1 16 ? -16.656 -17.453 -5.93 1 95.88 16 VAL B C 1
ATOM 2876 O O . VAL B 1 16 ? -16.188 -17.234 -4.809 1 95.88 16 VAL B O 1
ATOM 2879 N N . THR B 1 17 ? -16.953 -18.656 -6.371 1 95.69 17 THR B N 1
ATOM 2880 C CA . THR B 1 17 ? -16.812 -19.797 -5.488 1 95.69 17 THR B CA 1
ATOM 2881 C C . THR B 1 17 ? -15.352 -20 -5.094 1 95.69 17 THR B C 1
ATOM 2883 O O . THR B 1 17 ? -15.055 -20.297 -3.936 1 95.69 17 THR B O 1
ATOM 2886 N N . LYS B 1 18 ? -14.5 -19.844 -6.031 1 96.56 18 LYS B N 1
ATOM 2887 C CA . LYS B 1 18 ? -13.07 -19.984 -5.766 1 96.56 18 LYS B CA 1
ATOM 2888 C C . LYS B 1 18 ? -12.594 -18.906 -4.785 1 96.56 18 LYS B C 1
ATOM 2890 O O . LYS B 1 18 ? -11.859 -19.219 -3.842 1 96.56 18 LYS B O 1
ATOM 2895 N N . SER B 1 19 ? -13.008 -17.672 -4.973 1 96.62 19 SER B N 1
ATOM 2896 C CA . SER B 1 19 ? -12.609 -16.578 -4.105 1 96.62 19 SER B CA 1
ATOM 2897 C C . SER B 1 19 ? -13.094 -16.781 -2.676 1 96.62 19 SER B C 1
ATOM 2899 O O . SER B 1 19 ? -12.352 -16.531 -1.723 1 96.62 19 SER B O 1
ATOM 2901 N N . ARG B 1 20 ? -14.25 -17.281 -2.529 1 96.81 20 ARG B N 1
ATOM 2902 C CA . ARG B 1 20 ? -14.82 -17.484 -1.202 1 96.81 20 ARG B CA 1
ATOM 2903 C C . ARG B 1 20 ? -14.211 -18.703 -0.521 1 96.81 20 ARG B C 1
ATOM 2905 O O . ARG B 1 20 ? -14.055 -18.719 0.702 1 96.81 20 ARG B O 1
ATOM 2912 N N . TYR B 1 21 ? -13.938 -19.75 -1.391 1 97.69 21 TYR B N 1
ATOM 2913 C CA . TYR B 1 21 ? -13.227 -20.891 -0.848 1 97.69 21 TYR B CA 1
ATOM 2914 C C . TYR B 1 21 ? -11.883 -20.469 -0.262 1 97.69 21 TYR B C 1
ATOM 2916 O O . TYR B 1 21 ? -11.555 -20.828 0.872 1 97.69 21 TYR B O 1
ATOM 2924 N N . LEU B 1 22 ? -11.102 -19.656 -0.981 1 97.88 22 LEU B N 1
ATOM 2925 C CA . LEU B 1 22 ? -9.812 -19.156 -0.507 1 97.88 22 LEU B CA 1
ATOM 2926 C C . LEU B 1 22 ? -9.984 -18.297 0.741 1 97.88 22 LEU B C 1
ATOM 2928 O O . LEU B 1 22 ? -9.18 -18.391 1.676 1 97.88 22 LEU B O 1
ATOM 2932 N N . PHE B 1 23 ? -11.047 -17.531 0.737 1 97.5 23 PHE B N 1
ATOM 2933 C CA . PHE B 1 23 ? -11.352 -16.719 1.905 1 97.5 23 PHE B CA 1
ATOM 2934 C C . PHE B 1 23 ? -11.562 -17.594 3.137 1 97.5 23 PHE B C 1
ATOM 2936 O O . PHE B 1 23 ? -11.031 -17.297 4.211 1 97.5 23 PHE B O 1
ATOM 2943 N N . GLU B 1 24 ? -12.258 -18.578 2.961 1 97.62 24 GLU B N 1
ATOM 2944 C CA . GLU B 1 24 ? -12.523 -19.5 4.062 1 97.62 24 GLU B CA 1
ATOM 2945 C C . GLU B 1 24 ? -11.227 -20.125 4.574 1 97.62 24 GLU B C 1
ATOM 2947 O O . GLU B 1 24 ? -11.023 -20.234 5.785 1 97.62 24 GLU B O 1
ATOM 2952 N N . LEU B 1 25 ? -10.375 -20.531 3.654 1 98.5 25 LEU B N 1
ATOM 2953 C CA . LEU B 1 25 ? -9.117 -21.172 4.055 1 98.5 25 LEU B CA 1
ATOM 2954 C C . LEU B 1 25 ? -8.242 -20.188 4.828 1 98.5 25 LEU B C 1
ATOM 2956 O O . LEU B 1 25 ? -7.52 -20.594 5.746 1 98.5 25 LEU B O 1
ATOM 2960 N N . LYS B 1 26 ? -8.297 -18.953 4.488 1 98 26 LYS B N 1
ATOM 2961 C CA . LYS B 1 26 ? -7.484 -17.938 5.16 1 98 26 LYS B CA 1
ATOM 2962 C C . LYS B 1 26 ? -7.988 -17.688 6.578 1 98 26 LYS B C 1
ATOM 2964 O O . LYS B 1 26 ? -7.199 -17.406 7.484 1 98 26 LYS B O 1
ATOM 2969 N N . GLU B 1 27 ? -9.297 -17.859 6.754 1 96.5 27 GLU B N 1
ATOM 2970 C CA . GLU B 1 27 ? -9.914 -17.422 8 1 96.5 27 GLU B CA 1
ATOM 2971 C C . GLU B 1 27 ? -10.141 -18.594 8.945 1 96.5 27 GLU B C 1
ATOM 2973 O O . GLU B 1 27 ? -10.258 -18.406 10.164 1 96.5 27 GLU B O 1
ATOM 2978 N N . ASP B 1 28 ? -10.227 -19.781 8.375 1 97.81 28 ASP B N 1
ATOM 2979 C CA . ASP B 1 28 ? -10.555 -20.969 9.164 1 97.81 28 ASP B CA 1
ATOM 2980 C C . ASP B 1 28 ? -9.391 -21.953 9.172 1 97.81 28 ASP B C 1
ATOM 2982 O O . ASP B 1 28 ? -9.195 -22.688 8.203 1 97.81 28 ASP B O 1
ATOM 2986 N N . ASP B 1 29 ? -8.758 -22.047 10.266 1 98.06 29 ASP B N 1
ATOM 2987 C CA . ASP B 1 29 ? -7.562 -22.875 10.391 1 98.06 29 ASP B CA 1
ATOM 2988 C C . ASP B 1 29 ? -7.898 -24.359 10.164 1 98.06 29 ASP B C 1
ATOM 2990 O O . ASP B 1 29 ? -7.117 -25.094 9.555 1 98.06 29 ASP B O 1
ATOM 2994 N N . ASP B 1 30 ? -8.977 -24.797 10.68 1 98.25 30 ASP B N 1
ATOM 2995 C CA . ASP B 1 30 ? -9.359 -26.188 10.516 1 98.25 30 ASP B CA 1
ATOM 2996 C C . ASP B 1 30 ? -9.625 -26.516 9.047 1 98.25 30 ASP B C 1
ATOM 2998 O O . ASP B 1 30 ? -9.203 -27.562 8.547 1 98.25 30 ASP B O 1
ATOM 3002 N N . ALA B 1 31 ? -10.344 -25.609 8.414 1 98.31 31 ALA B N 1
ATOM 3003 C CA . ALA B 1 31 ? -10.602 -25.797 6.984 1 98.31 31 ALA B CA 1
ATOM 3004 C C . ALA B 1 31 ? -9.297 -25.828 6.195 1 98.31 31 ALA B C 1
ATOM 3006 O O . ALA B 1 31 ? -9.141 -26.656 5.289 1 98.31 31 ALA B O 1
ATOM 3007 N N . CYS B 1 32 ? -8.391 -25.016 6.57 1 98.56 32 CYS B N 1
ATOM 3008 C CA . CYS B 1 32 ? -7.113 -24.938 5.875 1 98.56 32 CYS B CA 1
ATOM 3009 C C . CYS B 1 32 ? -6.293 -26.203 6.113 1 98.56 32 CYS B C 1
ATOM 3011 O O . CYS B 1 32 ? -5.656 -26.719 5.191 1 98.56 32 CYS B O 1
ATOM 3013 N N . LYS B 1 33 ? -6.332 -26.672 7.301 1 97.94 33 LYS B N 1
ATOM 3014 C CA . LYS B 1 33 ? -5.617 -27.906 7.637 1 97.94 33 LYS B CA 1
ATOM 3015 C C . LYS B 1 33 ? -6.148 -29.078 6.832 1 97.94 33 LYS B C 1
ATOM 3017 O O . LYS B 1 33 ? -5.367 -29.891 6.316 1 97.94 33 LYS B O 1
ATOM 3022 N N . LYS B 1 34 ? -7.414 -29.125 6.77 1 98.12 34 LYS B N 1
ATOM 3023 C CA . LYS B 1 34 ? -8.031 -30.188 5.973 1 98.12 34 LYS B CA 1
ATOM 3024 C C . LYS B 1 34 ? -7.633 -30.062 4.504 1 98.12 34 LYS B C 1
ATOM 3026 O O . LYS B 1 34 ? -7.312 -31.062 3.861 1 98.12 34 LYS B O 1
ATOM 3031 N N . ALA B 1 35 ? -7.668 -28.859 3.988 1 98.44 35 ALA B N 1
ATOM 3032 C CA . ALA B 1 35 ? -7.305 -28.609 2.596 1 98.44 35 ALA B CA 1
ATOM 3033 C C . ALA B 1 35 ? -5.848 -28.984 2.334 1 98.44 35 ALA B C 1
ATOM 3035 O O . ALA B 1 35 ? -5.5 -29.422 1.234 1 98.44 35 ALA B O 1
ATOM 3036 N N . GLN B 1 36 ? -4.996 -28.812 3.314 1 97.94 36 GLN B N 1
ATOM 3037 C CA . GLN B 1 36 ? -3.57 -29.094 3.188 1 97.94 36 GLN B CA 1
ATOM 3038 C C . GLN B 1 36 ? -3.328 -30.594 2.951 1 97.94 36 GLN B C 1
ATOM 3040 O O . GLN B 1 36 ? -2.359 -30.969 2.289 1 97.94 36 GLN B O 1
ATOM 3045 N N . GLN B 1 37 ? -4.227 -31.453 3.447 1 97.44 37 GLN B N 1
ATOM 3046 C CA . GLN B 1 37 ? -4.074 -32.906 3.34 1 97.44 37 GLN B CA 1
ATOM 3047 C C . GLN B 1 37 ? -4.133 -33.344 1.883 1 97.44 37 GLN B C 1
ATOM 3049 O O . GLN B 1 37 ? -3.518 -34.344 1.514 1 97.44 37 GLN B O 1
ATOM 3054 N N . THR B 1 38 ? -4.855 -32.594 1.097 1 97.5 38 THR B N 1
ATOM 3055 C CA . THR B 1 38 ? -5.027 -33 -0.296 1 97.5 38 THR B CA 1
ATOM 3056 C C . THR B 1 38 ? -4.512 -31.906 -1.235 1 97.5 38 THR B C 1
ATOM 3058 O O . THR B 1 38 ? -4.844 -31.891 -2.422 1 97.5 38 THR B O 1
ATOM 3061 N N . GLY B 1 39 ? -3.842 -30.938 -0.669 1 98 39 GLY B N 1
ATOM 3062 C CA . GLY B 1 39 ? -3.361 -29.812 -1.463 1 98 39 GLY B CA 1
ATOM 3063 C C . GLY B 1 39 ? -2.057 -30.109 -2.18 1 98 39 GLY B C 1
ATOM 3064 O O . GLY B 1 39 ? -1.55 -31.234 -2.125 1 98 39 GLY B O 1
ATOM 3065 N N . ALA B 1 40 ? -1.62 -29.156 -2.918 1 98.31 40 ALA B N 1
ATOM 3066 C CA . ALA B 1 40 ? -0.355 -29.219 -3.645 1 98.31 40 ALA B CA 1
ATOM 3067 C C . ALA B 1 40 ? 0.651 -28.219 -3.084 1 98.31 40 ALA B C 1
ATOM 3069 O O . ALA B 1 40 ? 0.271 -27.141 -2.619 1 98.31 40 ALA B O 1
ATOM 3070 N N . PHE B 1 41 ? 1.911 -28.594 -3.154 1 98.5 41 PHE B N 1
ATOM 3071 C CA . PHE B 1 41 ? 2.973 -27.781 -2.588 1 98.5 41 PHE B CA 1
ATOM 3072 C C . PHE B 1 41 ? 3.98 -27.375 -3.66 1 98.5 41 PHE B C 1
ATOM 3074 O O . PHE B 1 41 ? 4.457 -28.219 -4.418 1 98.5 41 PHE B O 1
ATOM 3081 N N . TYR B 1 42 ? 4.199 -26.141 -3.73 1 98.44 42 TYR B N 1
ATOM 3082 C CA . TYR B 1 42 ? 5.316 -25.594 -4.492 1 98.44 42 TYR B CA 1
ATOM 3083 C C . TYR B 1 42 ? 6.523 -25.359 -3.59 1 98.44 42 TYR B C 1
ATOM 3085 O O . TYR B 1 42 ? 6.383 -24.812 -2.492 1 98.44 42 TYR B O 1
ATOM 3093 N N . LEU B 1 43 ? 7.668 -25.766 -4.055 1 98.25 43 LEU B N 1
ATOM 3094 C CA . LEU B 1 43 ? 8.828 -25.75 -3.172 1 98.25 43 LEU B CA 1
ATOM 3095 C C . LEU B 1 43 ? 9.797 -24.641 -3.561 1 98.25 43 LEU B C 1
ATOM 3097 O O . LEU B 1 43 ? 9.984 -24.359 -4.75 1 98.25 43 LEU B O 1
ATOM 3101 N N . PHE B 1 44 ? 10.375 -24.062 -2.594 1 98 44 PHE B N 1
ATOM 3102 C CA . PHE B 1 44 ? 11.375 -23.016 -2.727 1 98 44 PHE B CA 1
ATOM 3103 C C . PHE B 1 44 ? 12.625 -23.344 -1.917 1 98 44 PHE B C 1
ATOM 3105 O O . PHE B 1 44 ? 12.578 -24.188 -1.019 1 98 44 PHE B O 1
ATOM 3112 N N . HIS B 1 45 ? 13.719 -22.781 -2.27 1 97.25 45 HIS B N 1
ATOM 3113 C CA . HIS B 1 45 ? 14.938 -22.766 -1.475 1 97.25 45 HIS B CA 1
ATOM 3114 C C . HIS B 1 45 ? 15.539 -21.359 -1.427 1 97.25 45 HIS B C 1
ATOM 3116 O O . HIS B 1 45 ? 16.062 -20.875 -2.43 1 97.25 45 HIS B O 1
ATOM 3122 N N . SER B 1 46 ? 15.508 -20.734 -0.269 1 95.75 46 SER B N 1
ATOM 3123 C CA . SER B 1 46 ? 15.961 -19.359 -0.1 1 95.75 46 SER B CA 1
ATOM 3124 C C . SER B 1 46 ? 15.297 -18.422 -1.111 1 95.75 46 SER B C 1
ATOM 3126 O O . SER B 1 46 ? 15.977 -17.672 -1.808 1 95.75 46 SER B O 1
ATOM 3128 N N . LEU B 1 47 ? 13.977 -18.641 -1.298 1 96.12 47 LEU B N 1
ATOM 3129 C CA . LEU B 1 47 ? 13.062 -17.781 -2.061 1 96.12 47 LEU B CA 1
ATOM 3130 C C . LEU B 1 47 ? 13.219 -18.031 -3.557 1 96.12 47 LEU B C 1
ATOM 3132 O O . LEU B 1 47 ? 12.625 -17.328 -4.371 1 96.12 47 LEU B O 1
ATOM 3136 N N . ALA B 1 48 ? 14.031 -19.031 -3.959 1 97.06 48 ALA B N 1
ATOM 3137 C CA . ALA B 1 48 ? 14.109 -19.484 -5.348 1 97.06 48 ALA B CA 1
ATOM 3138 C C . ALA B 1 48 ? 13.188 -20.656 -5.602 1 97.06 48 ALA B C 1
ATOM 3140 O O . ALA B 1 48 ? 13.281 -21.688 -4.926 1 97.06 48 ALA B O 1
ATOM 3141 N N . PRO B 1 49 ? 12.336 -20.578 -6.555 1 97.56 49 PRO B N 1
ATOM 3142 C CA . PRO B 1 49 ? 11.406 -21.688 -6.805 1 97.56 49 PRO B CA 1
ATOM 3143 C C . PRO B 1 49 ? 12.078 -22.875 -7.492 1 97.56 49 PRO B C 1
ATOM 3145 O O . PRO B 1 49 ? 13.023 -22.688 -8.258 1 97.56 49 PRO B O 1
ATOM 3148 N N . LEU B 1 50 ? 11.547 -24.031 -7.23 1 97.69 50 LEU B N 1
ATOM 3149 C CA . LEU B 1 50 ? 11.961 -25.234 -7.938 1 97.69 50 LEU B CA 1
ATOM 3150 C C . LEU B 1 50 ? 11.336 -25.297 -9.328 1 97.69 50 LEU B C 1
ATOM 3152 O O . LEU B 1 50 ? 10.117 -25.172 -9.469 1 97.69 50 LEU B O 1
ATOM 3156 N N . LEU B 1 51 ? 12.133 -25.438 -10.312 1 96.88 51 LEU B N 1
ATOM 3157 C CA . LEU B 1 51 ? 11.664 -25.594 -11.688 1 96.88 51 LEU B CA 1
ATOM 3158 C C . LEU B 1 51 ? 12.211 -26.875 -12.305 1 96.88 51 LEU B C 1
ATOM 3160 O O . LEU B 1 51 ? 13.312 -27.312 -11.969 1 96.88 51 LEU B O 1
ATOM 3164 N N . GLN B 1 52 ? 11.43 -27.453 -13.109 1 94.94 52 GLN B N 1
ATOM 3165 C CA . GLN B 1 52 ? 11.828 -28.625 -13.883 1 94.94 52 GLN B CA 1
ATOM 3166 C C . GLN B 1 52 ? 11.648 -28.391 -15.375 1 94.94 52 GLN B C 1
ATOM 3168 O O . GLN B 1 52 ? 10.68 -27.75 -15.805 1 94.94 52 GLN B O 1
ATOM 3173 N N . LYS B 1 53 ? 12.602 -28.812 -16.062 1 88.06 53 LYS B N 1
ATOM 3174 C CA . LYS B 1 53 ? 12.531 -28.672 -17.516 1 88.06 53 LYS B CA 1
ATOM 3175 C C . LYS B 1 53 ? 11.617 -29.734 -18.125 1 88.06 53 LYS B C 1
ATOM 3177 O O . LYS B 1 53 ? 11.727 -30.922 -17.812 1 88.06 53 LYS B O 1
ATOM 3182 N N . SER B 1 54 ? 10.57 -29.312 -18.672 1 79.25 54 SER B N 1
ATOM 3183 C CA . SER B 1 54 ? 9.703 -30.188 -19.453 1 79.25 54 SER B CA 1
ATOM 3184 C C . SER B 1 54 ? 9.695 -29.797 -20.922 1 79.25 54 SER B C 1
ATOM 3186 O O . SER B 1 54 ? 9.148 -28.766 -21.281 1 79.25 54 SER B O 1
ATOM 3188 N N . GLU B 1 55 ? 10.242 -30.656 -21.812 1 78.44 55 GLU B N 1
ATOM 3189 C CA . GLU B 1 55 ? 10.359 -30.391 -23.234 1 78.44 55 GLU B CA 1
ATOM 3190 C C . GLU B 1 55 ? 11.016 -29.047 -23.5 1 78.44 55 GLU B C 1
ATOM 3192 O O . GLU B 1 55 ? 12.172 -28.828 -23.109 1 78.44 55 GLU B O 1
ATOM 3197 N N . HIS B 1 56 ? 10.195 -28.031 -23.844 1 74.5 56 HIS B N 1
ATOM 3198 C CA . HIS B 1 56 ? 10.812 -26.781 -24.266 1 74.5 56 HIS B CA 1
ATOM 3199 C C . HIS B 1 56 ? 10.492 -25.656 -23.281 1 74.5 56 HIS B C 1
ATOM 3201 O O . HIS B 1 56 ? 10.766 -24.484 -23.562 1 74.5 56 HIS B O 1
ATOM 3207 N N . GLN B 1 57 ? 9.93 -26.109 -22.078 1 82.12 57 GLN B N 1
ATOM 3208 C CA . GLN B 1 57 ? 9.609 -25.031 -21.156 1 82.12 57 GLN B CA 1
ATOM 3209 C C . GLN B 1 57 ? 9.805 -25.484 -19.703 1 82.12 57 GLN B C 1
ATOM 3211 O O . GLN B 1 57 ? 9.805 -26.672 -19.406 1 82.12 57 GLN B O 1
ATOM 3216 N N . TYR B 1 58 ? 10.156 -24.578 -18.859 1 89.75 58 TYR B N 1
ATOM 3217 C CA . TYR B 1 58 ? 10.227 -24.859 -17.422 1 89.75 58 TYR B CA 1
ATOM 3218 C C . TYR B 1 58 ? 8.844 -24.828 -16.797 1 89.75 58 TYR B C 1
ATOM 3220 O O . TYR B 1 58 ? 7.969 -24.078 -17.219 1 89.75 58 TYR B O 1
ATOM 3228 N N . GLN B 1 59 ? 8.688 -25.703 -15.906 1 92 59 GLN B N 1
ATOM 3229 C CA . GLN B 1 59 ? 7.457 -25.719 -15.109 1 92 59 GLN B CA 1
ATOM 3230 C C . GLN B 1 59 ? 7.766 -25.859 -13.625 1 92 59 GLN B C 1
ATOM 3232 O O . GLN B 1 59 ? 8.828 -26.359 -13.242 1 92 59 GLN B O 1
ATOM 3237 N N . ALA B 1 60 ? 6.871 -25.359 -12.883 1 93.75 60 ALA B N 1
ATOM 3238 C CA . ALA B 1 60 ? 6.973 -25.562 -11.438 1 93.75 60 ALA B CA 1
ATOM 3239 C C . ALA B 1 60 ? 6.246 -26.844 -11.008 1 93.75 60 ALA B C 1
ATOM 3241 O O . ALA B 1 60 ? 5.02 -26.938 -11.133 1 93.75 60 ALA B O 1
ATOM 3242 N N . PRO B 1 61 ? 6.961 -27.781 -10.555 1 95.56 61 PRO B N 1
ATOM 3243 C CA . PRO B 1 61 ? 6.293 -29.031 -10.172 1 95.56 61 PRO B CA 1
ATOM 3244 C C . PRO B 1 61 ? 5.461 -28.891 -8.898 1 95.56 61 PRO B C 1
ATOM 3246 O O . PRO B 1 61 ? 5.812 -28.109 -8.016 1 95.56 61 PRO B O 1
ATOM 3249 N N . GLN B 1 62 ? 4.438 -29.641 -8.82 1 96.75 62 GLN B N 1
ATOM 3250 C CA . GLN B 1 62 ? 3.598 -29.734 -7.633 1 96.75 62 GLN B CA 1
ATOM 3251 C C . GLN B 1 62 ? 3.887 -31.031 -6.863 1 96.75 62 GLN B C 1
ATOM 3253 O O . GLN B 1 62 ? 4.105 -32.094 -7.461 1 96.75 62 GLN B O 1
ATOM 3258 N N . HIS B 1 63 ? 3.885 -30.906 -5.566 1 97.88 63 HIS B N 1
ATOM 3259 C CA . HIS B 1 63 ? 4.09 -32.062 -4.707 1 97.88 63 HIS B CA 1
ATOM 3260 C C . HIS B 1 63 ? 2.914 -32.281 -3.758 1 97.88 63 HIS B C 1
ATOM 3262 O O . HIS B 1 63 ? 2.363 -31.297 -3.234 1 97.88 63 HIS B O 1
ATOM 3268 N N . SER B 1 64 ? 2.592 -33.531 -3.527 1 98.06 64 SER B N 1
ATOM 3269 C CA . SER B 1 64 ? 1.56 -33.812 -2.543 1 98.06 64 SER B CA 1
ATOM 3270 C C . SER B 1 64 ? 2.125 -33.812 -1.126 1 98.06 64 SER B C 1
ATOM 3272 O O . SER B 1 64 ? 3.342 -33.781 -0.938 1 98.06 64 SER B O 1
ATOM 3274 N N . LEU B 1 65 ? 1.237 -33.781 -0.19 1 97.94 65 LEU B N 1
ATOM 3275 C CA . LEU B 1 65 ? 1.653 -33.844 1.208 1 97.94 65 LEU B CA 1
ATOM 3276 C C . LEU B 1 65 ? 2.467 -35.094 1.502 1 97.94 65 LEU B C 1
ATOM 3278 O O . LEU B 1 65 ? 3.5 -35.031 2.172 1 97.94 65 LEU B O 1
ATOM 3282 N N . LEU B 1 66 ? 2.039 -36.188 0.966 1 97.06 66 LEU B N 1
ATOM 3283 C CA . LEU B 1 66 ? 2.715 -37.469 1.194 1 97.06 66 LEU B CA 1
ATOM 3284 C C . LEU B 1 66 ? 4.133 -37.438 0.628 1 97.06 66 LEU B C 1
ATOM 3286 O O . LEU B 1 66 ? 5.074 -37.875 1.278 1 97.06 66 LEU B O 1
ATOM 3290 N N . GLU B 1 67 ? 4.223 -36.906 -0.564 1 96.81 67 GLU B N 1
ATOM 3291 C CA . GLU B 1 67 ? 5.539 -36.781 -1.183 1 96.81 67 GLU B CA 1
ATOM 3292 C C . GLU B 1 67 ? 6.457 -35.875 -0.356 1 96.81 67 GLU B C 1
ATOM 3294 O O . GLU B 1 67 ? 7.645 -36.188 -0.198 1 96.81 67 GLU B O 1
ATOM 3299 N N . LEU B 1 68 ? 5.949 -34.844 0.162 1 96.31 68 LEU B N 1
ATOM 3300 C CA . LEU B 1 68 ? 6.723 -33.906 0.964 1 96.31 68 LEU B CA 1
ATOM 3301 C C . LEU B 1 68 ? 7.16 -34.531 2.279 1 96.31 68 LEU B C 1
ATOM 3303 O O . LEU B 1 68 ? 8.305 -34.375 2.703 1 96.31 68 LEU B O 1
ATOM 3307 N N . GLU B 1 69 ? 6.27 -35.281 2.885 1 96.38 69 GLU B N 1
ATOM 3308 C CA . GLU B 1 69 ? 6.594 -35.969 4.129 1 96.38 69 GLU B CA 1
ATOM 3309 C C . GLU B 1 69 ? 7.711 -36.969 3.924 1 96.38 69 GLU B C 1
ATOM 3311 O O . GLU B 1 69 ? 8.617 -37.094 4.75 1 96.38 69 GLU B O 1
ATOM 3316 N N . ARG B 1 70 ? 7.613 -37.688 2.846 1 96.19 70 ARG B N 1
ATOM 3317 C CA . ARG B 1 70 ? 8.648 -38.656 2.518 1 96.19 70 ARG B CA 1
ATOM 3318 C C . ARG B 1 70 ? 9.992 -37.969 2.285 1 96.19 70 ARG B C 1
ATOM 3320 O O . ARG B 1 70 ? 11.031 -38.438 2.746 1 96.19 70 ARG B O 1
ATOM 3327 N N . LEU B 1 71 ? 9.922 -36.906 1.579 1 95.19 71 LEU B N 1
ATOM 3328 C CA . LEU B 1 71 ? 11.141 -36.156 1.305 1 95.19 71 LEU B CA 1
ATOM 3329 C C . LEU B 1 71 ? 11.789 -35.688 2.6 1 95.19 71 LEU B C 1
ATOM 3331 O O . LEU B 1 71 ? 12.992 -35.844 2.799 1 95.19 71 LEU B O 1
ATOM 3335 N N . LEU B 1 72 ? 11.016 -35.094 3.477 1 93.75 72 LEU B N 1
ATOM 3336 C CA . LEU B 1 72 ? 11.531 -34.562 4.734 1 93.75 72 LEU B CA 1
ATOM 3337 C C . LEU B 1 72 ? 12.094 -35.688 5.605 1 93.75 72 LEU B C 1
ATOM 3339 O O . LEU B 1 72 ? 13.156 -35.531 6.207 1 93.75 72 LEU B O 1
ATOM 3343 N N . ALA B 1 73 ? 11.398 -36.781 5.605 1 93.62 73 ALA B N 1
ATOM 3344 C CA . ALA B 1 73 ? 11.852 -37.938 6.379 1 93.62 73 ALA B CA 1
ATOM 3345 C C . ALA B 1 73 ? 13.195 -38.438 5.863 1 93.62 73 ALA B C 1
ATOM 3347 O O . ALA B 1 73 ? 14.094 -38.75 6.652 1 93.62 73 ALA B O 1
ATOM 3348 N N . LYS B 1 74 ? 13.266 -38.469 4.617 1 94.19 74 LYS B N 1
ATOM 3349 C CA . LYS B 1 74 ? 14.492 -38.938 3.986 1 94.19 74 LYS B CA 1
ATOM 3350 C C . LYS B 1 74 ? 15.695 -38.094 4.418 1 94.19 74 LYS B C 1
ATOM 3352 O O . LYS B 1 74 ? 16.812 -38.594 4.531 1 94.19 74 LYS B O 1
ATOM 3357 N N . PHE B 1 75 ? 15.461 -36.875 4.66 1 92.12 75 PHE B N 1
ATOM 3358 C CA . PHE B 1 75 ? 16.562 -36 4.992 1 92.12 75 PHE B CA 1
ATOM 3359 C C . PHE B 1 75 ? 16.531 -35.625 6.473 1 92.12 75 PHE B C 1
ATOM 3361 O O . PHE B 1 75 ? 17.047 -34.594 6.863 1 92.12 75 PHE B O 1
ATOM 3368 N N . GLY B 1 76 ? 15.828 -36.344 7.281 1 88.19 76 GLY B N 1
ATOM 3369 C CA . GLY B 1 76 ? 15.875 -36.25 8.734 1 88.19 76 GLY B CA 1
ATOM 3370 C C . GLY B 1 76 ? 15.164 -35.031 9.273 1 88.19 76 GLY B C 1
ATOM 3371 O O . GLY B 1 76 ? 15.547 -34.5 10.32 1 88.19 76 GLY B O 1
ATOM 3372 N N . GLN B 1 77 ? 14.273 -34.531 8.5 1 88.06 77 GLN B N 1
ATOM 3373 C CA . GLN B 1 77 ? 13.523 -33.344 8.953 1 88.06 77 GLN B CA 1
ATOM 3374 C C . GLN B 1 77 ? 12.195 -33.75 9.578 1 88.06 77 GLN B C 1
ATOM 3376 O O . GLN B 1 77 ? 11.625 -34.781 9.227 1 88.06 77 GLN B O 1
ATOM 3381 N N . ASP B 1 78 ? 11.719 -32.938 10.461 1 87.75 78 ASP B N 1
ATOM 3382 C CA . ASP B 1 78 ? 10.414 -33.125 11.086 1 87.75 78 ASP B CA 1
ATOM 3383 C C . ASP B 1 78 ? 9.297 -32.625 10.172 1 87.75 78 ASP B C 1
ATOM 3385 O O . ASP B 1 78 ? 9.438 -31.609 9.492 1 87.75 78 ASP B O 1
ATOM 3389 N N . THR B 1 79 ? 8.203 -33.312 10.227 1 89.62 79 THR B N 1
ATOM 3390 C CA . THR B 1 79 ? 7.059 -32.969 9.391 1 89.62 79 THR B CA 1
ATOM 3391 C C . THR B 1 79 ? 6.453 -31.641 9.836 1 89.62 79 THR B C 1
ATOM 3393 O O . THR B 1 79 ? 5.668 -31.031 9.102 1 89.62 79 THR B O 1
ATOM 3396 N N . GLN B 1 80 ? 6.844 -31.172 10.992 1 88.88 80 GLN B N 1
ATOM 3397 C CA . GLN B 1 80 ? 6.383 -29.875 11.484 1 88.88 80 GLN B CA 1
ATOM 3398 C C . GLN B 1 80 ? 6.832 -28.75 10.562 1 88.88 80 GLN B C 1
ATOM 3400 O O . GLN B 1 80 ? 6.242 -27.656 10.562 1 88.88 80 GLN B O 1
ATOM 3405 N N . ARG B 1 81 ? 7.859 -29.062 9.773 1 91.25 81 ARG B N 1
ATOM 3406 C CA . ARG B 1 81 ? 8.359 -28.078 8.82 1 91.25 81 ARG B CA 1
ATOM 3407 C C . ARG B 1 81 ? 7.277 -27.688 7.812 1 91.25 81 ARG B C 1
ATOM 3409 O O . ARG B 1 81 ? 7.293 -26.594 7.273 1 91.25 81 ARG B O 1
ATOM 3416 N N . ILE B 1 82 ? 6.379 -28.578 7.57 1 94.12 82 ILE B N 1
ATOM 3417 C CA . ILE B 1 82 ? 5.301 -28.344 6.613 1 94.12 82 ILE B CA 1
ATOM 3418 C C . ILE B 1 82 ? 4.41 -27.203 7.109 1 94.12 82 ILE B C 1
ATOM 3420 O O . ILE B 1 82 ? 3.781 -26.516 6.309 1 94.12 82 ILE B O 1
ATOM 3424 N N . GLU B 1 83 ? 4.387 -26.938 8.414 1 92.31 83 GLU B N 1
ATOM 3425 C CA . GLU B 1 83 ? 3.584 -25.875 9.008 1 92.31 83 GLU B CA 1
ATOM 3426 C C . GLU B 1 83 ? 4.102 -24.5 8.602 1 92.31 83 GLU B C 1
ATOM 3428 O O . GLU B 1 83 ? 3.398 -23.5 8.75 1 92.31 83 GLU B O 1
ATOM 3433 N N . ASP B 1 84 ? 5.305 -24.516 8.055 1 94.62 84 ASP B N 1
ATOM 3434 C CA . ASP B 1 84 ? 5.875 -23.25 7.59 1 94.62 84 ASP B CA 1
ATOM 3435 C C . ASP B 1 84 ? 5.336 -22.875 6.211 1 94.62 84 ASP B C 1
ATOM 3437 O O . ASP B 1 84 ? 5.613 -21.797 5.703 1 94.62 84 ASP B O 1
ATOM 3441 N N . SER B 1 85 ? 4.566 -23.781 5.645 1 97.75 85 SER B N 1
ATOM 3442 C CA . SER B 1 85 ? 4.023 -23.5 4.32 1 97.75 85 SER B CA 1
ATOM 3443 C C . SER B 1 85 ? 2.979 -22.391 4.375 1 97.75 85 SER B C 1
ATOM 3445 O O . SER B 1 85 ? 2.414 -22.109 5.434 1 97.75 85 SER B O 1
ATOM 3447 N N . VAL B 1 86 ? 2.775 -21.719 3.285 1 98.56 86 VAL B N 1
ATOM 3448 C CA . VAL B 1 86 ? 1.804 -20.641 3.193 1 98.56 86 VAL B CA 1
ATOM 3449 C C . VAL B 1 86 ? 0.834 -20.906 2.045 1 98.56 86 VAL B C 1
ATOM 3451 O O . VAL B 1 86 ? 1.236 -21.391 0.986 1 98.56 86 VAL B O 1
ATOM 3454 N N . LEU B 1 87 ? -0.438 -20.625 2.248 1 98.81 87 LEU B N 1
ATOM 3455 C CA . LEU B 1 87 ? -1.464 -20.75 1.219 1 98.81 87 LEU B CA 1
ATOM 3456 C C . LEU B 1 87 ? -1.274 -19.703 0.133 1 98.81 87 LEU B C 1
ATOM 3458 O O . LEU B 1 87 ? -1.151 -18.5 0.432 1 98.81 87 LEU B O 1
ATOM 3462 N N . ILE B 1 88 ? -1.27 -20.156 -1.18 1 98.44 88 ILE B N 1
ATOM 3463 C CA . ILE B 1 88 ? -0.946 -19.188 -2.225 1 98.44 88 ILE B CA 1
ATOM 3464 C C . ILE B 1 88 ? -2.061 -19.156 -3.268 1 98.44 88 ILE B C 1
ATOM 3466 O O . ILE B 1 88 ? -2.043 -18.344 -4.184 1 98.44 88 ILE B O 1
ATOM 3470 N N . GLY B 1 89 ? -3.008 -20.062 -3.193 1 97.5 89 GLY B N 1
ATOM 3471 C CA . GLY B 1 89 ? -4.109 -20.094 -4.145 1 97.5 89 GLY B CA 1
ATOM 3472 C C . GLY B 1 89 ? -4.832 -21.438 -4.168 1 97.5 89 GLY B C 1
ATOM 3473 O O . GLY B 1 89 ? -4.719 -22.219 -3.23 1 97.5 89 GLY B O 1
ATOM 3474 N N . CYS B 1 90 ? -5.66 -21.594 -5.168 1 97.44 90 CYS B N 1
ATOM 3475 C CA . CYS B 1 90 ? -6.363 -22.859 -5.363 1 97.44 90 CYS B CA 1
ATOM 3476 C C . CYS B 1 90 ? -6.801 -23.016 -6.816 1 97.44 90 CYS B C 1
ATOM 3478 O O . CYS B 1 90 ? -6.82 -22.047 -7.574 1 97.44 90 CYS B O 1
ATOM 3480 N N . SER B 1 91 ? -7.062 -24.203 -7.195 1 95.69 91 SER B N 1
ATOM 3481 C CA . SER B 1 91 ? -7.57 -24.5 -8.531 1 95.69 91 SER B CA 1
ATOM 3482 C C . SER B 1 91 ? -9.07 -24.234 -8.625 1 95.69 91 SER B C 1
ATOM 3484 O O . SER B 1 91 ? -9.719 -23.938 -7.617 1 95.69 91 SER B O 1
ATOM 3486 N N . GLU B 1 92 ? -9.578 -24.344 -9.828 1 92.69 92 GLU B N 1
ATOM 3487 C CA . GLU B 1 92 ? -11.016 -24.219 -10.023 1 92.69 92 GLU B CA 1
ATOM 3488 C C . GLU B 1 92 ? -11.773 -25.328 -9.305 1 92.69 92 GLU B C 1
ATOM 3490 O O . GLU B 1 92 ? -12.938 -25.141 -8.938 1 92.69 92 GLU B O 1
ATOM 3495 N N . GLN B 1 93 ? -11.125 -26.453 -9.055 1 93.44 93 GLN B N 1
ATOM 3496 C CA . GLN B 1 93 ? -11.727 -27.609 -8.391 1 93.44 93 GLN B CA 1
ATOM 3497 C C . GLN B 1 93 ? -11.461 -27.578 -6.891 1 93.44 93 GLN B C 1
ATOM 3499 O O . GLN B 1 93 ? -11.656 -28.578 -6.199 1 93.44 93 GLN B O 1
ATOM 3504 N N . HIS B 1 94 ? -10.891 -26.422 -6.371 1 95.25 94 HIS B N 1
ATOM 3505 C CA . HIS B 1 94 ? -10.68 -26.172 -4.949 1 95.25 94 HIS B CA 1
ATOM 3506 C C . HIS B 1 94 ? -9.562 -27.047 -4.395 1 95.25 94 HIS B C 1
ATOM 3508 O O . HIS B 1 94 ? -9.648 -27.531 -3.273 1 95.25 94 HIS B O 1
ATOM 3514 N N . GLU B 1 95 ? -8.703 -27.328 -5.238 1 97.62 95 GLU B N 1
ATOM 3515 C CA . GLU B 1 95 ? -7.434 -27.828 -4.711 1 97.62 95 GLU B CA 1
ATOM 3516 C C . GLU B 1 95 ? -6.566 -26.688 -4.18 1 97.62 95 GLU B C 1
ATOM 3518 O O . GLU B 1 95 ? -6.137 -25.828 -4.945 1 97.62 95 GLU B O 1
ATOM 3523 N N . ALA B 1 96 ? -6.25 -26.734 -2.92 1 98.5 96 ALA B N 1
ATOM 3524 C CA . ALA B 1 96 ? -5.465 -25.672 -2.301 1 98.5 96 ALA B CA 1
ATOM 3525 C C . ALA B 1 96 ? -3.992 -25.781 -2.686 1 98.5 96 ALA B C 1
ATOM 3527 O O . ALA B 1 96 ? -3.445 -26.891 -2.758 1 98.5 96 ALA B O 1
ATOM 3528 N N . TRP B 1 97 ? -3.365 -24.719 -2.975 1 98.75 97 TRP B N 1
ATOM 3529 C CA . TRP B 1 97 ? -1.944 -24.656 -3.301 1 98.75 97 TRP B CA 1
ATOM 3530 C C . TRP B 1 97 ? -1.161 -23.984 -2.182 1 98.75 97 TRP B C 1
ATOM 3532 O O . TRP B 1 97 ? -1.572 -22.938 -1.673 1 98.75 97 TRP B O 1
ATOM 3542 N N . PHE B 1 98 ? -0.04 -24.562 -1.779 1 98.81 98 PHE B N 1
ATOM 3543 C CA . PHE B 1 98 ? 0.83 -24.047 -0.73 1 98.81 98 PHE B CA 1
ATOM 3544 C C . PHE B 1 98 ? 2.256 -23.875 -1.24 1 98.81 98 PHE B C 1
ATOM 3546 O O . PHE B 1 98 ? 2.66 -24.547 -2.193 1 98.81 98 PHE B O 1
ATOM 3553 N N . ALA B 1 99 ? 3 -22.984 -0.656 1 98.75 99 ALA B N 1
ATOM 3554 C CA . ALA B 1 99 ? 4.434 -22.844 -0.895 1 98.75 99 ALA B CA 1
ATOM 3555 C C . ALA B 1 99 ? 5.23 -23.109 0.378 1 98.75 99 ALA B C 1
ATOM 3557 O O . ALA B 1 99 ? 4.828 -22.703 1.469 1 98.75 99 ALA B O 1
ATOM 3558 N N . LEU B 1 100 ? 6.258 -23.797 0.24 1 97.69 100 LEU B N 1
ATOM 3559 C CA . LEU B 1 100 ? 7.152 -24.109 1.349 1 97.69 100 LEU B CA 1
ATOM 3560 C C . LEU B 1 100 ? 8.609 -23.859 0.955 1 97.69 100 LEU B C 1
ATOM 3562 O O . LEU B 1 100 ? 9.047 -24.312 -0.108 1 97.69 100 LEU B O 1
ATOM 3566 N N . ASP B 1 101 ? 9.352 -23.141 1.736 1 97.19 101 ASP B N 1
ATOM 3567 C CA . ASP B 1 101 ? 10.773 -22.906 1.493 1 97.19 101 ASP B CA 1
ATOM 3568 C C . ASP B 1 101 ? 11.641 -23.859 2.322 1 97.19 101 ASP B C 1
ATOM 3570 O O . ASP B 1 101 ? 11.57 -23.844 3.555 1 97.19 101 ASP B O 1
ATOM 3574 N N . LEU B 1 102 ? 12.422 -24.594 1.697 1 95.25 102 LEU B N 1
ATOM 3575 C CA . LEU B 1 102 ? 13.234 -25.625 2.338 1 95.25 102 LEU B CA 1
ATOM 3576 C C . LEU B 1 102 ? 14.578 -25.062 2.781 1 95.25 102 LEU B C 1
ATOM 3578 O O . LEU B 1 102 ? 15.352 -25.734 3.449 1 95.25 102 LEU B O 1
ATOM 3582 N N . GLY B 1 103 ? 14.852 -23.812 2.377 1 93.69 103 GLY B N 1
ATOM 3583 C CA . GLY B 1 103 ? 16.156 -23.234 2.668 1 93.69 103 GLY B CA 1
ATOM 3584 C C . GLY B 1 103 ? 16.109 -22.203 3.783 1 93.69 103 GLY B C 1
ATOM 3585 O O . GLY B 1 103 ? 17.156 -21.844 4.336 1 93.69 103 GLY B O 1
ATOM 3586 N N . LEU B 1 104 ? 14.961 -21.672 4.082 1 88.94 104 LEU B N 1
ATOM 3587 C CA . LEU B 1 104 ? 14.82 -20.672 5.137 1 88.94 104 LEU B CA 1
ATOM 3588 C C . LEU B 1 104 ? 14.766 -21.344 6.508 1 88.94 104 LEU B C 1
ATOM 3590 O O . LEU B 1 104 ? 14.367 -22.516 6.621 1 88.94 104 LEU B O 1
ATOM 3594 N N . ASN B 1 105 ? 15.281 -20.562 7.461 1 77.25 105 ASN B N 1
ATOM 3595 C CA . ASN B 1 105 ? 15.258 -21.109 8.812 1 77.25 105 ASN B CA 1
ATOM 3596 C C . ASN B 1 105 ? 13.828 -21.297 9.312 1 77.25 105 ASN B C 1
ATOM 3598 O O . ASN B 1 105 ? 12.922 -20.547 8.93 1 77.25 105 ASN B O 1
ATOM 3602 N N . SER B 1 106 ? 13.719 -22.422 9.922 1 65.5 106 SER B N 1
ATOM 3603 C CA . SER B 1 106 ? 12.391 -22.766 10.414 1 65.5 106 SER B CA 1
ATOM 3604 C C . SER B 1 106 ? 12.133 -22.172 11.789 1 65.5 106 SER B C 1
ATOM 3606 O O . SER B 1 106 ? 13.078 -21.906 12.547 1 65.5 106 SER B O 1
ATOM 3608 N N . SER B 1 107 ? 10.969 -21.703 12.039 1 58.66 107 SER B N 1
ATOM 3609 C CA . SER B 1 107 ? 10.539 -21.25 13.367 1 58.66 107 SER B CA 1
ATOM 3610 C C . SER B 1 107 ? 10.805 -22.328 14.422 1 58.66 107 SER B C 1
ATOM 3612 O O . SER B 1 107 ? 10.977 -22.016 15.602 1 58.66 107 SER B O 1
ATOM 3614 N N . SER B 1 108 ? 10.789 -23.641 13.938 1 54.59 108 SER B N 1
ATOM 3615 C CA . SER B 1 108 ? 11.016 -24.703 14.898 1 54.59 108 SER B CA 1
ATOM 3616 C C . SER B 1 108 ? 12.484 -25.094 14.953 1 54.59 108 SER B C 1
ATOM 3618 O O . SER B 1 108 ? 13.172 -25.094 13.93 1 54.59 108 SER B O 1
ATOM 3620 N N . SER B 1 109 ? 13.289 -24.547 15.898 1 52.31 109 SER B N 1
ATOM 3621 C CA . SER B 1 109 ? 14.703 -24.641 16.266 1 52.31 109 SER B CA 1
ATOM 3622 C C . SER B 1 109 ? 15.352 -25.891 15.68 1 52.31 109 SER B C 1
ATOM 3624 O O . SER B 1 109 ? 16.562 -25.906 15.438 1 52.31 109 SER B O 1
ATOM 3626 N N . ILE B 1 110 ? 14.562 -26.906 15.484 1 52.31 110 ILE B N 1
ATOM 3627 C CA . ILE B 1 110 ? 15.281 -28.172 15.32 1 52.31 110 ILE B CA 1
ATOM 3628 C C . ILE B 1 110 ? 15.68 -28.344 13.859 1 52.31 110 ILE B C 1
ATOM 3630 O O . ILE B 1 110 ? 16.547 -29.156 13.547 1 52.31 110 ILE B O 1
ATOM 3634 N N . ASN B 1 111 ? 15.141 -27.5 13.023 1 59.62 111 ASN B N 1
ATOM 3635 C CA . ASN B 1 111 ? 15.328 -27.969 11.656 1 59.62 111 ASN B CA 1
ATOM 3636 C C . ASN B 1 111 ? 16.266 -27.062 10.875 1 59.62 111 ASN B C 1
ATOM 3638 O O . ASN B 1 111 ? 16.016 -25.875 10.719 1 59.62 111 ASN B O 1
ATOM 3642 N N . ALA B 1 112 ? 17.469 -27.578 10.641 1 65.94 112 ALA B N 1
ATOM 3643 C CA . ALA B 1 112 ? 18.5 -26.953 9.812 1 65.94 112 ALA B CA 1
ATOM 3644 C C . ALA B 1 112 ? 18.031 -26.844 8.359 1 65.94 112 ALA B C 1
ATOM 3646 O O . ALA B 1 112 ? 17.172 -27.609 7.918 1 65.94 112 ALA B O 1
ATOM 3647 N N . SER B 1 113 ? 18.406 -25.781 7.688 1 77.56 113 SER B N 1
ATOM 3648 C CA . SER B 1 113 ? 18.188 -25.609 6.258 1 77.56 113 SER B CA 1
ATOM 3649 C C . SER B 1 113 ? 18.719 -26.797 5.469 1 77.56 113 SER B C 1
ATOM 3651 O O . SER B 1 113 ? 19.781 -27.344 5.793 1 77.56 113 SER B O 1
ATOM 3653 N N . LEU B 1 114 ? 17.875 -27.328 4.559 1 87.62 114 LEU B N 1
ATOM 3654 C CA . LEU B 1 114 ? 18.281 -28.422 3.668 1 87.62 114 LEU B CA 1
ATOM 3655 C C . LEU B 1 114 ? 19.234 -27.906 2.59 1 87.62 114 LEU B C 1
ATOM 3657 O O . LEU B 1 114 ? 19.109 -26.766 2.137 1 87.62 114 LEU B O 1
ATOM 3661 N N . GLN B 1 115 ? 20.094 -28.734 2.277 1 91 115 GLN B N 1
ATOM 3662 C CA . GLN B 1 115 ? 21.109 -28.312 1.307 1 91 115 GLN B CA 1
ATOM 3663 C C . GLN B 1 115 ? 20.516 -28.25 -0.1 1 91 115 GLN B C 1
ATOM 3665 O O . GLN B 1 115 ? 19.875 -29.188 -0.555 1 91 115 GLN B O 1
ATOM 3670 N N . LYS B 1 116 ? 20.766 -27.25 -0.732 1 94.88 116 LYS B N 1
ATOM 3671 C CA . LYS B 1 116 ? 20.172 -26.938 -2.033 1 94.88 116 LYS B CA 1
ATOM 3672 C C . LYS B 1 116 ? 20.484 -28.047 -3.047 1 94.88 116 LYS B C 1
ATOM 3674 O O . LYS B 1 116 ? 19.578 -28.562 -3.699 1 94.88 116 LYS B O 1
ATOM 3679 N N . GLN B 1 117 ? 21.766 -28.469 -3.158 1 95 117 GLN B N 1
ATOM 3680 C CA . GLN B 1 117 ? 22.203 -29.422 -4.164 1 95 117 GLN B CA 1
ATOM 3681 C C . GLN B 1 117 ? 21.531 -30.781 -3.951 1 95 117 GLN B C 1
ATOM 3683 O O . GLN B 1 117 ? 21.141 -31.453 -4.914 1 95 117 GLN B O 1
ATOM 3688 N N . GLU B 1 118 ? 21.453 -31.156 -2.738 1 94.75 118 GLU B N 1
ATOM 3689 C CA . GLU B 1 118 ? 20.812 -32.438 -2.41 1 94.75 118 GLU B CA 1
ATOM 3690 C C . GLU B 1 118 ? 19.328 -32.438 -2.793 1 94.75 118 GLU B C 1
ATOM 3692 O O . GLU B 1 118 ? 18.828 -33.406 -3.34 1 94.75 118 GLU B O 1
ATOM 3697 N N . MET B 1 119 ? 18.734 -31.312 -2.523 1 95 119 MET B N 1
ATOM 3698 C CA . MET B 1 119 ? 17.312 -31.188 -2.844 1 95 119 MET B CA 1
ATOM 3699 C C . MET B 1 119 ? 17.094 -31.172 -4.352 1 95 119 MET B C 1
ATOM 3701 O O . MET B 1 119 ? 16.156 -31.797 -4.855 1 95 119 MET B O 1
ATOM 3705 N N . GLU B 1 120 ? 17.922 -30.453 -5.062 1 97 120 GLU B N 1
ATOM 3706 C CA . GLU B 1 120 ? 17.812 -30.406 -6.516 1 97 120 GLU B CA 1
ATOM 3707 C C . GLU B 1 120 ? 17.969 -31.781 -7.141 1 97 120 GLU B C 1
ATOM 3709 O O . GLU B 1 120 ? 17.25 -32.125 -8.078 1 97 120 GLU B O 1
ATOM 3714 N N . THR B 1 121 ? 18.891 -32.531 -6.613 1 96.44 121 THR B N 1
ATOM 3715 C CA . THR B 1 121 ? 19.109 -33.906 -7.102 1 96.44 121 THR B CA 1
ATOM 3716 C C . THR B 1 121 ? 17.891 -34.781 -6.82 1 96.44 121 THR B C 1
ATOM 3718 O O . THR B 1 121 ? 17.391 -35.438 -7.719 1 96.44 121 THR B O 1
ATOM 3721 N N . GLU B 1 122 ? 17.422 -34.719 -5.617 1 95.88 122 GLU B N 1
ATOM 3722 C CA . GLU B 1 122 ? 16.312 -35.562 -5.188 1 95.88 122 GLU B CA 1
ATOM 3723 C C . GLU B 1 122 ? 15.031 -35.219 -5.949 1 95.88 122 GLU B C 1
ATOM 3725 O O . GLU B 1 122 ? 14.273 -36.125 -6.324 1 95.88 122 GLU B O 1
ATOM 3730 N N . LEU B 1 123 ? 14.844 -33.938 -6.184 1 96.38 123 LEU B N 1
ATOM 3731 C CA . LEU B 1 123 ? 13.602 -33.469 -6.773 1 96.38 123 LEU B CA 1
ATOM 3732 C C . LEU B 1 123 ? 13.719 -33.344 -8.289 1 96.38 123 LEU B C 1
ATOM 3734 O O . LEU B 1 123 ? 12.75 -33 -8.969 1 96.38 123 LEU B O 1
ATOM 3738 N N . LYS B 1 124 ? 14.859 -33.656 -8.852 1 94.81 124 LYS B N 1
ATOM 3739 C CA . LYS B 1 124 ? 15.117 -33.594 -10.289 1 94.81 124 LYS B CA 1
ATOM 3740 C C . LYS B 1 124 ? 14.727 -32.25 -10.883 1 94.81 124 LYS B C 1
ATOM 3742 O O . LYS B 1 124 ? 14 -32.188 -11.875 1 94.81 124 LYS B O 1
ATOM 3747 N N . GLY B 1 125 ? 15.133 -31.234 -10.195 1 96.31 125 GLY B N 1
ATOM 3748 C CA . GLY B 1 125 ? 14.883 -29.859 -10.609 1 96.31 125 GLY B CA 1
ATOM 3749 C C . GLY B 1 125 ? 15.953 -28.891 -10.141 1 96.31 125 GLY B C 1
ATOM 3750 O O . GLY B 1 125 ? 16.984 -29.312 -9.617 1 96.31 125 GLY B O 1
ATOM 3751 N N . SER B 1 126 ? 15.758 -27.641 -10.461 1 96.31 126 SER B N 1
ATOM 3752 C CA . SER B 1 126 ? 16.703 -26.594 -10.055 1 96.31 126 SER B CA 1
ATOM 3753 C C . SER B 1 126 ? 15.977 -25.422 -9.398 1 96.31 126 SER B C 1
ATOM 3755 O O . SER B 1 126 ? 14.922 -25 -9.867 1 96.31 126 SER B O 1
ATOM 3757 N N . PHE B 1 127 ? 16.516 -25.031 -8.305 1 97.44 127 PHE B N 1
ATOM 3758 C CA . PHE B 1 127 ? 16.047 -23.781 -7.695 1 97.44 127 PHE B CA 1
ATOM 3759 C C . PHE B 1 127 ? 16.625 -22.578 -8.422 1 97.44 127 PHE B C 1
ATOM 3761 O O . PHE B 1 127 ? 17.828 -22.328 -8.359 1 97.44 127 PHE B O 1
ATOM 3768 N N . MET B 1 128 ? 15.734 -21.828 -9.047 1 95.5 128 MET B N 1
ATOM 3769 C CA . MET B 1 128 ? 16.156 -20.719 -9.898 1 95.5 128 MET B CA 1
ATOM 3770 C C . MET B 1 128 ? 15.703 -19.375 -9.32 1 95.5 128 MET B C 1
ATOM 3772 O O . MET B 1 128 ? 14.578 -19.25 -8.844 1 95.5 128 MET B O 1
ATOM 3776 N N . GLU B 1 129 ? 16.625 -18.406 -9.383 1 94.44 129 GLU B N 1
ATOM 3777 C CA . GLU B 1 129 ? 16.25 -17.062 -8.969 1 94.44 129 GLU B CA 1
ATOM 3778 C C . GLU B 1 129 ? 14.992 -16.594 -9.703 1 94.44 129 GLU B C 1
ATOM 3780 O O . GLU B 1 129 ? 14.875 -16.766 -10.922 1 94.44 129 GLU B O 1
ATOM 3785 N N . LEU B 1 130 ? 14.078 -15.984 -8.992 1 92.69 130 LEU B N 1
ATOM 3786 C CA . LEU B 1 130 ? 12.742 -15.695 -9.5 1 92.69 130 LEU B CA 1
ATOM 3787 C C . LEU B 1 130 ? 12.812 -14.789 -10.727 1 92.69 130 LEU B C 1
ATOM 3789 O O . LEU B 1 130 ? 12.086 -14.992 -11.703 1 92.69 130 LEU B O 1
ATOM 3793 N N . ARG B 1 131 ? 13.695 -13.828 -10.695 1 87.44 131 ARG B N 1
ATOM 3794 C CA . ARG B 1 131 ? 13.82 -12.914 -11.828 1 87.44 131 ARG B CA 1
ATOM 3795 C C . ARG B 1 131 ? 14.125 -13.672 -13.117 1 87.44 131 ARG B C 1
ATOM 3797 O O . ARG B 1 131 ? 13.562 -13.367 -14.172 1 87.44 131 ARG B O 1
ATOM 3804 N N . LYS B 1 132 ? 14.953 -14.648 -13.031 1 87.69 132 LYS B N 1
ATOM 3805 C CA . LYS B 1 132 ? 15.305 -15.492 -14.172 1 87.69 132 LYS B CA 1
ATOM 3806 C C . LYS B 1 132 ? 14.164 -16.438 -14.531 1 87.69 132 LYS B C 1
ATOM 3808 O O . LYS B 1 132 ? 13.867 -16.641 -15.711 1 87.69 132 LYS B O 1
ATOM 3813 N N . ALA B 1 133 ? 13.547 -16.922 -13.523 1 89.38 133 ALA B N 1
ATOM 3814 C CA . ALA B 1 133 ? 12.469 -17.891 -13.703 1 89.38 133 ALA B CA 1
ATOM 3815 C C . ALA B 1 133 ? 11.297 -17.281 -14.445 1 89.38 133 ALA B C 1
ATOM 3817 O O . ALA B 1 133 ? 10.648 -17.953 -15.258 1 89.38 133 ALA B O 1
ATOM 3818 N N . LEU B 1 134 ? 11.062 -16.031 -14.219 1 86.12 134 LEU B N 1
ATOM 3819 C CA . LEU B 1 134 ? 9.875 -15.375 -14.75 1 86.12 134 LEU B CA 1
ATOM 3820 C C . LEU B 1 134 ? 9.906 -15.328 -16.281 1 86.12 134 LEU B C 1
ATOM 3822 O O . LEU B 1 134 ? 8.859 -15.328 -16.922 1 86.12 134 LEU B O 1
ATOM 3826 N N . PHE B 1 135 ? 11.094 -15.453 -16.875 1 81.88 135 PHE B N 1
ATOM 3827 C CA . PHE B 1 135 ? 11.242 -15.398 -18.312 1 81.88 135 PHE B CA 1
ATOM 3828 C C . PHE B 1 135 ? 11.039 -16.781 -18.938 1 81.88 135 PHE B C 1
ATOM 3830 O O . PHE B 1 135 ? 10.898 -16.906 -20.156 1 81.88 135 PHE B O 1
ATOM 3837 N N . GLN B 1 136 ? 10.992 -17.734 -18.094 1 83.88 136 GLN B N 1
ATOM 3838 C CA . GLN B 1 136 ? 10.953 -19.094 -18.594 1 83.88 136 GLN B CA 1
ATOM 3839 C C . GLN B 1 136 ? 9.594 -19.734 -18.312 1 83.88 136 GLN B C 1
ATOM 3841 O O . GLN B 1 136 ? 9.328 -20.859 -18.75 1 83.88 136 GLN B O 1
ATOM 3846 N N . LEU B 1 137 ? 8.75 -19.016 -17.625 1 88.06 137 LEU B N 1
ATOM 3847 C CA . LEU B 1 137 ? 7.484 -19.578 -17.172 1 88.06 137 LEU B CA 1
ATOM 3848 C C . LEU B 1 137 ? 6.312 -19 -17.953 1 88.06 137 LEU B C 1
ATOM 3850 O O . LEU B 1 137 ? 6.422 -17.906 -18.531 1 88.06 137 LEU B O 1
ATOM 3854 N N . ASN B 1 138 ? 5.258 -19.781 -18 1 86.38 138 ASN B N 1
ATOM 3855 C CA . ASN B 1 138 ? 4.02 -19.188 -18.5 1 86.38 138 ASN B CA 1
ATOM 3856 C C . ASN B 1 138 ? 3.459 -18.172 -17.516 1 86.38 138 ASN B C 1
ATOM 3858 O O . ASN B 1 138 ? 3.891 -18.109 -16.359 1 86.38 138 ASN B O 1
ATOM 3862 N N . THR B 1 139 ? 2.539 -17.406 -17.938 1 84.06 139 THR B N 1
ATOM 3863 C CA . THR B 1 139 ? 2.018 -16.266 -17.188 1 84.06 139 THR B CA 1
ATOM 3864 C C . THR B 1 139 ? 1.376 -16.734 -15.883 1 84.06 139 THR B C 1
ATOM 3866 O O . THR B 1 139 ? 1.559 -16.109 -14.836 1 84.06 139 THR B O 1
ATOM 3869 N N . LYS B 1 140 ? 0.677 -17.781 -15.922 1 86.31 140 LYS B N 1
ATOM 3870 C CA . LYS B 1 140 ? -0.024 -18.266 -14.742 1 86.31 140 LYS B CA 1
ATOM 3871 C C . LYS B 1 140 ? 0.96 -18.719 -13.656 1 86.31 140 LYS B C 1
ATOM 3873 O O . LYS B 1 140 ? 0.831 -18.328 -12.5 1 86.31 140 LYS B O 1
ATOM 3878 N N . ASP B 1 141 ? 1.946 -19.469 -14.07 1 90.25 141 ASP B N 1
ATOM 3879 C CA . ASP B 1 141 ? 2.953 -19.953 -13.125 1 90.25 141 ASP B CA 1
ATOM 3880 C C . ASP B 1 141 ? 3.789 -18.797 -12.586 1 90.25 141 ASP B C 1
ATOM 3882 O O . ASP B 1 141 ? 4.137 -18.766 -11.398 1 90.25 141 ASP B O 1
ATOM 3886 N N . ALA B 1 142 ? 4.047 -17.891 -13.469 1 91.81 142 ALA B N 1
ATOM 3887 C CA . ALA B 1 142 ? 4.836 -16.734 -13.07 1 91.81 142 ALA B CA 1
ATOM 3888 C C . ALA B 1 142 ? 4.125 -15.938 -11.969 1 91.81 142 ALA B C 1
ATOM 3890 O O . ALA B 1 142 ? 4.742 -15.562 -10.969 1 91.81 142 ALA B O 1
ATOM 3891 N N . SER B 1 143 ? 2.879 -15.719 -12.156 1 93.12 143 SER B N 1
ATOM 3892 C CA . SER B 1 143 ? 2.09 -14.984 -11.172 1 93.12 143 SER B CA 1
ATOM 3893 C C . SER B 1 143 ? 2.02 -15.742 -9.844 1 93.12 143 SER B C 1
ATOM 3895 O O . SER B 1 143 ? 2.188 -15.148 -8.773 1 93.12 143 SER B O 1
ATOM 3897 N N . LEU B 1 144 ? 1.817 -17.016 -9.961 1 95.62 144 LEU B N 1
ATOM 3898 C CA . LEU B 1 144 ? 1.697 -17.859 -8.766 1 95.62 144 LEU B CA 1
ATOM 3899 C C . LEU B 1 144 ? 3.002 -17.875 -7.98 1 95.62 144 LEU B C 1
ATOM 3901 O O . LEU B 1 144 ? 3 -17.672 -6.766 1 95.62 144 LEU B O 1
ATOM 3905 N N . LEU B 1 145 ? 4.117 -18.078 -8.672 1 96.44 145 LEU B N 1
ATOM 3906 C CA . LEU B 1 145 ? 5.41 -18.172 -8 1 96.44 145 LEU B CA 1
ATOM 3907 C C . LEU B 1 145 ? 5.84 -16.812 -7.445 1 96.44 145 LEU B C 1
ATOM 3909 O O . LEU B 1 145 ? 6.488 -16.75 -6.398 1 96.44 145 LEU B O 1
ATOM 3913 N N . SER B 1 146 ? 5.422 -15.742 -8.156 1 96.19 146 SER B N 1
ATOM 3914 C CA . SER B 1 146 ? 5.68 -14.406 -7.633 1 96.19 146 SER B CA 1
ATOM 3915 C C . SER B 1 146 ? 4.949 -14.18 -6.312 1 96.19 146 SER B C 1
ATOM 3917 O O . SER B 1 146 ? 5.531 -13.656 -5.355 1 96.19 146 SER B O 1
ATOM 3919 N N . THR B 1 147 ? 3.744 -14.57 -6.25 1 97.31 147 THR B N 1
ATOM 3920 C CA . THR B 1 147 ? 2.955 -14.469 -5.027 1 97.31 147 THR B CA 1
ATOM 3921 C C . THR B 1 147 ? 3.578 -15.305 -3.912 1 97.31 147 THR B C 1
ATOM 3923 O O . THR B 1 147 ? 3.752 -14.82 -2.791 1 97.31 147 THR B O 1
ATOM 3926 N N . ALA B 1 148 ? 3.932 -16.484 -4.258 1 97.94 148 ALA B N 1
ATOM 3927 C CA . ALA B 1 148 ? 4.512 -17.406 -3.287 1 97.94 148 ALA B CA 1
ATOM 3928 C C . ALA B 1 148 ? 5.801 -16.844 -2.693 1 97.94 148 ALA B C 1
ATOM 3930 O O . ALA B 1 148 ? 5.965 -16.812 -1.473 1 97.94 148 ALA B O 1
ATOM 3931 N N . GLN B 1 149 ? 6.652 -16.422 -3.578 1 97.38 149 GLN B N 1
ATOM 3932 C CA . GLN B 1 149 ? 7.934 -15.891 -3.133 1 97.38 149 GLN B CA 1
ATOM 3933 C C . GLN B 1 149 ? 7.73 -14.688 -2.209 1 97.38 149 GLN B C 1
ATOM 3935 O O . GLN B 1 149 ? 8.414 -14.562 -1.188 1 97.38 149 GLN B O 1
ATOM 3940 N N . ALA B 1 150 ? 6.852 -13.852 -2.625 1 97.5 150 ALA B N 1
ATOM 3941 C CA . ALA B 1 150 ? 6.594 -12.641 -1.846 1 97.5 150 ALA B CA 1
ATOM 3942 C C . ALA B 1 150 ? 6.055 -12.984 -0.46 1 97.5 150 ALA B C 1
ATOM 3944 O O . ALA B 1 150 ? 6.457 -12.383 0.537 1 97.5 150 ALA B O 1
ATOM 3945 N N . LEU B 1 151 ? 5.164 -13.914 -0.364 1 97.88 151 LEU B N 1
ATOM 3946 C CA . LEU B 1 151 ? 4.594 -14.32 0.915 1 97.88 151 LEU B CA 1
ATOM 3947 C C . LEU B 1 151 ? 5.648 -14.969 1.803 1 97.88 151 LEU B C 1
ATOM 3949 O O . LEU B 1 151 ? 5.734 -14.672 2.996 1 97.88 151 LEU B O 1
ATOM 3953 N N . LEU B 1 152 ? 6.414 -15.859 1.207 1 97.19 152 LEU B N 1
ATOM 3954 C CA . LEU B 1 152 ? 7.484 -16.5 1.959 1 97.19 152 LEU B CA 1
ATOM 3955 C C . LEU B 1 152 ? 8.469 -15.477 2.498 1 97.19 152 LEU B C 1
ATOM 3957 O O . LEU B 1 152 ? 8.883 -15.547 3.658 1 97.19 152 LEU B O 1
ATOM 3961 N N . ARG B 1 153 ? 8.812 -14.555 1.643 1 96.25 153 ARG B N 1
ATOM 3962 C CA . ARG B 1 153 ? 9.734 -13.5 2.051 1 96.25 153 ARG B CA 1
ATOM 3963 C C . ARG B 1 153 ? 9.141 -12.672 3.188 1 96.25 153 ARG B C 1
ATOM 3965 O O . ARG B 1 153 ? 9.844 -12.336 4.145 1 96.25 153 ARG B O 1
ATOM 3972 N N . TRP B 1 154 ? 7.871 -12.328 3.064 1 96.69 154 TRP B N 1
ATOM 3973 C CA . TRP B 1 154 ? 7.219 -11.539 4.105 1 96.69 154 TRP B CA 1
ATOM 3974 C C . TRP B 1 154 ? 7.285 -12.25 5.453 1 96.69 154 TRP B C 1
ATOM 3976 O O . TRP B 1 154 ? 7.625 -11.641 6.469 1 96.69 154 TRP B O 1
ATOM 3986 N N . HIS B 1 155 ? 6.965 -13.5 5.488 1 96.75 155 HIS B N 1
ATOM 3987 C CA . HIS B 1 155 ? 6.973 -14.258 6.738 1 96.75 155 HIS B CA 1
ATOM 3988 C C . HIS B 1 155 ? 8.383 -14.367 7.305 1 96.75 155 HIS B C 1
ATOM 3990 O O . HIS B 1 155 ? 8.578 -14.273 8.516 1 96.75 155 HIS B O 1
ATOM 3996 N N . ASP B 1 156 ? 9.328 -14.539 6.414 1 94.75 156 ASP B N 1
ATOM 3997 C CA . ASP B 1 156 ? 10.719 -14.602 6.852 1 94.75 156 ASP B CA 1
ATOM 3998 C C . ASP B 1 156 ? 11.141 -13.297 7.523 1 94.75 156 ASP B C 1
ATOM 4000 O O . ASP B 1 156 ? 11.938 -13.305 8.461 1 94.75 156 ASP B O 1
ATOM 4004 N N . GLY B 1 157 ? 10.562 -12.242 7.082 1 94.94 157 GLY B N 1
ATOM 4005 C CA . GLY B 1 157 ? 10.945 -10.922 7.566 1 94.94 157 GLY B CA 1
ATOM 4006 C C . GLY B 1 157 ? 10.102 -10.445 8.734 1 94.94 157 GLY B C 1
ATOM 4007 O O . GLY B 1 157 ? 10.305 -9.352 9.25 1 94.94 157 GLY B O 1
ATOM 4008 N N . HIS B 1 158 ? 9.148 -11.211 9.203 1 96.69 158 HIS B N 1
ATOM 4009 C CA . HIS B 1 158 ? 8.227 -10.758 10.242 1 96.69 158 HIS B CA 1
ATOM 4010 C C . HIS B 1 158 ? 8.141 -11.773 11.375 1 96.69 158 HIS B C 1
ATOM 4012 O O . HIS B 1 158 ? 7.059 -11.992 11.93 1 96.69 158 HIS B O 1
ATOM 4018 N N . GLN B 1 159 ? 9.227 -12.289 11.734 1 96.5 159 GLN B N 1
ATOM 4019 C CA . GLN B 1 159 ? 9.297 -13.305 12.781 1 96.5 159 GLN B CA 1
ATOM 4020 C C . GLN B 1 159 ? 9.039 -12.695 14.156 1 96.5 159 GLN B C 1
ATOM 4022 O O . GLN B 1 159 ? 8.695 -13.406 15.102 1 96.5 159 GLN B O 1
ATOM 4027 N N . PHE B 1 160 ? 9.195 -11.391 14.242 1 97.94 160 PHE B N 1
ATOM 4028 C CA . PHE B 1 160 ? 9.047 -10.734 15.531 1 97.94 160 PHE B CA 1
ATOM 4029 C C . PHE B 1 160 ? 8.07 -9.57 15.438 1 97.94 160 PHE B C 1
ATOM 4031 O O . PHE B 1 160 ? 7.926 -8.961 14.383 1 97.94 160 PHE B O 1
ATOM 4038 N N . CYS B 1 161 ? 7.473 -9.289 16.547 1 98.25 161 CYS B N 1
ATOM 4039 C CA . CYS B 1 161 ? 6.559 -8.164 16.703 1 98.25 161 CYS B CA 1
ATOM 4040 C C . CYS B 1 161 ? 7.309 -6.844 16.672 1 98.25 161 CYS B C 1
ATOM 4042 O O . CYS B 1 161 ? 8.211 -6.617 17.469 1 98.25 161 CYS B O 1
ATOM 4044 N N . SER B 1 162 ? 6.922 -5.965 15.789 1 97.38 162 SER B N 1
ATOM 4045 C CA . SER B 1 162 ? 7.648 -4.707 15.633 1 97.38 162 SER B CA 1
ATOM 4046 C C . SER B 1 162 ? 7.355 -3.756 16.797 1 97.38 162 SER B C 1
ATOM 4048 O O . SER B 1 162 ? 8.039 -2.742 16.953 1 97.38 162 SER B O 1
ATOM 4050 N N . ARG B 1 163 ? 6.379 -4.047 17.547 1 95.88 163 ARG B N 1
ATOM 4051 C CA . ARG B 1 163 ? 6.039 -3.215 18.703 1 95.88 163 ARG B CA 1
ATOM 4052 C C . ARG B 1 163 ? 6.754 -3.697 19.953 1 95.88 163 ARG B C 1
ATOM 4054 O O . ARG B 1 163 ? 7.273 -2.891 20.734 1 95.88 163 ARG B O 1
ATOM 4061 N N . SER B 1 164 ? 6.906 -5.023 20.156 1 96.5 164 SER B N 1
ATOM 4062 C CA . SER B 1 164 ? 7.379 -5.531 21.438 1 96.5 164 SER B CA 1
ATOM 4063 C C . SER B 1 164 ? 8.703 -6.277 21.281 1 96.5 164 SER B C 1
ATOM 4065 O O . SER B 1 164 ? 9.383 -6.551 22.281 1 96.5 164 SER B O 1
ATOM 4067 N N . GLY B 1 165 ? 8.992 -6.703 20.078 1 97.12 165 GLY B N 1
ATOM 4068 C CA . GLY B 1 165 ? 10.195 -7.48 19.859 1 97.12 165 GLY B CA 1
ATOM 4069 C C . GLY B 1 165 ? 10.016 -8.961 20.156 1 97.12 165 GLY B C 1
ATOM 4070 O O . GLY B 1 165 ? 10.953 -9.75 20 1 97.12 165 GLY B O 1
ATOM 4071 N N . GLN B 1 166 ? 8.836 -9.336 20.516 1 97.81 166 GLN B N 1
ATOM 4072 C CA . GLN B 1 166 ? 8.562 -10.734 20.828 1 97.81 166 GLN B CA 1
ATOM 4073 C C . GLN B 1 166 ? 8.242 -11.523 19.562 1 97.81 166 GLN B C 1
ATOM 4075 O O . GLN B 1 166 ? 7.805 -10.953 18.562 1 97.81 166 GLN B O 1
ATOM 4080 N N . PRO B 1 167 ? 8.43 -12.82 19.562 1 97.25 167 PRO B N 1
ATOM 4081 C CA . PRO B 1 167 ? 8.156 -13.641 18.391 1 97.25 167 PRO B CA 1
ATOM 4082 C C . PRO B 1 167 ? 6.676 -13.633 18 1 97.25 167 PRO B C 1
ATOM 4084 O O . PRO B 1 167 ? 5.805 -13.617 18.875 1 97.25 167 PRO B O 1
ATOM 4087 N N . THR B 1 168 ? 6.43 -13.602 16.734 1 97.81 168 THR B N 1
ATOM 4088 C CA . THR B 1 168 ? 5.066 -13.719 16.219 1 97.81 168 THR B CA 1
ATOM 4089 C C . THR B 1 168 ? 4.793 -15.141 15.742 1 97.81 168 THR B C 1
ATOM 4091 O O . THR B 1 168 ? 5.719 -15.938 15.57 1 97.81 168 THR B O 1
ATOM 4094 N N . LYS B 1 169 ? 3.529 -15.477 15.586 1 97.38 169 LYS B N 1
ATOM 4095 C CA . LYS B 1 169 ? 3.125 -16.797 15.125 1 97.38 169 LYS B CA 1
ATOM 4096 C C . LYS B 1 169 ? 2.232 -16.703 13.891 1 97.38 169 LYS B C 1
ATOM 4098 O O . LYS B 1 169 ? 1.28 -15.922 13.867 1 97.38 169 LYS B O 1
ATOM 4103 N N . LYS B 1 170 ? 2.6 -17.469 12.969 1 97.31 170 LYS B N 1
ATOM 4104 C CA . LYS B 1 170 ? 1.813 -17.562 11.742 1 97.31 170 LYS B CA 1
ATOM 4105 C C . LYS B 1 170 ? 0.583 -18.438 11.938 1 97.31 170 LYS B C 1
ATOM 4107 O O . LYS B 1 170 ? 0.646 -19.453 12.641 1 97.31 170 LYS B O 1
ATOM 4112 N N . ASN B 1 171 ? -0.579 -18.109 11.344 1 97.94 171 ASN B N 1
ATOM 4113 C CA . ASN B 1 171 ? -1.706 -19.047 11.328 1 97.94 171 ASN B CA 1
ATOM 4114 C C . ASN B 1 171 ? -1.523 -20.141 10.281 1 97.94 171 ASN B C 1
ATOM 4116 O O . ASN B 1 171 ? -0.51 -20.172 9.586 1 97.94 171 ASN B O 1
ATOM 4120 N N . MET B 1 172 ? -2.504 -21.031 10.148 1 97.5 172 MET B N 1
ATOM 4121 C CA . MET B 1 172 ? -2.375 -22.219 9.305 1 97.5 172 MET B CA 1
ATOM 4122 C C . MET B 1 172 ? -2.139 -21.812 7.852 1 97.5 172 MET B C 1
ATOM 4124 O O . MET B 1 172 ? -1.239 -22.344 7.199 1 97.5 172 MET B O 1
ATOM 4128 N N . ALA B 1 173 ? -2.871 -20.828 7.367 1 98.5 173 ALA B N 1
ATOM 4129 C CA . ALA B 1 173 ? -2.832 -20.453 5.953 1 98.5 173 ALA B CA 1
ATOM 4130 C C . ALA B 1 173 ? -1.633 -19.547 5.66 1 98.5 173 ALA B C 1
ATOM 4132 O O . ALA B 1 173 ? -1.233 -19.406 4.5 1 98.5 173 ALA B O 1
ATOM 4133 N N . GLY B 1 174 ? -1.099 -18.922 6.703 1 98.25 174 GLY B N 1
ATOM 4134 C CA . GLY B 1 174 ? -0.086 -17.906 6.484 1 98.25 174 GLY B CA 1
ATOM 4135 C C . GLY B 1 174 ? -0.663 -16.578 6.02 1 98.25 174 GLY B C 1
ATOM 4136 O O . GLY B 1 174 ? 0.026 -15.789 5.371 1 98.25 174 GLY B O 1
ATOM 4137 N N . SER B 1 175 ? -1.924 -16.391 6.289 1 97.88 175 SER B N 1
ATOM 4138 C CA . SER B 1 175 ? -2.572 -15.141 5.898 1 97.88 175 SER B CA 1
ATOM 4139 C C . SER B 1 175 ? -2.297 -14.031 6.91 1 97.88 175 SER B C 1
ATOM 4141 O O . SER B 1 175 ? -2.537 -12.852 6.633 1 97.88 175 SER B O 1
ATOM 4143 N N . LYS B 1 176 ? -1.773 -14.359 8.062 1 98.31 176 LYS B N 1
ATOM 4144 C CA . LYS B 1 176 ? -1.456 -13.383 9.094 1 98.31 176 LYS B CA 1
ATOM 4145 C C . LYS B 1 176 ? -0.481 -13.961 10.117 1 98.31 176 LYS B C 1
ATOM 4147 O O . LYS B 1 176 ? -0.267 -15.172 10.164 1 98.31 176 LYS B O 1
ATOM 4152 N N . ARG B 1 177 ? 0.125 -13.109 10.828 1 98.31 177 ARG B N 1
ATOM 4153 C CA . ARG B 1 177 ? 0.885 -13.438 12.031 1 98.31 177 ARG B CA 1
ATOM 4154 C C . ARG B 1 177 ? 0.34 -12.695 13.242 1 98.31 177 ARG B C 1
ATOM 4156 O O . ARG B 1 177 ? -0.176 -11.586 13.117 1 98.31 177 ARG B O 1
ATOM 4163 N N . VAL B 1 178 ? 0.466 -13.336 14.383 1 98.44 178 VAL B N 1
ATOM 4164 C CA . VAL B 1 178 ? -0.051 -12.742 15.609 1 98.44 178 VAL B CA 1
ATOM 4165 C C . VAL B 1 178 ? 1.037 -12.734 16.672 1 98.44 178 VAL B C 1
ATOM 4167 O O . VAL B 1 178 ? 1.771 -13.719 16.828 1 98.44 178 VAL B O 1
ATOM 4170 N N . CYS B 1 179 ? 1.18 -11.633 17.281 1 98.25 179 CYS B N 1
ATOM 4171 C CA . CYS B 1 179 ? 2.004 -11.602 18.484 1 98.25 179 CYS B CA 1
ATOM 4172 C C . CYS B 1 179 ? 1.22 -12.078 19.703 1 98.25 179 CYS B C 1
ATOM 4174 O O . CYS B 1 179 ? 0.318 -11.391 20.172 1 98.25 179 CYS B O 1
ATOM 4176 N N . PRO B 1 180 ? 1.516 -13.211 20.25 1 97.56 180 PRO B N 1
ATOM 4177 C CA . PRO B 1 180 ? 0.741 -13.719 21.391 1 97.56 180 PRO B CA 1
ATOM 4178 C C . PRO B 1 180 ? 0.817 -12.812 22.609 1 97.56 180 PRO B C 1
ATOM 4180 O O . PRO B 1 180 ? -0.117 -12.773 23.422 1 97.56 180 PRO B O 1
ATOM 4183 N N . SER B 1 181 ? 1.84 -12.102 22.734 1 96.06 181 SER B N 1
ATOM 4184 C CA . SER B 1 181 ? 2.08 -11.289 23.922 1 96.06 181 SER B CA 1
ATOM 4185 C C . SER B 1 181 ? 1.135 -10.094 23.969 1 96.06 181 SER B C 1
ATOM 4187 O O . SER B 1 181 ? 0.625 -9.742 25.047 1 96.06 181 SER B O 1
ATOM 4189 N N . ASN B 1 182 ? 0.896 -9.453 22.875 1 96.12 182 ASN B N 1
ATOM 4190 C CA . ASN B 1 182 ? 0.075 -8.242 22.891 1 96.12 182 ASN B CA 1
ATOM 4191 C C . ASN B 1 182 ? -1.111 -8.359 21.938 1 96.12 182 ASN B C 1
ATOM 4193 O O . ASN B 1 182 ? -1.909 -7.43 21.828 1 96.12 182 ASN B O 1
ATOM 4197 N N . LYS B 1 183 ? -1.225 -9.391 21.156 1 97.31 183 LYS B N 1
ATOM 4198 C CA . LYS B 1 183 ? -2.381 -9.773 20.344 1 97.31 183 LYS B CA 1
ATOM 4199 C C . LYS B 1 183 ? -2.459 -8.938 19.062 1 97.31 183 LYS B C 1
ATOM 4201 O O . LYS B 1 183 ? -3.48 -8.945 18.375 1 97.31 183 LYS B O 1
ATOM 4206 N N . ILE B 1 184 ? -1.386 -8.234 18.766 1 96.94 184 ILE B N 1
ATOM 4207 C CA . ILE B 1 184 ? -1.35 -7.496 17.516 1 96.94 184 ILE B CA 1
ATOM 4208 C C . ILE B 1 184 ? -1.3 -8.469 16.344 1 96.94 184 ILE B C 1
ATOM 4210 O O . ILE B 1 184 ? -0.591 -9.477 16.391 1 96.94 184 ILE B O 1
ATOM 4214 N N . ILE B 1 185 ? -2.094 -8.188 15.352 1 97.56 185 ILE B N 1
ATOM 4215 C CA . ILE B 1 185 ? -2.166 -9.016 14.156 1 97.56 185 ILE B CA 1
ATOM 4216 C C . ILE B 1 185 ? -1.447 -8.32 13 1 97.56 185 ILE B C 1
ATOM 4218 O O . ILE B 1 185 ? -1.662 -7.133 12.758 1 97.56 185 ILE B O 1
ATOM 4222 N N . TYR B 1 186 ? -0.557 -9.008 12.352 1 97.25 186 TYR B N 1
ATOM 4223 C CA . TYR B 1 186 ? 0.157 -8.531 11.172 1 97.25 186 TYR B CA 1
ATOM 4224 C C . TYR B 1 186 ? -0.305 -9.266 9.922 1 97.25 186 TYR B C 1
ATOM 4226 O O . TYR B 1 186 ? -0.337 -10.5 9.891 1 97.25 186 TYR B O 1
ATOM 4234 N N . TYR B 1 187 ? -0.662 -8.531 8.953 1 96.94 187 TYR B N 1
ATOM 4235 C CA . TYR B 1 187 ? -1.041 -9.094 7.656 1 96.94 187 TYR B CA 1
ATOM 4236 C C . TYR B 1 187 ? 0.029 -8.812 6.609 1 96.94 187 TYR B C 1
ATOM 4238 O O . TYR B 1 187 ? 0.627 -7.734 6.594 1 96.94 187 TYR B O 1
ATOM 4246 N N . PRO B 1 188 ? 0.299 -9.828 5.715 1 96.44 188 PRO B N 1
ATOM 4247 C CA . PRO B 1 188 ? 1.182 -9.516 4.59 1 96.44 188 PRO B CA 1
ATOM 4248 C C . PRO B 1 188 ? 0.694 -8.32 3.771 1 96.44 188 PRO B C 1
ATOM 4250 O O . PRO B 1 188 ? -0.498 -8.219 3.471 1 96.44 188 PRO B O 1
ATOM 4253 N N . GLN B 1 189 ? 1.602 -7.418 3.514 1 91.88 189 GLN B N 1
ATOM 4254 C CA . GLN B 1 189 ? 1.217 -6.203 2.805 1 91.88 189 GLN B CA 1
ATOM 4255 C C . GLN B 1 189 ? 2.215 -5.871 1.697 1 91.88 189 GLN B C 1
ATOM 4257 O O . GLN B 1 189 ? 3.365 -6.309 1.741 1 91.88 189 GLN B O 1
ATOM 4262 N N . MET B 1 190 ? 1.693 -5.145 0.687 1 93.88 190 MET B N 1
ATOM 4263 C CA . MET B 1 190 ? 2.527 -4.562 -0.36 1 93.88 190 MET B CA 1
ATOM 4264 C C . MET B 1 190 ? 2.652 -3.053 -0.179 1 93.88 190 MET B C 1
ATOM 4266 O O . MET B 1 190 ? 1.717 -2.4 0.287 1 93.88 190 MET B O 1
ATOM 4270 N N . ALA B 1 191 ? 3.779 -2.605 -0.549 1 95.88 191 ALA B N 1
ATOM 4271 C CA . ALA B 1 191 ? 3.93 -1.153 -0.583 1 95.88 191 ALA B CA 1
ATOM 4272 C C . ALA B 1 191 ? 3.43 -0.581 -1.906 1 95.88 191 ALA B C 1
ATOM 4274 O O . ALA B 1 191 ? 3.764 -1.093 -2.977 1 95.88 191 ALA B O 1
ATOM 4275 N N . PRO B 1 192 ? 2.604 0.452 -1.854 1 97.81 192 PRO B N 1
ATOM 4276 C CA . PRO B 1 192 ? 2.201 1.098 -3.105 1 97.81 192 PRO B CA 1
ATOM 4277 C C . PRO B 1 192 ? 3.326 1.915 -3.736 1 97.81 192 PRO B C 1
ATOM 4279 O O . PRO B 1 192 ? 4 2.682 -3.043 1 97.81 192 PRO B O 1
ATOM 4282 N N . VAL B 1 193 ? 3.555 1.734 -4.996 1 98.12 193 VAL B N 1
ATOM 4283 C CA . VAL B 1 193 ? 4.57 2.434 -5.777 1 98.12 193 VAL B CA 1
ATOM 4284 C C . VAL B 1 193 ? 3.941 3.002 -7.047 1 98.12 193 VAL B C 1
ATOM 4286 O O . VAL B 1 193 ? 3.26 2.285 -7.785 1 98.12 193 VAL B O 1
ATOM 4289 N N . VAL B 1 194 ? 4.141 4.258 -7.273 1 98.56 194 VAL B N 1
ATOM 4290 C CA . VAL B 1 194 ? 3.691 4.828 -8.539 1 98.56 194 VAL B CA 1
ATOM 4291 C C . VAL B 1 194 ? 4.789 4.68 -9.594 1 98.56 194 VAL B C 1
ATOM 4293 O O . VAL B 1 194 ? 5.973 4.82 -9.289 1 98.56 194 VAL B O 1
ATOM 4296 N N . ILE B 1 195 ? 4.465 4.328 -10.727 1 98.75 195 ILE B N 1
ATOM 4297 C CA . ILE B 1 195 ? 5.332 4.344 -11.898 1 98.75 195 ILE B CA 1
ATOM 4298 C C . ILE B 1 195 ? 4.688 5.168 -13.016 1 98.75 195 ILE B C 1
ATOM 4300 O O . ILE B 1 195 ? 3.537 4.926 -13.391 1 98.75 195 ILE B O 1
ATOM 4304 N N . THR B 1 196 ? 5.371 6.184 -13.516 1 98.81 196 THR B N 1
ATOM 4305 C CA . THR B 1 196 ? 4.727 7.223 -14.312 1 98.81 196 THR B CA 1
ATOM 4306 C C . THR B 1 196 ? 5.527 7.504 -15.578 1 98.81 196 THR B C 1
ATOM 4308 O O . THR B 1 196 ? 6.727 7.793 -15.516 1 98.81 196 THR B O 1
ATOM 4311 N N . LEU B 1 197 ? 4.91 7.359 -16.672 1 98.81 197 LEU B N 1
ATOM 4312 C CA . LEU B 1 197 ? 5.492 7.84 -17.922 1 98.81 197 LEU B CA 1
ATOM 4313 C C . LEU B 1 197 ? 5.094 9.289 -18.188 1 98.81 197 LEU B C 1
ATOM 4315 O O . LEU B 1 197 ? 3.92 9.578 -18.438 1 98.81 197 LEU B O 1
ATOM 4319 N N . VAL B 1 198 ? 6.023 10.18 -18.141 1 98.5 198 VAL B N 1
ATOM 4320 C CA . VAL B 1 198 ? 5.797 11.609 -18.359 1 98.5 198 VAL B CA 1
ATOM 4321 C C . VAL B 1 198 ? 5.984 11.953 -19.828 1 98.5 198 VAL B C 1
ATOM 4323 O O . VAL B 1 198 ? 6.922 11.477 -20.469 1 98.5 198 VAL B O 1
ATOM 4326 N N . SER B 1 199 ? 5.094 12.742 -20.344 1 97.19 199 SER B N 1
ATOM 4327 C CA . SER B 1 199 ? 5.176 13.164 -21.734 1 97.19 199 SER B CA 1
ATOM 4328 C C . SER B 1 199 ? 4.887 14.656 -21.875 1 97.19 199 SER B C 1
ATOM 4330 O O . SER B 1 199 ? 4.223 15.25 -21.031 1 97.19 199 SER B O 1
ATOM 4332 N N . ASP B 1 200 ? 5.441 15.25 -22.906 1 94.75 200 ASP B N 1
ATOM 4333 C CA . ASP B 1 200 ? 5.094 16.625 -23.266 1 94.75 200 ASP B CA 1
ATOM 4334 C C . ASP B 1 200 ? 4.25 16.656 -24.531 1 94.75 200 ASP B C 1
ATOM 4336 O O . ASP B 1 200 ? 4.117 17.703 -25.172 1 94.75 200 ASP B O 1
ATOM 4340 N N . GLY B 1 201 ? 3.715 15.508 -24.891 1 88.25 201 GLY B N 1
ATOM 4341 C CA . GLY B 1 201 ? 2.943 15.383 -26.125 1 88.25 201 GLY B CA 1
ATOM 4342 C C . GLY B 1 201 ? 3.701 14.688 -27.234 1 88.25 201 GLY B C 1
ATOM 4343 O O . GLY B 1 201 ? 3.326 13.586 -27.656 1 88.25 201 GLY B O 1
ATOM 4344 N N . THR B 1 202 ? 4.883 15.219 -27.609 1 90.25 202 THR B N 1
ATOM 4345 C CA . THR B 1 202 ? 5.645 14.703 -28.734 1 90.25 202 THR B CA 1
ATOM 4346 C C . THR B 1 202 ? 6.758 13.773 -28.266 1 90.25 202 THR B C 1
ATOM 4348 O O . THR B 1 202 ? 7.234 12.93 -29.016 1 90.25 202 THR B O 1
ATOM 4351 N N . ARG B 1 203 ? 7.188 14.023 -27.062 1 96 203 ARG B N 1
ATOM 4352 C CA . ARG B 1 203 ? 8.242 13.211 -26.469 1 96 203 ARG B CA 1
ATOM 4353 C C . ARG B 1 203 ? 7.793 12.617 -25.141 1 96 203 ARG B C 1
ATOM 4355 O O . ARG B 1 203 ? 6.859 13.117 -24.516 1 96 203 ARG B O 1
ATOM 4362 N N . CYS B 1 204 ? 8.414 11.508 -24.766 1 97.44 204 CYS B N 1
ATOM 4363 C CA . CYS B 1 204 ? 8.234 11 -23.422 1 97.44 204 CYS B CA 1
ATOM 4364 C C . CYS B 1 204 ? 9.555 10.992 -22.656 1 97.44 204 CYS B C 1
ATOM 4366 O O . CYS B 1 204 ? 10.625 11.008 -23.266 1 97.44 204 CYS B O 1
ATOM 4368 N N . LEU B 1 205 ? 9.438 11.07 -21.391 1 98.5 205 LEU B N 1
ATOM 4369 C CA . LEU B 1 205 ? 10.602 11.125 -20.516 1 98.5 205 LEU B CA 1
ATOM 4370 C C . LEU B 1 205 ? 10.938 9.742 -19.969 1 98.5 205 LEU B C 1
ATOM 4372 O O . LEU B 1 205 ? 10.07 9.07 -19.391 1 98.5 205 LEU B O 1
ATOM 4376 N N . LEU B 1 206 ? 12.102 9.242 -20.219 1 98.56 206 LEU B N 1
ATOM 4377 C CA . LEU B 1 206 ? 12.602 7.992 -19.656 1 98.56 206 LEU B CA 1
ATOM 4378 C C . LEU B 1 206 ? 13.828 8.242 -18.781 1 98.56 206 LEU B C 1
ATOM 4380 O O . LEU B 1 206 ? 14.57 9.203 -19 1 98.56 206 LEU B O 1
ATOM 4384 N N . ALA B 1 207 ? 13.953 7.426 -17.781 1 98.38 207 ALA B N 1
ATOM 4385 C CA . ALA B 1 207 ? 15.047 7.582 -16.828 1 98.38 207 ALA B CA 1
ATOM 4386 C C . ALA B 1 207 ? 15.648 6.23 -16.453 1 98.38 207 ALA B C 1
ATOM 4388 O O . ALA B 1 207 ? 15.086 5.184 -16.781 1 98.38 207 ALA B O 1
ATOM 4389 N N . ARG B 1 208 ? 16.875 6.289 -15.867 1 97.25 208 ARG B N 1
ATOM 4390 C CA . ARG B 1 208 ? 17.516 5.059 -15.414 1 97.25 208 ARG B CA 1
ATOM 4391 C C . ARG B 1 208 ? 18.234 5.273 -14.094 1 97.25 208 ARG B C 1
ATOM 4393 O O . ARG B 1 208 ? 18.688 6.383 -13.805 1 97.25 208 ARG B O 1
ATOM 4400 N N . GLN B 1 209 ? 18.25 4.242 -13.359 1 95.25 209 GLN B N 1
ATOM 4401 C CA . GLN B 1 209 ? 19.047 4.176 -12.133 1 95.25 209 GLN B CA 1
ATOM 4402 C C . GLN B 1 209 ? 20.344 3.41 -12.367 1 95.25 209 GLN B C 1
ATOM 4404 O O . GLN B 1 209 ? 20.453 2.645 -13.328 1 95.25 209 GLN B O 1
ATOM 4409 N N . SER B 1 210 ? 21.25 3.619 -11.469 1 92.56 210 SER B N 1
ATOM 4410 C CA . SER B 1 210 ? 22.562 2.979 -11.609 1 92.56 210 SER B CA 1
ATOM 4411 C C . SER B 1 210 ? 22.453 1.461 -11.508 1 92.56 210 SER B C 1
ATOM 4413 O O . SER B 1 210 ? 23.25 0.734 -12.094 1 92.56 210 SER B O 1
ATOM 4415 N N . SER B 1 211 ? 21.438 1 -10.859 1 90.31 211 SER B N 1
ATOM 4416 C CA . SER B 1 211 ? 21.281 -0.435 -10.641 1 90.31 211 SER B CA 1
ATOM 4417 C C . SER B 1 211 ? 20.703 -1.115 -11.883 1 90.31 211 SER B C 1
ATOM 4419 O O . SER B 1 211 ? 20.703 -2.344 -11.977 1 90.31 211 SER B O 1
ATOM 4421 N N . PHE B 1 212 ? 20.188 -0.347 -12.828 1 90.44 212 PHE B N 1
ATOM 4422 C CA . PHE B 1 212 ? 19.609 -0.928 -14.039 1 90.44 212 PHE B CA 1
ATOM 4423 C C . PHE B 1 212 ? 20.703 -1.493 -14.93 1 90.44 212 PHE B C 1
ATOM 4425 O O . PHE B 1 212 ? 21.844 -0.999 -14.93 1 90.44 212 PHE B O 1
ATOM 4432 N N . PRO B 1 213 ? 20.375 -2.539 -15.703 1 88.12 213 PRO B N 1
ATOM 4433 C CA . PRO B 1 213 ? 21.312 -2.914 -16.75 1 88.12 213 PRO B CA 1
ATOM 4434 C C . PRO B 1 213 ? 21.688 -1.739 -17.656 1 88.12 213 PRO B C 1
ATOM 4436 O O . PRO B 1 213 ? 20.859 -0.87 -17.922 1 88.12 213 PRO B O 1
ATOM 4439 N N . LYS B 1 214 ? 22.922 -1.761 -18.031 1 89.31 214 LYS B N 1
ATOM 4440 C CA . LYS B 1 214 ? 23.422 -0.649 -18.844 1 89.31 214 LYS B CA 1
ATOM 4441 C C . LYS B 1 214 ? 22.562 -0.425 -20.078 1 89.31 214 LYS B C 1
ATOM 4443 O O . LYS B 1 214 ? 22.219 -1.377 -20.781 1 89.31 214 LYS B O 1
ATOM 4448 N N . GLY B 1 215 ? 22.156 0.779 -20.203 1 90.69 215 GLY B N 1
ATOM 4449 C CA . GLY B 1 215 ? 21.422 1.162 -21.406 1 90.69 215 GLY B CA 1
ATOM 4450 C C . GLY B 1 215 ? 19.922 1.071 -21.25 1 90.69 215 GLY B C 1
ATOM 4451 O O . GLY B 1 215 ? 19.172 1.56 -22.094 1 90.69 215 GLY B O 1
ATOM 4452 N N . MET B 1 216 ? 19.469 0.474 -20.219 1 94.12 216 MET B N 1
ATOM 4453 C CA . MET B 1 216 ? 18.031 0.358 -20.031 1 94.12 216 MET B CA 1
ATOM 4454 C C . MET B 1 216 ? 17.453 1.63 -19.422 1 94.12 216 MET B C 1
ATOM 4456 O O . MET B 1 216 ? 17.984 2.137 -18.422 1 94.12 216 MET B O 1
ATOM 4460 N N . TYR B 1 217 ? 16.453 2.166 -20.016 1 96.69 217 TYR B N 1
ATOM 4461 C CA . TYR B 1 217 ? 15.688 3.295 -19.484 1 96.69 217 TYR B CA 1
ATOM 4462 C C . TYR B 1 217 ? 14.242 2.896 -19.219 1 96.69 217 TYR B C 1
ATOM 4464 O O . TYR B 1 217 ? 13.656 2.096 -19.953 1 96.69 217 TYR B O 1
ATOM 4472 N N . SER B 1 218 ? 13.727 3.344 -18.203 1 97.81 218 SER B N 1
ATOM 4473 C CA . SER B 1 218 ? 12.367 3.041 -17.766 1 97.81 218 SER B CA 1
ATOM 4474 C C . SER B 1 218 ? 11.625 4.309 -17.359 1 97.81 218 SER B C 1
ATOM 4476 O O . SER B 1 218 ? 12.109 5.418 -17.594 1 97.81 218 SER B O 1
ATOM 4478 N N . ALA B 1 219 ? 10.375 4.156 -16.906 1 98.5 219 ALA B N 1
ATOM 4479 C CA . ALA B 1 219 ? 9.57 5.27 -16.422 1 98.5 219 ALA B CA 1
ATOM 4480 C C . ALA B 1 219 ? 9.977 5.676 -15.016 1 98.5 219 ALA B C 1
ATOM 4482 O O . ALA B 1 219 ? 10.695 4.934 -14.328 1 98.5 219 ALA B O 1
ATOM 4483 N N . LEU B 1 220 ? 9.586 6.871 -14.602 1 98.69 220 LEU B N 1
ATOM 4484 C CA . LEU B 1 220 ? 9.852 7.324 -13.234 1 98.69 220 LEU B CA 1
ATOM 4485 C C . LEU B 1 220 ? 9.023 6.523 -12.234 1 98.69 220 LEU B C 1
ATOM 4487 O O . LEU B 1 220 ? 7.883 6.156 -12.508 1 98.69 220 LEU B O 1
ATOM 4491 N N . ALA B 1 221 ? 9.602 6.227 -11.117 1 97.88 221 ALA B N 1
ATOM 4492 C CA . ALA B 1 221 ? 8.859 5.469 -10.109 1 97.88 221 ALA B CA 1
ATOM 4493 C C . ALA B 1 221 ? 9.289 5.863 -8.703 1 97.88 221 ALA B C 1
ATOM 4495 O O . ALA B 1 221 ? 10.422 6.301 -8.484 1 97.88 221 ALA B O 1
ATOM 4496 N N . GLY B 1 222 ? 8.375 5.699 -7.75 1 97.25 222 GLY B N 1
ATOM 4497 C CA . GLY B 1 222 ? 8.664 5.953 -6.348 1 97.25 222 GLY B CA 1
ATOM 4498 C C . GLY B 1 222 ? 7.551 5.508 -5.418 1 97.25 222 GLY B C 1
ATOM 4499 O O . GLY B 1 222 ? 6.395 5.41 -5.828 1 97.25 222 GLY B O 1
ATOM 4500 N N . PHE B 1 223 ? 7.891 5.355 -4.211 1 97.44 223 PHE B N 1
ATOM 4501 C CA . PHE B 1 223 ? 6.945 4.902 -3.199 1 97.44 223 PHE B CA 1
ATOM 4502 C C . PHE B 1 223 ? 5.945 6.004 -2.863 1 97.44 223 PHE B C 1
ATOM 4504 O O . PHE B 1 223 ? 6.277 7.188 -2.916 1 97.44 223 PHE B O 1
ATOM 4511 N N . CYS B 1 224 ? 4.73 5.578 -2.559 1 97.75 224 CYS B N 1
ATOM 4512 C CA . CYS B 1 224 ? 3.764 6.504 -1.977 1 97.75 224 CYS B CA 1
ATOM 4513 C C . CYS B 1 224 ? 4.043 6.719 -0.494 1 97.75 224 CYS B C 1
ATOM 4515 O O . CYS B 1 224 ? 4.098 5.762 0.279 1 97.75 224 CYS B O 1
ATOM 4517 N N . ASP B 1 225 ? 4.191 7.941 -0.099 1 97.06 225 ASP B N 1
ATOM 4518 C CA . ASP B 1 225 ? 4.473 8.25 1.301 1 97.06 225 ASP B CA 1
ATOM 4519 C C . ASP B 1 225 ? 3.182 8.297 2.119 1 97.06 225 ASP B C 1
ATOM 4521 O O . ASP B 1 225 ? 2.111 8.594 1.584 1 97.06 225 ASP B O 1
ATOM 4525 N N . ILE B 1 226 ? 3.322 8.07 3.363 1 97.12 226 ILE B N 1
ATOM 4526 C CA . ILE B 1 226 ? 2.197 8.227 4.277 1 97.12 226 ILE B CA 1
ATOM 4527 C C . ILE B 1 226 ? 1.622 9.633 4.156 1 97.12 226 ILE B C 1
ATOM 4529 O O . ILE B 1 226 ? 2.369 10.617 4.129 1 97.12 226 ILE B O 1
ATOM 4533 N N . GLY B 1 227 ? 0.292 9.68 3.998 1 96.44 227 GLY B N 1
ATOM 4534 C CA . GLY B 1 227 ? -0.368 10.977 3.949 1 96.44 227 GLY B CA 1
ATOM 4535 C C . GLY B 1 227 ? -0.695 11.422 2.537 1 96.44 227 GLY B C 1
ATOM 4536 O O . GLY B 1 227 ? -1.452 12.375 2.342 1 96.44 227 GLY B O 1
ATOM 4537 N N . GLU B 1 228 ? -0.169 10.719 1.557 1 96.62 228 GLU B N 1
ATOM 4538 C CA . GLU B 1 228 ? -0.34 11.125 0.166 1 96.62 228 GLU B CA 1
ATOM 4539 C C . GLU B 1 228 ? -1.437 10.312 -0.518 1 96.62 228 GLU B C 1
ATOM 4541 O O . GLU B 1 228 ? -1.656 9.148 -0.178 1 96.62 228 GLU B O 1
ATOM 4546 N N . SER B 1 229 ? -2.113 10.984 -1.42 1 97.31 229 SER B N 1
ATOM 4547 C CA . SER B 1 229 ? -2.83 10.242 -2.455 1 97.31 229 SER B CA 1
ATOM 4548 C C . SER B 1 229 ? -1.879 9.75 -3.541 1 97.31 229 SER B C 1
ATOM 4550 O O . SER B 1 229 ? -0.709 10.141 -3.57 1 97.31 229 SER B O 1
ATOM 4552 N N . LEU B 1 230 ? -2.381 8.891 -4.379 1 98.12 230 LEU B N 1
ATOM 4553 C CA . LEU B 1 230 ? -1.608 8.43 -5.527 1 98.12 230 LEU B CA 1
ATOM 4554 C C . LEU B 1 230 ? -1.196 9.609 -6.41 1 98.12 230 LEU B C 1
ATOM 4556 O O . LEU B 1 230 ? -0.052 9.672 -6.863 1 98.12 230 LEU B O 1
ATOM 4560 N N . GLU B 1 231 ? -2.117 10.531 -6.645 1 98.31 231 GLU B N 1
ATOM 4561 C CA . GLU B 1 231 ? -1.885 11.695 -7.488 1 98.31 231 GLU B CA 1
ATOM 4562 C C . GLU B 1 231 ? -0.779 12.578 -6.922 1 98.31 231 GLU B C 1
ATOM 4564 O O . GLU B 1 231 ? 0.099 13.031 -7.656 1 98.31 231 GLU B O 1
ATOM 4569 N N . GLU B 1 232 ? -0.823 12.742 -5.637 1 97.62 232 GLU B N 1
ATOM 4570 C CA . GLU B 1 232 ? 0.211 13.531 -4.98 1 97.62 232 GLU B CA 1
ATOM 4571 C C . GLU B 1 232 ? 1.574 12.859 -5.078 1 97.62 232 GLU B C 1
ATOM 4573 O O . GLU B 1 232 ? 2.594 13.523 -5.258 1 97.62 232 GLU B O 1
ATOM 4578 N N . ALA B 1 233 ? 1.613 11.539 -4.922 1 98.38 233 ALA B N 1
ATOM 4579 C CA . ALA B 1 233 ? 2.867 10.797 -5.043 1 98.38 233 ALA B CA 1
ATOM 4580 C C . ALA B 1 233 ? 3.477 10.969 -6.43 1 98.38 233 ALA B C 1
ATOM 4582 O O . ALA B 1 233 ? 4.688 11.164 -6.562 1 98.38 233 ALA B O 1
ATOM 4583 N N . VAL B 1 234 ? 2.635 10.898 -7.48 1 98.69 234 VAL B N 1
ATOM 4584 C CA . VAL B 1 234 ? 3.109 11.078 -8.844 1 98.69 234 VAL B CA 1
ATOM 4585 C C . VAL B 1 234 ? 3.738 12.461 -8.992 1 98.69 234 VAL B C 1
ATOM 4587 O O . VAL B 1 234 ? 4.859 12.594 -9.492 1 98.69 234 VAL B O 1
ATOM 4590 N N . ARG B 1 235 ? 3.021 13.453 -8.562 1 98.44 235 ARG B N 1
ATOM 4591 C CA . ARG B 1 235 ? 3.508 14.82 -8.688 1 98.44 235 ARG B CA 1
ATOM 4592 C C . ARG B 1 235 ? 4.809 15.008 -7.91 1 98.44 235 ARG B C 1
ATOM 4594 O O . ARG B 1 235 ? 5.746 15.641 -8.398 1 98.44 235 ARG B O 1
ATOM 4601 N N . ARG B 1 236 ? 4.859 14.453 -6.73 1 98.25 236 ARG B N 1
ATOM 4602 C CA . ARG B 1 236 ? 6.051 14.586 -5.895 1 98.25 236 ARG B CA 1
ATOM 4603 C C . ARG B 1 236 ? 7.25 13.906 -6.543 1 98.25 236 ARG B C 1
ATOM 4605 O O . ARG B 1 236 ? 8.336 14.492 -6.629 1 98.25 236 ARG B O 1
ATOM 4612 N N . GLU B 1 237 ? 7.082 12.633 -6.973 1 98.44 237 GLU B N 1
ATOM 4613 C CA . GLU B 1 237 ? 8.188 11.875 -7.543 1 98.44 237 GLU B CA 1
ATOM 4614 C C . GLU B 1 237 ? 8.734 12.547 -8.797 1 98.44 237 GLU B C 1
ATOM 4616 O O . GLU B 1 237 ? 9.953 12.578 -9.008 1 98.44 237 GLU B O 1
ATOM 4621 N N . VAL B 1 238 ? 7.859 13.102 -9.641 1 98.56 238 VAL B N 1
ATOM 4622 C CA . VAL B 1 238 ? 8.297 13.797 -10.844 1 98.56 238 VAL B CA 1
ATOM 4623 C C . VAL B 1 238 ? 9.078 15.047 -10.469 1 98.56 238 VAL B C 1
ATOM 4625 O O . VAL B 1 238 ? 10.133 15.336 -11.047 1 98.56 238 VAL B O 1
ATOM 4628 N N . ALA B 1 239 ? 8.625 15.773 -9.484 1 98.19 239 ALA B N 1
ATOM 4629 C CA . ALA B 1 239 ? 9.305 16.969 -9.008 1 98.19 239 ALA B CA 1
ATOM 4630 C C . ALA B 1 239 ? 10.664 16.625 -8.406 1 98.19 239 ALA B C 1
ATOM 4632 O O . ALA B 1 239 ? 11.672 17.281 -8.711 1 98.19 239 ALA B O 1
ATOM 4633 N N . GLU B 1 240 ? 10.695 15.586 -7.598 1 98.12 240 GLU B N 1
ATOM 4634 C CA . GLU B 1 240 ? 11.922 15.195 -6.902 1 98.12 240 GLU B CA 1
ATOM 4635 C C . GLU B 1 240 ? 12.961 14.656 -7.879 1 98.12 240 GLU B C 1
ATOM 4637 O O . GLU B 1 240 ? 14.133 15.031 -7.816 1 98.12 240 GLU B O 1
ATOM 4642 N N . GLU B 1 241 ? 12.539 13.789 -8.773 1 98.31 241 GLU B N 1
ATOM 4643 C CA . GLU B 1 241 ? 13.484 13.023 -9.586 1 98.31 241 GLU B CA 1
ATOM 4644 C C . GLU B 1 241 ? 13.984 13.844 -10.773 1 98.31 241 GLU B C 1
ATOM 4646 O O . GLU B 1 241 ? 15.164 13.766 -11.133 1 98.31 241 GLU B O 1
ATOM 4651 N N . VAL B 1 242 ? 13.062 14.727 -11.398 1 98.12 242 VAL B N 1
ATOM 4652 C CA . VAL B 1 242 ? 13.492 15.336 -12.656 1 98.12 242 VAL B CA 1
ATOM 4653 C C . VAL B 1 242 ? 13.148 16.828 -12.656 1 98.12 242 VAL B C 1
ATOM 4655 O O . VAL B 1 242 ? 13.383 17.516 -13.641 1 98.12 242 VAL B O 1
ATOM 4658 N N . GLY B 1 243 ? 12.547 17.391 -11.664 1 97.44 243 GLY B N 1
ATOM 4659 C CA . GLY B 1 243 ? 12.344 18.812 -11.484 1 97.44 243 GLY B CA 1
ATOM 4660 C C . GLY B 1 243 ? 11.227 19.375 -12.344 1 97.44 243 GLY B C 1
ATOM 4661 O O . GLY B 1 243 ? 11.297 20.516 -12.797 1 97.44 243 GLY B O 1
ATOM 4662 N N . LEU B 1 244 ? 10.203 18.562 -12.641 1 97.5 244 LEU B N 1
ATOM 4663 C CA . LEU B 1 244 ? 9.086 19.016 -13.461 1 97.5 244 LEU B CA 1
ATOM 4664 C C . LEU B 1 244 ? 7.797 19.047 -12.648 1 97.5 244 LEU B C 1
ATOM 4666 O O . LEU B 1 244 ? 7.684 18.359 -11.625 1 97.5 244 LEU B O 1
ATOM 4670 N N . GLU B 1 245 ? 6.875 19.812 -13.07 1 96.81 245 GLU B N 1
ATOM 4671 C CA . GLU B 1 245 ? 5.531 19.844 -12.508 1 96.81 245 GLU B CA 1
ATOM 4672 C C . GLU B 1 245 ? 4.523 19.172 -13.438 1 96.81 245 GLU B C 1
ATOM 4674 O O . GLU B 1 245 ? 4.441 19.516 -14.617 1 96.81 245 GLU B O 1
ATOM 4679 N N . VAL B 1 246 ? 3.744 18.297 -12.938 1 97.12 246 VAL B N 1
ATOM 4680 C CA . VAL B 1 246 ? 2.771 17.531 -13.703 1 97.12 246 VAL B CA 1
ATOM 4681 C C . VAL B 1 246 ? 1.521 18.375 -13.945 1 97.12 246 VAL B C 1
ATOM 4683 O O . VAL B 1 246 ? 1.032 19.047 -13.039 1 97.12 246 VAL B O 1
ATOM 4686 N N . GLU B 1 247 ? 1.03 18.359 -15.086 1 95.88 247 GLU B N 1
ATOM 4687 C CA . GLU B 1 247 ? -0.197 19.062 -15.445 1 95.88 247 GLU B CA 1
ATOM 4688 C C . GLU B 1 247 ? -1.409 18.141 -15.352 1 95.88 247 GLU B C 1
ATOM 4690 O O . GLU B 1 247 ? -2.418 18.5 -14.734 1 95.88 247 GLU B O 1
ATOM 4695 N N . ARG B 1 248 ? -1.33 17.031 -15.984 1 95.81 248 ARG B N 1
ATOM 4696 C CA . ARG B 1 248 ? -2.404 16.031 -15.984 1 95.81 248 ARG B CA 1
ATOM 4697 C C . ARG B 1 248 ? -1.866 14.641 -15.695 1 95.81 248 ARG B C 1
ATOM 4699 O O . ARG B 1 248 ? -0.699 14.352 -15.977 1 95.81 248 ARG B O 1
ATOM 4706 N N . LEU B 1 249 ? -2.721 13.859 -15.102 1 96.62 249 LEU B N 1
ATOM 4707 C CA . LEU B 1 249 ? -2.355 12.477 -14.812 1 96.62 249 LEU B CA 1
ATOM 4708 C C . LEU B 1 249 ? -3.512 11.539 -15.125 1 96.62 249 LEU B C 1
ATOM 4710 O O . LEU B 1 249 ? -4.676 11.883 -14.914 1 96.62 249 LEU B O 1
ATOM 4714 N N . GLN B 1 250 ? -3.225 10.383 -15.609 1 96.62 250 GLN B N 1
ATOM 4715 C CA . GLN B 1 250 ? -4.211 9.367 -15.953 1 96.62 250 GLN B CA 1
ATOM 4716 C C . GLN B 1 250 ? -3.746 7.977 -15.523 1 96.62 250 GLN B C 1
ATOM 4718 O O . GLN B 1 250 ? -2.643 7.551 -15.867 1 96.62 250 GLN B O 1
ATOM 4723 N N . TYR B 1 251 ? -4.629 7.32 -14.789 1 97.81 251 TYR B N 1
ATOM 4724 C CA . TYR B 1 251 ? -4.367 5.941 -14.398 1 97.81 251 TYR B CA 1
ATOM 4725 C C . TYR B 1 251 ? -4.398 5.012 -15.602 1 97.81 251 TYR B C 1
ATOM 4727 O O . TYR B 1 251 ? -5.258 5.148 -16.484 1 97.81 251 TYR B O 1
ATOM 4735 N N . SER B 1 252 ? -3.447 4.02 -15.648 1 97.5 252 SER B N 1
ATOM 4736 C CA . SER B 1 252 ? -3.434 3.033 -16.719 1 97.5 252 SER B CA 1
ATOM 4737 C C . SER B 1 252 ? -3.783 1.644 -16.203 1 97.5 252 SER B C 1
ATOM 4739 O O . SER B 1 252 ? -4.875 1.131 -16.469 1 97.5 252 SER B O 1
ATOM 4741 N N . ALA B 1 253 ? -2.908 1.116 -15.406 1 97.56 253 ALA B N 1
ATOM 4742 C CA . ALA B 1 253 ? -3.039 -0.234 -14.867 1 97.56 253 ALA B CA 1
ATOM 4743 C C . ALA B 1 253 ? -2.188 -0.408 -13.609 1 97.56 253 ALA B C 1
ATOM 4745 O O . ALA B 1 253 ? -1.568 0.546 -13.133 1 97.56 253 ALA B O 1
ATOM 4746 N N . SER B 1 254 ? -2.25 -1.576 -13.023 1 98.25 254 SER B N 1
ATOM 4747 C CA . SER B 1 254 ? -1.405 -1.899 -11.875 1 98.25 254 SER B CA 1
ATOM 4748 C C . SER B 1 254 ? -0.837 -3.311 -11.992 1 98.25 254 SER B C 1
ATOM 4750 O O . SER B 1 254 ? -1.302 -4.109 -12.805 1 98.25 254 SER B O 1
ATOM 4752 N N . GLN B 1 255 ? 0.18 -3.557 -11.219 1 96.94 255 GLN B N 1
ATOM 4753 C CA . GLN B 1 255 ? 0.872 -4.84 -11.266 1 96.94 255 GLN B CA 1
ATOM 4754 C C . GLN B 1 255 ? 1.564 -5.141 -9.938 1 96.94 255 GLN B C 1
ATOM 4756 O O . GLN B 1 255 ? 2.156 -4.25 -9.32 1 96.94 255 GLN B O 1
ATOM 4761 N N . HIS B 1 256 ? 1.438 -6.363 -9.508 1 96.75 256 HIS B N 1
ATOM 4762 C CA . HIS B 1 256 ? 2.303 -6.809 -8.422 1 96.75 256 HIS B CA 1
ATOM 4763 C C . HIS B 1 256 ? 3.74 -6.992 -8.898 1 96.75 256 HIS B C 1
ATOM 4765 O O . HIS B 1 256 ? 3.977 -7.559 -9.969 1 96.75 256 HIS B O 1
ATOM 4771 N N . TRP B 1 257 ? 4.645 -6.434 -8.156 1 92.94 257 TRP B N 1
ATOM 4772 C CA . TRP B 1 257 ? 6.062 -6.574 -8.469 1 92.94 257 TRP B CA 1
ATOM 4773 C C . TRP B 1 257 ? 6.832 -7.094 -7.254 1 92.94 257 TRP B C 1
ATOM 4775 O O . TRP B 1 257 ? 7 -6.375 -6.266 1 92.94 257 TRP B O 1
ATOM 4785 N N . PRO B 1 258 ? 7.375 -8.297 -7.34 1 89.75 258 PRO B N 1
ATOM 4786 C CA . PRO B 1 258 ? 7.922 -8.945 -6.148 1 89.75 258 PRO B CA 1
ATOM 4787 C C . PRO B 1 258 ? 9.375 -8.562 -5.879 1 89.75 258 PRO B C 1
ATOM 4789 O O . PRO B 1 258 ? 9.969 -9.023 -4.902 1 89.75 258 PRO B O 1
ATOM 4792 N N . PHE B 1 259 ? 10.031 -7.703 -6.703 1 84.5 259 PHE B N 1
ATOM 4793 C CA . PHE B 1 259 ? 11.445 -7.379 -6.547 1 84.5 259 PHE B CA 1
ATOM 4794 C C . PHE B 1 259 ? 11.625 -5.91 -6.188 1 84.5 259 PHE B C 1
ATOM 4796 O O . PHE B 1 259 ? 10.984 -5.035 -6.77 1 84.5 259 PHE B O 1
ATOM 4803 N N . PRO B 1 260 ? 12.633 -5.691 -5.367 1 76.75 260 PRO B N 1
ATOM 4804 C CA . PRO B 1 260 ? 13.258 -6.59 -4.398 1 76.75 260 PRO B CA 1
ATOM 4805 C C . PRO B 1 260 ? 12.305 -7.012 -3.283 1 76.75 260 PRO B C 1
ATOM 4807 O O . PRO B 1 260 ? 12.477 -8.07 -2.68 1 76.75 260 PRO B O 1
ATOM 4810 N N . ASN B 1 261 ? 11.391 -6.023 -3.059 1 83.62 261 ASN B N 1
ATOM 4811 C CA . ASN B 1 261 ? 10.344 -6.297 -2.078 1 83.62 261 ASN B CA 1
ATOM 4812 C C . ASN B 1 261 ? 8.961 -6.25 -2.713 1 83.62 261 ASN B C 1
ATOM 4814 O O . ASN B 1 261 ? 8.805 -5.797 -3.848 1 83.62 261 ASN B O 1
ATOM 4818 N N . SER B 1 262 ? 8.016 -6.797 -2.1 1 90.12 262 SER B N 1
ATOM 4819 C CA . SER B 1 262 ? 6.648 -6.875 -2.607 1 90.12 262 SER B CA 1
ATOM 4820 C C . SER B 1 262 ? 6.02 -5.488 -2.709 1 90.12 262 SER B C 1
ATOM 4822 O O . SER B 1 262 ? 5.844 -4.805 -1.697 1 90.12 262 SER B O 1
ATOM 4824 N N . SER B 1 263 ? 5.773 -5.074 -3.994 1 96.12 263 SER B N 1
ATOM 4825 C CA . SER B 1 263 ? 5.176 -3.764 -4.234 1 96.12 263 SER B CA 1
ATOM 4826 C C . SER B 1 263 ? 3.963 -3.871 -5.156 1 96.12 263 SER B C 1
ATOM 4828 O O . SER B 1 263 ? 3.867 -4.801 -5.957 1 96.12 263 SER B O 1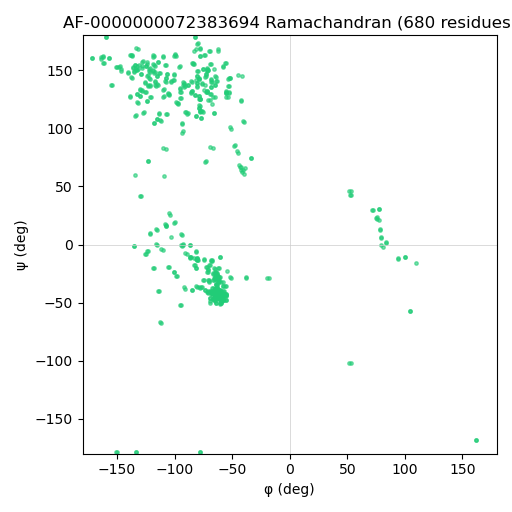
ATOM 4830 N N . LEU B 1 264 ? 3.064 -3.043 -4.922 1 98 264 LEU B N 1
ATOM 4831 C CA . LEU B 1 264 ? 1.997 -2.781 -5.879 1 98 264 LEU B CA 1
ATOM 4832 C C . LEU B 1 264 ? 2.354 -1.605 -6.785 1 98 264 LEU B C 1
ATOM 4834 O O . LEU B 1 264 ? 2.324 -0.452 -6.348 1 98 264 LEU B O 1
ATOM 4838 N N . MET B 1 265 ? 2.736 -1.903 -8.031 1 98.06 265 MET B N 1
ATOM 4839 C CA . MET B 1 265 ? 3.047 -0.869 -9.016 1 98.06 265 MET B CA 1
ATOM 4840 C C . MET B 1 265 ? 1.771 -0.281 -9.609 1 98.06 265 MET B C 1
ATOM 4842 O O . MET B 1 265 ? 0.952 -1.01 -10.172 1 98.06 265 MET B O 1
ATOM 4846 N N . ILE B 1 266 ? 1.56 0.957 -9.398 1 98.69 266 ILE B N 1
ATOM 4847 C CA . ILE B 1 266 ? 0.408 1.658 -9.953 1 98.69 266 ILE B CA 1
ATOM 4848 C C . ILE B 1 266 ? 0.861 2.576 -11.086 1 98.69 266 ILE B C 1
ATOM 4850 O O . ILE B 1 266 ? 1.525 3.588 -10.844 1 98.69 266 ILE B O 1
ATOM 4854 N N . ALA B 1 267 ? 0.462 2.256 -12.281 1 98.81 267 ALA B N 1
ATOM 4855 C CA . ALA B 1 267 ? 0.995 2.871 -13.492 1 98.81 267 ALA B CA 1
ATOM 4856 C C . ALA B 1 267 ? 0.112 4.027 -13.953 1 98.81 267 ALA B C 1
ATOM 4858 O O . ALA B 1 267 ? -1.106 3.879 -14.07 1 98.81 267 ALA B O 1
ATOM 4859 N N . CYS B 1 268 ? 0.745 5.145 -14.234 1 98.62 268 CYS B N 1
ATOM 4860 C CA . CYS B 1 268 ? 0.037 6.34 -14.688 1 98.62 268 CYS B CA 1
ATOM 4861 C C . CYS B 1 268 ? 0.759 6.992 -15.859 1 98.62 268 CYS B C 1
ATOM 4863 O O . CYS B 1 268 ? 1.981 6.887 -15.977 1 98.62 268 CYS B O 1
ATOM 4865 N N . HIS B 1 269 ? 0.018 7.621 -16.719 1 98.38 269 HIS B N 1
ATOM 4866 C CA . HIS B 1 269 ? 0.53 8.602 -17.656 1 98.38 269 HIS B CA 1
ATOM 4867 C C . HIS B 1 269 ? 0.43 10.016 -17.094 1 98.38 269 HIS B C 1
ATOM 4869 O O . HIS B 1 269 ? -0.547 10.352 -16.422 1 98.38 269 HIS B O 1
ATOM 4875 N N . ALA B 1 270 ? 1.406 10.789 -17.312 1 98.12 270 ALA B N 1
ATOM 4876 C CA . ALA B 1 270 ? 1.378 12.188 -16.891 1 98.12 270 ALA B CA 1
ATOM 4877 C C . ALA B 1 270 ? 1.865 13.109 -18.016 1 98.12 270 ALA B C 1
ATOM 4879 O O . ALA B 1 270 ? 2.701 12.711 -18.828 1 98.12 270 ALA B O 1
ATOM 4880 N N . THR B 1 271 ? 1.341 14.344 -18 1 97.06 271 THR B N 1
ATOM 4881 C CA . THR B 1 271 ? 1.793 15.336 -18.969 1 97.06 271 THR B CA 1
ATOM 4882 C C . THR B 1 271 ? 2.34 16.578 -18.266 1 97.06 271 THR B C 1
ATOM 4884 O O . THR B 1 271 ? 1.988 16.844 -17.109 1 97.06 271 THR B O 1
ATOM 4887 N N . VAL B 1 272 ? 3.24 17.219 -18.906 1 96 272 VAL B N 1
ATOM 4888 C CA . VAL B 1 272 ? 3.766 18.5 -18.453 1 96 272 VAL B CA 1
ATOM 4889 C C . VAL B 1 272 ? 3.471 19.578 -19.5 1 96 272 VAL B C 1
ATOM 4891 O O . VAL B 1 272 ? 3.205 19.266 -20.656 1 96 272 VAL B O 1
ATOM 4894 N N . LYS B 1 273 ? 3.572 20.734 -19.078 1 89.81 273 LYS B N 1
ATOM 4895 C CA . LYS B 1 273 ? 3.291 21.844 -19.984 1 89.81 273 LYS B CA 1
ATOM 4896 C C . LYS B 1 273 ? 4.418 22.016 -21 1 89.81 273 LYS B C 1
ATOM 4898 O O . LYS B 1 273 ? 5.594 21.922 -20.656 1 89.81 273 LYS B O 1
ATOM 4903 N N . SER B 1 274 ? 4.203 22.266 -22.344 1 82.06 274 SER B N 1
ATOM 4904 C CA . SER B 1 274 ? 5.145 22.344 -23.453 1 82.06 274 SER B CA 1
ATOM 4905 C C . SER B 1 274 ? 6.258 23.344 -23.172 1 82.06 274 SER B C 1
ATOM 4907 O O . SER B 1 274 ? 7.414 23.109 -23.516 1 82.06 274 SER B O 1
ATOM 4909 N N . GLY B 1 275 ? 6.129 24.25 -22.375 1 82.62 275 GLY B N 1
ATOM 4910 C CA . GLY B 1 275 ? 7.113 25.281 -22.062 1 82.62 275 GLY B CA 1
ATOM 4911 C C . GLY B 1 275 ? 7.836 25.047 -20.75 1 82.62 275 GLY B C 1
ATOM 4912 O O . GLY B 1 275 ? 8.773 25.766 -20.406 1 82.62 275 GLY B O 1
ATOM 4913 N N . GLN B 1 276 ? 7.582 24 -20.25 1 87.69 276 GLN B N 1
ATOM 4914 C CA . GLN B 1 276 ? 8.188 23.688 -18.953 1 87.69 276 GLN B CA 1
ATOM 4915 C C . GLN B 1 276 ? 8.742 22.266 -18.953 1 87.69 276 GLN B C 1
ATOM 4917 O O . GLN B 1 276 ? 8.375 21.453 -18.094 1 87.69 276 GLN B O 1
ATOM 4922 N N . THR B 1 277 ? 9.703 22 -19.875 1 93.31 277 THR B N 1
ATOM 4923 C CA . THR B 1 277 ? 10.133 20.625 -20.094 1 93.31 277 THR B CA 1
ATOM 4924 C C . THR B 1 277 ? 11.602 20.453 -19.719 1 93.31 277 THR B C 1
ATOM 4926 O O . THR B 1 277 ? 12.172 19.375 -19.906 1 93.31 277 THR B O 1
ATOM 4929 N N . GLU B 1 278 ? 12.227 21.484 -19.281 1 94.19 278 GLU B N 1
ATOM 4930 C CA . GLU B 1 278 ? 13.617 21.344 -18.875 1 94.19 278 GLU B CA 1
ATOM 4931 C C . GLU B 1 278 ? 13.742 20.453 -17.641 1 94.19 278 GLU B C 1
ATOM 4933 O O . GLU B 1 278 ? 13.102 20.703 -16.625 1 94.19 278 GLU B O 1
ATOM 4938 N N . ILE B 1 279 ? 14.562 19.453 -17.719 1 96.06 279 ILE B N 1
ATOM 4939 C CA . ILE B 1 279 ? 14.648 18.516 -16.609 1 96.06 279 ILE B CA 1
ATOM 4940 C C . ILE B 1 279 ? 15.883 18.828 -15.766 1 96.06 279 ILE B C 1
ATOM 4942 O O . ILE B 1 279 ? 16.906 19.25 -16.297 1 96.06 279 ILE B O 1
ATOM 4946 N N . GLN B 1 280 ? 15.828 18.734 -14.578 1 96.25 280 GLN B N 1
ATOM 4947 C CA . GLN B 1 280 ? 16.906 18.719 -13.594 1 96.25 280 GLN B CA 1
ATOM 4948 C C . GLN B 1 280 ? 16.922 17.391 -12.828 1 96.25 280 GLN B C 1
ATOM 4950 O O . GLN B 1 280 ? 16.156 17.219 -11.875 1 96.25 280 GLN B O 1
ATOM 4955 N N . VAL B 1 281 ? 17.859 16.562 -13.164 1 97.5 281 VAL B N 1
ATOM 4956 C CA . VAL B 1 281 ? 17.906 15.211 -12.633 1 97.5 281 VAL B CA 1
ATOM 4957 C C . VAL B 1 281 ? 18.469 15.219 -11.219 1 97.5 281 VAL B C 1
ATOM 4959 O O . VAL B 1 281 ? 19.5 15.859 -10.969 1 97.5 281 VAL B O 1
ATOM 4962 N N . ASN B 1 282 ? 17.766 14.625 -10.336 1 96.75 282 ASN B N 1
ATOM 4963 C CA . ASN B 1 282 ? 18.312 14.375 -9.008 1 96.75 282 ASN B CA 1
ATOM 4964 C C . ASN B 1 282 ? 19.281 13.195 -9.023 1 96.75 282 ASN B C 1
ATOM 4966 O O . ASN B 1 282 ? 18.859 12.039 -9.008 1 96.75 282 ASN B O 1
ATOM 4970 N N . LEU B 1 283 ? 20.516 13.406 -8.883 1 95.31 283 LEU B N 1
ATOM 4971 C CA . LEU B 1 283 ? 21.562 12.398 -9.086 1 95.31 283 LEU B CA 1
ATOM 4972 C C . LEU B 1 283 ? 21.688 11.5 -7.855 1 95.31 283 LEU B C 1
ATOM 4974 O O . LEU B 1 283 ? 22.359 10.469 -7.906 1 95.31 283 LEU B O 1
ATOM 4978 N N . ARG B 1 284 ? 21.062 11.914 -6.801 1 92.31 284 ARG B N 1
ATOM 4979 C CA . ARG B 1 284 ? 21.031 11.016 -5.648 1 92.31 284 ARG B CA 1
ATOM 4980 C C . ARG B 1 284 ? 20.125 9.82 -5.922 1 92.31 284 ARG B C 1
ATOM 4982 O O . ARG B 1 284 ? 20.312 8.75 -5.336 1 92.31 284 ARG B O 1
ATOM 4989 N N . GLU B 1 285 ? 19.203 9.945 -6.879 1 94.06 285 GLU B N 1
ATOM 4990 C CA . GLU B 1 285 ? 18.188 8.93 -7.125 1 94.06 285 GLU B CA 1
ATOM 4991 C C . GLU B 1 285 ? 18.375 8.273 -8.492 1 94.06 285 GLU B C 1
ATOM 4993 O O . GLU B 1 285 ? 18.172 7.066 -8.641 1 94.06 285 GLU B O 1
ATOM 4998 N N . LEU B 1 286 ? 18.719 9.172 -9.438 1 97.06 286 LEU B N 1
ATOM 4999 C CA . LEU B 1 286 ? 18.797 8.711 -10.82 1 97.06 286 LEU B CA 1
ATOM 5000 C C . LEU B 1 286 ? 20.203 8.891 -11.367 1 97.06 286 LEU B C 1
ATOM 5002 O O . LEU B 1 286 ? 20.922 9.82 -10.977 1 97.06 286 LEU B O 1
ATOM 5006 N N . GLU B 1 287 ? 20.516 7.957 -12.297 1 97.19 287 GLU B N 1
ATOM 5007 C CA . GLU B 1 287 ? 21.766 8.094 -13.023 1 97.19 287 GLU B CA 1
ATOM 5008 C C . GLU B 1 287 ? 21.609 9.023 -14.227 1 97.19 287 GLU B C 1
ATOM 5010 O O . GLU B 1 287 ? 22.5 9.82 -14.523 1 97.19 287 GLU B O 1
ATOM 5015 N N . ALA B 1 288 ? 20.5 8.891 -14.859 1 97.06 288 ALA B N 1
ATOM 5016 C CA . ALA B 1 288 ? 20.234 9.711 -16.047 1 97.06 288 ALA B CA 1
ATOM 5017 C C . ALA B 1 288 ? 18.75 9.742 -16.375 1 97.06 288 ALA B C 1
ATOM 5019 O O . ALA B 1 288 ? 18 8.875 -15.953 1 97.06 288 ALA B O 1
ATOM 5020 N N . ALA B 1 289 ? 18.391 10.797 -17.078 1 98.12 289 ALA B N 1
ATOM 5021 C CA . ALA B 1 289 ? 17.047 10.953 -17.641 1 98.12 289 ALA B CA 1
ATOM 5022 C C . ALA B 1 289 ? 17.094 11.797 -18.922 1 98.12 289 ALA B C 1
ATOM 5024 O O . ALA B 1 289 ? 18 12.594 -19.109 1 98.12 289 ALA B O 1
ATOM 5025 N N . GLY B 1 290 ? 16.109 11.555 -19.812 1 97.44 290 GLY B N 1
ATOM 5026 C CA . GLY B 1 290 ? 16.062 12.32 -21.047 1 97.44 290 GLY B CA 1
ATOM 5027 C C . GLY B 1 290 ? 14.719 12.219 -21.766 1 97.44 290 GLY B C 1
ATOM 5028 O O . GLY B 1 290 ? 13.914 11.336 -21.453 1 97.44 290 GLY B O 1
ATOM 5029 N N . TRP B 1 291 ? 14.578 13.188 -22.578 1 97.56 291 TRP B N 1
ATOM 5030 C CA . TRP B 1 291 ? 13.414 13.164 -23.469 1 97.56 291 TRP B CA 1
ATOM 5031 C C . TRP B 1 291 ? 13.695 12.336 -24.71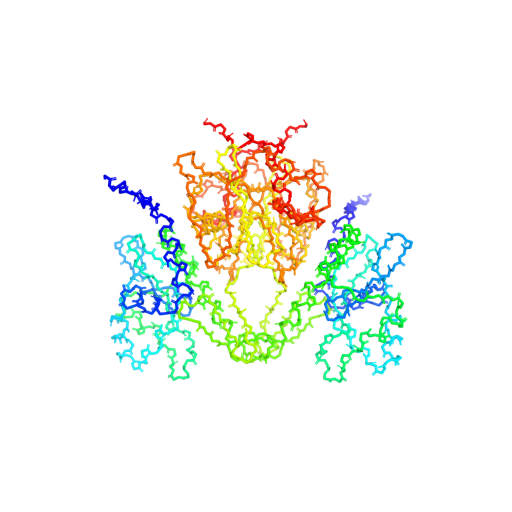9 1 97.56 291 TRP B C 1
ATOM 5033 O O . TRP B 1 291 ? 14.742 12.492 -25.344 1 97.56 291 TRP B O 1
ATOM 5043 N N . PHE B 1 292 ? 12.766 11.453 -25.047 1 97.25 292 PHE B N 1
ATOM 5044 C CA . PHE B 1 292 ? 12.875 10.602 -26.234 1 97.25 292 PHE B CA 1
ATOM 5045 C C . PHE B 1 292 ? 11.695 10.82 -27.172 1 97.25 292 PHE B C 1
ATOM 5047 O O . PHE B 1 292 ? 10.547 10.883 -26.734 1 97.25 292 PHE B O 1
ATOM 5054 N N . SER B 1 293 ? 12.031 10.891 -28.422 1 96.31 293 SER B N 1
ATOM 5055 C CA . SER B 1 293 ? 10.984 11.094 -29.406 1 96.31 293 SER B CA 1
ATOM 5056 C C . SER B 1 293 ? 10.164 9.828 -29.625 1 96.31 293 SER B C 1
ATOM 5058 O O . SER B 1 293 ? 10.602 8.734 -29.266 1 96.31 293 SER B O 1
ATOM 5060 N N . HIS B 1 294 ? 9.008 10.062 -30.219 1 96.19 294 HIS B N 1
ATOM 5061 C CA . HIS B 1 294 ? 8.117 8.945 -30.531 1 96.19 294 HIS B CA 1
ATOM 5062 C C . HIS B 1 294 ? 8.836 7.898 -31.375 1 96.19 294 HIS B C 1
ATOM 5064 O O . HIS B 1 294 ? 8.758 6.699 -31.094 1 96.19 294 HIS B O 1
ATOM 5070 N N . ASP B 1 295 ? 9.562 8.328 -32.344 1 95.31 295 ASP B N 1
ATOM 5071 C CA . ASP B 1 295 ? 10.234 7.426 -33.281 1 95.31 295 ASP B CA 1
ATOM 5072 C C . ASP B 1 295 ? 11.328 6.633 -32.562 1 95.31 295 ASP B C 1
ATOM 5074 O O . ASP B 1 295 ? 11.492 5.434 -32.812 1 95.31 295 ASP B O 1
ATOM 5078 N N . GLU B 1 296 ? 12.055 7.277 -31.734 1 94.75 296 GLU B N 1
ATOM 5079 C CA . GLU B 1 296 ? 13.109 6.609 -30.969 1 94.75 296 GLU B CA 1
ATOM 5080 C C . GLU B 1 296 ? 12.539 5.492 -30.094 1 94.75 296 GLU B C 1
ATOM 5082 O O . GLU B 1 296 ? 13.086 4.387 -30.062 1 94.75 296 GLU B O 1
ATOM 5087 N N . VAL B 1 297 ? 11.484 5.781 -29.438 1 96.12 297 VAL B N 1
ATOM 5088 C CA . VAL B 1 297 ? 10.875 4.832 -28.516 1 96.12 297 VAL B CA 1
ATOM 5089 C C . VAL B 1 297 ? 10.227 3.689 -29.297 1 96.12 297 VAL B C 1
ATOM 5091 O O . VAL B 1 297 ? 10.352 2.523 -28.922 1 96.12 297 VAL B O 1
ATOM 5094 N N . ALA B 1 298 ? 9.57 4.035 -30.422 1 95.25 298 ALA B N 1
ATOM 5095 C CA . ALA B 1 298 ? 8.961 3.01 -31.25 1 95.25 298 ALA B CA 1
ATOM 5096 C C . ALA B 1 298 ? 10.008 2.033 -31.781 1 95.25 298 ALA B C 1
ATOM 5098 O O . ALA B 1 298 ? 9.766 0.823 -31.828 1 95.25 298 ALA B O 1
ATOM 5099 N N . THR B 1 299 ? 11.117 2.529 -32.156 1 93.62 299 THR B N 1
ATOM 5100 C CA . THR B 1 299 ? 12.211 1.702 -32.656 1 93.62 299 THR B CA 1
ATOM 5101 C C . THR B 1 299 ? 12.742 0.785 -31.547 1 93.62 299 THR B C 1
ATOM 5103 O O . THR B 1 299 ? 12.992 -0.398 -31.781 1 93.62 299 THR B O 1
ATOM 5106 N N . ALA B 1 300 ? 12.883 1.335 -30.391 1 93.44 300 ALA B N 1
ATOM 5107 C CA . ALA B 1 300 ? 13.367 0.55 -29.25 1 93.44 300 ALA B CA 1
ATOM 5108 C C . ALA B 1 300 ? 12.398 -0.577 -28.906 1 93.44 300 ALA B C 1
ATOM 5110 O O . ALA B 1 300 ? 12.812 -1.673 -28.531 1 93.44 300 ALA B O 1
ATOM 5111 N N . LEU B 1 301 ? 11.117 -0.36 -29 1 93.06 301 LEU B N 1
ATOM 5112 C CA . LEU B 1 301 ? 10.094 -1.354 -28.688 1 93.06 301 LEU B CA 1
ATOM 5113 C C . LEU B 1 301 ? 10.156 -2.521 -29.672 1 93.06 301 LEU B C 1
ATOM 5115 O O . LEU B 1 301 ? 9.797 -3.65 -29.312 1 93.06 301 LEU B O 1
ATOM 5119 N N . ARG B 1 302 ? 10.562 -2.242 -30.875 1 89.81 302 ARG B N 1
ATOM 5120 C CA . ARG B 1 302 ? 10.586 -3.256 -31.922 1 89.81 302 ARG B CA 1
ATOM 5121 C C . ARG B 1 302 ? 11.82 -4.148 -31.781 1 89.81 302 ARG B C 1
ATOM 5123 O O . ARG B 1 302 ? 11.875 -5.227 -32.375 1 89.81 302 ARG B O 1
ATOM 5130 N N . ARG B 1 303 ? 12.688 -3.695 -30.984 1 81.69 303 ARG B N 1
ATOM 5131 C CA . ARG B 1 303 ? 13.914 -4.473 -30.859 1 81.69 303 ARG B CA 1
ATOM 5132 C C . ARG B 1 303 ? 13.68 -5.723 -30 1 81.69 303 ARG B C 1
ATOM 5134 O O . ARG B 1 303 ? 13.023 -5.656 -28.969 1 81.69 303 ARG B O 1
ATOM 5141 N N . ASN B 1 304 ? 13.766 -7.012 -30.469 1 64.25 304 ASN B N 1
ATOM 5142 C CA . ASN B 1 304 ? 13.453 -8.289 -29.844 1 64.25 304 ASN B CA 1
ATOM 5143 C C . ASN B 1 304 ? 14.43 -8.633 -28.719 1 64.25 304 ASN B C 1
ATOM 5145 O O . ASN B 1 304 ? 14.055 -9.258 -27.734 1 64.25 304 ASN B O 1
ATOM 5149 N N . ASN B 1 305 ? 15.859 -8.539 -29.047 1 60.38 305 ASN B N 1
ATOM 5150 C CA . ASN B 1 305 ? 16.812 -9.109 -28.109 1 60.38 305 ASN B CA 1
ATOM 5151 C C . ASN B 1 305 ? 17.578 -8.023 -27.359 1 60.38 305 ASN B C 1
ATOM 5153 O O . ASN B 1 305 ? 18.609 -7.535 -27.859 1 60.38 305 ASN B O 1
ATOM 5157 N N . PRO B 1 306 ? 16.922 -7.516 -26.312 1 53.5 306 PRO B N 1
ATOM 5158 C CA . PRO B 1 306 ? 17.531 -6.352 -25.672 1 53.5 306 PRO B CA 1
ATOM 5159 C C . PRO B 1 306 ? 18.953 -6.625 -25.172 1 53.5 306 PRO B C 1
ATOM 5161 O O . PRO B 1 306 ? 19.734 -5.691 -25.016 1 53.5 306 PRO B O 1
ATOM 5164 N N . TYR B 1 307 ? 19.234 -7.84 -24.688 1 52.31 307 TYR B N 1
ATOM 5165 C CA . TYR B 1 307 ? 20.531 -8.109 -24.094 1 52.31 307 TYR B CA 1
ATOM 5166 C C . TYR B 1 307 ? 21.641 -8.008 -25.125 1 52.31 307 TYR B C 1
ATOM 5168 O O . TYR B 1 307 ? 22.781 -7.68 -24.797 1 52.31 307 TYR B O 1
ATOM 5176 N N . THR B 1 308 ? 21.406 -8.484 -26.188 1 49.59 308 THR B N 1
ATOM 5177 C CA . THR B 1 308 ? 22.531 -8.57 -27.109 1 49.59 308 THR B CA 1
ATOM 5178 C C . THR B 1 308 ? 23.062 -7.176 -27.453 1 49.59 308 THR B C 1
ATOM 5180 O O . THR B 1 308 ? 24.219 -7.027 -27.859 1 49.59 308 THR B O 1
ATOM 5183 N N . GLN B 1 309 ? 22.297 -6.105 -27.453 1 49.97 309 GLN B N 1
ATOM 5184 C CA . GLN B 1 309 ? 22.812 -4.914 -28.109 1 49.97 309 GLN B CA 1
ATOM 5185 C C . GLN B 1 309 ? 23.391 -3.924 -27.094 1 49.97 309 GLN B C 1
ATOM 5187 O O . GLN B 1 309 ? 23.047 -2.742 -27.109 1 49.97 309 GLN B O 1
ATOM 5192 N N . GLN B 1 310 ? 23.719 -4.312 -25.953 1 51.53 310 GLN B N 1
ATOM 5193 C CA . GLN B 1 310 ? 24.516 -3.422 -25.109 1 51.53 310 GLN B CA 1
ATOM 5194 C C . GLN B 1 310 ? 25.547 -2.67 -25.938 1 51.53 310 GLN B C 1
ATOM 5196 O O . GLN B 1 310 ? 26.031 -1.616 -25.516 1 51.53 310 GLN B O 1
ATOM 5201 N N . GLN B 1 311 ? 25.953 -3.291 -27 1 48.22 311 GLN B N 1
ATOM 5202 C CA . GLN B 1 311 ? 27.234 -2.879 -27.578 1 48.22 311 GLN B CA 1
ATOM 5203 C C . GLN B 1 311 ? 27.094 -1.551 -28.312 1 48.22 311 GLN B C 1
ATOM 5205 O O . GLN B 1 311 ? 28.094 -0.879 -28.578 1 48.22 311 GLN B O 1
ATOM 5210 N N . ASN B 1 312 ? 25.953 -1.212 -28.891 1 50.72 312 ASN B N 1
ATOM 5211 C CA . ASN B 1 312 ? 26.125 -0.105 -29.828 1 50.72 312 ASN B CA 1
ATOM 5212 C C . ASN B 1 312 ? 25.594 1.204 -29.25 1 50.72 312 ASN B C 1
ATOM 5214 O O . ASN B 1 312 ? 25.219 2.113 -29.984 1 50.72 312 ASN B O 1
ATOM 5218 N N . GLY B 1 313 ? 25.547 1.452 -27.875 1 62.22 313 GLY B N 1
ATOM 5219 C CA . GLY B 1 313 ? 25.25 2.775 -27.359 1 62.22 313 GLY B CA 1
ATOM 5220 C C . GLY B 1 313 ? 23.766 3.096 -27.375 1 62.22 313 GLY B C 1
ATOM 5221 O O . GLY B 1 313 ? 23.359 4.211 -27.031 1 62.22 313 GLY B O 1
ATOM 5222 N N . THR B 1 314 ? 22.906 2.207 -27.828 1 77.94 314 THR B N 1
ATOM 5223 C CA . THR B 1 314 ? 21.484 2.525 -27.953 1 77.94 314 THR B CA 1
ATOM 5224 C C . THR B 1 314 ? 20.734 2.109 -26.703 1 77.94 314 THR B C 1
ATOM 5226 O O . THR B 1 314 ? 21.047 1.091 -26.078 1 77.94 314 THR B O 1
ATOM 5229 N N . PHE B 1 315 ? 19.828 3.012 -26.281 1 89.56 315 PHE B N 1
ATOM 5230 C CA . PHE B 1 315 ? 19.031 2.703 -25.094 1 89.56 315 PHE B CA 1
ATOM 5231 C C . PHE B 1 315 ? 18.016 1.616 -25.406 1 89.56 315 PHE B C 1
ATOM 5233 O O . PHE B 1 315 ? 17.672 1.382 -26.562 1 89.56 315 PHE B O 1
ATOM 5240 N N . TRP B 1 316 ? 17.625 0.826 -24.391 1 92.56 316 TRP B N 1
ATOM 5241 C CA . TRP B 1 316 ? 16.562 -0.168 -24.547 1 92.56 316 TRP B CA 1
ATOM 5242 C C . TRP B 1 316 ? 15.57 -0.088 -23.391 1 92.56 316 TRP B C 1
ATOM 5244 O O . TRP B 1 316 ? 15.773 0.672 -22.438 1 92.56 316 TRP B O 1
ATOM 5254 N N . LEU B 1 317 ? 14.461 -0.814 -23.609 1 95.62 317 LEU B N 1
ATOM 5255 C CA . LEU B 1 317 ? 13.328 -0.647 -22.703 1 95.62 317 LEU B CA 1
ATOM 5256 C C . LEU B 1 317 ? 13.125 -1.89 -21.844 1 95.62 317 LEU B C 1
ATOM 5258 O O . LEU B 1 317 ? 13.672 -2.955 -22.156 1 95.62 317 LEU B O 1
ATOM 5262 N N . PRO B 1 318 ? 12.391 -1.767 -20.734 1 93 318 PRO B N 1
ATOM 5263 C CA . PRO B 1 318 ? 12.109 -2.924 -19.875 1 93 318 PRO B CA 1
ATOM 5264 C C . PRO B 1 318 ? 11.391 -4.047 -20.625 1 93 318 PRO B C 1
ATOM 5266 O O . PRO B 1 318 ? 10.688 -3.789 -21.609 1 93 318 PRO B O 1
ATOM 5269 N N . PRO B 1 319 ? 11.602 -5.258 -20.125 1 89.31 319 PRO B N 1
ATOM 5270 C CA . PRO B 1 319 ? 10.953 -6.391 -20.781 1 89.31 319 PRO B CA 1
ATOM 5271 C C . PRO B 1 319 ? 9.43 -6.309 -20.734 1 89.31 319 PRO B C 1
ATOM 5273 O O . PRO B 1 319 ? 8.875 -5.527 -19.953 1 89.31 319 PRO B O 1
ATOM 5276 N N . LYS B 1 320 ? 8.766 -7.125 -21.484 1 89.38 320 LYS B N 1
ATOM 5277 C CA . LYS B 1 320 ? 7.324 -7.082 -21.688 1 89.38 320 LYS B CA 1
ATOM 5278 C C . LYS B 1 320 ? 6.578 -7.359 -20.391 1 89.38 320 LYS B C 1
ATOM 5280 O O . LYS B 1 320 ? 5.465 -6.871 -20.188 1 89.38 320 LYS B O 1
ATOM 5285 N N . LEU B 1 321 ? 7.184 -8.086 -19.531 1 88.12 321 LEU B N 1
ATOM 5286 C CA . LEU B 1 321 ? 6.531 -8.461 -18.281 1 88.12 321 LEU B CA 1
ATOM 5287 C C . LEU B 1 321 ? 6.422 -7.258 -17.344 1 88.12 321 LEU B C 1
ATOM 5289 O O . LEU B 1 321 ? 5.574 -7.238 -16.453 1 88.12 321 LEU B O 1
ATOM 5293 N N . ALA B 1 322 ? 7.266 -6.277 -17.516 1 91.75 322 ALA B N 1
ATOM 5294 C CA . ALA B 1 322 ? 7.273 -5.105 -16.641 1 91.75 322 ALA B CA 1
ATOM 5295 C C . ALA B 1 322 ? 6.176 -4.121 -17.047 1 91.75 322 ALA B C 1
ATOM 5297 O O . ALA B 1 322 ? 6.004 -3.816 -18.219 1 91.75 322 ALA B O 1
ATOM 5298 N N . ILE B 1 323 ? 5.488 -3.539 -16.109 1 96.69 323 ILE B N 1
ATOM 5299 C CA . ILE B 1 323 ? 4.379 -2.633 -16.375 1 96.69 323 ILE B CA 1
ATOM 5300 C C . ILE B 1 323 ? 4.898 -1.362 -17.047 1 96.69 323 ILE B C 1
ATOM 5302 O O . ILE B 1 323 ? 4.148 -0.666 -17.734 1 96.69 323 ILE B O 1
ATOM 5306 N N . ALA B 1 324 ? 6.137 -1.031 -16.859 1 97.25 324 ALA B N 1
ATOM 5307 C CA . ALA B 1 324 ? 6.734 0.097 -17.562 1 97.25 324 ALA B CA 1
ATOM 5308 C C . ALA B 1 324 ? 6.668 -0.106 -19.078 1 97.25 324 ALA B C 1
ATOM 5310 O O . ALA B 1 324 ? 6.445 0.847 -19.828 1 97.25 324 ALA B O 1
ATOM 5311 N N . HIS B 1 325 ? 6.977 -1.336 -19.5 1 96 325 HIS B N 1
ATOM 5312 C CA . HIS B 1 325 ? 6.875 -1.65 -20.922 1 96 325 HIS B CA 1
ATOM 5313 C C . HIS B 1 325 ? 5.477 -1.355 -21.453 1 96 325 HIS B C 1
ATOM 5315 O O . HIS B 1 325 ? 5.328 -0.771 -22.516 1 96 325 HIS B O 1
ATOM 5321 N N . GLN B 1 326 ? 4.504 -1.711 -20.719 1 96.44 326 GLN B N 1
ATOM 5322 C CA . GLN B 1 326 ? 3.119 -1.458 -21.109 1 96.44 326 GLN B CA 1
ATOM 5323 C C . GLN B 1 326 ? 2.85 0.038 -21.234 1 96.44 326 GLN B C 1
ATOM 5325 O O . GLN B 1 326 ? 2.207 0.477 -22.188 1 96.44 326 GLN B O 1
ATOM 5330 N N . LEU B 1 327 ? 3.266 0.795 -20.266 1 97.81 327 LEU B N 1
ATOM 5331 C CA . LEU B 1 327 ? 3.078 2.242 -20.297 1 97.81 327 LEU B CA 1
ATOM 5332 C C . LEU B 1 327 ? 3.682 2.84 -21.562 1 97.81 327 LEU B C 1
ATOM 5334 O O . LEU B 1 327 ? 3.047 3.656 -22.234 1 97.81 327 LEU B O 1
ATOM 5338 N N . ILE B 1 328 ? 4.883 2.43 -21.828 1 97.69 328 ILE B N 1
ATOM 5339 C CA . ILE B 1 328 ? 5.617 2.963 -22.984 1 97.69 328 ILE B CA 1
ATOM 5340 C C . ILE B 1 328 ? 4.914 2.562 -24.281 1 97.69 328 ILE B C 1
ATOM 5342 O O . ILE B 1 328 ? 4.727 3.393 -25.172 1 97.69 328 ILE B O 1
ATOM 5346 N N . LYS B 1 329 ? 4.559 1.345 -24.344 1 97.19 329 LYS B N 1
ATOM 5347 C CA . LYS B 1 329 ? 3.842 0.852 -25.516 1 97.19 329 LYS B CA 1
ATOM 5348 C C . LYS B 1 329 ? 2.539 1.62 -25.734 1 97.19 329 LYS B C 1
ATOM 5350 O O . LYS B 1 329 ? 2.217 2.002 -26.859 1 97.19 329 LYS B O 1
ATOM 5355 N N . GLU B 1 330 ? 1.761 1.794 -24.672 1 97.25 330 GLU B N 1
ATOM 5356 C CA . GLU B 1 330 ? 0.51 2.543 -24.75 1 97.25 330 GLU B CA 1
ATOM 5357 C C . GLU B 1 330 ? 0.741 3.945 -25.297 1 97.25 330 GLU B C 1
ATOM 5359 O O . GLU B 1 330 ? -0.044 4.43 -26.125 1 97.25 330 GLU B O 1
ATOM 5364 N N . TRP B 1 331 ? 1.759 4.582 -24.859 1 96.94 331 TRP B N 1
ATOM 5365 C CA . TRP B 1 331 ? 2.07 5.934 -25.312 1 96.94 331 TRP B CA 1
ATOM 5366 C C . TRP B 1 331 ? 2.395 5.941 -26.812 1 96.94 331 TRP B C 1
ATOM 5368 O O . TRP B 1 331 ? 1.977 6.848 -27.531 1 96.94 331 TRP B O 1
ATOM 5378 N N . VAL B 1 332 ? 3.166 5.008 -27.297 1 96.5 332 VAL B N 1
ATOM 5379 C CA . VAL B 1 332 ? 3.551 4.926 -28.703 1 96.5 332 VAL B CA 1
ATOM 5380 C C . VAL B 1 332 ? 2.314 4.668 -29.562 1 96.5 332 VAL B C 1
ATOM 5382 O O . VAL B 1 332 ? 2.182 5.23 -30.641 1 96.5 332 VAL B O 1
ATOM 5385 N N . GLU B 1 333 ? 1.45 3.852 -29.047 1 94.88 333 GLU B N 1
ATOM 5386 C CA . GLU B 1 333 ? 0.273 3.469 -29.828 1 94.88 333 GLU B CA 1
ATOM 5387 C C . GLU B 1 333 ? -0.789 4.562 -29.797 1 94.88 333 GLU B C 1
ATOM 5389 O O . GLU B 1 333 ? -1.589 4.684 -30.734 1 94.88 333 GLU B O 1
ATOM 5394 N N . LYS B 1 334 ? -1.028 5.301 -28.703 1 84.62 334 LYS B N 1
ATOM 5395 C CA . LYS B 1 334 ? -2.006 6.375 -28.562 1 84.62 334 LYS B CA 1
ATOM 5396 C C . LYS B 1 334 ? -1.337 7.672 -28.125 1 84.62 334 LYS B C 1
ATOM 5398 O O . LYS B 1 334 ? -1.528 8.117 -26.984 1 84.62 334 LYS B O 1
ATOM 5403 N N . PRO B 1 335 ? -0.604 8.258 -29.031 1 63.66 335 PRO B N 1
ATOM 5404 C CA . PRO B 1 335 ? 0.13 9.438 -28.578 1 63.66 335 PRO B CA 1
ATOM 5405 C C . PRO B 1 335 ? -0.794 10.57 -28.125 1 63.66 335 PRO B C 1
ATOM 5407 O O . PRO B 1 335 ? -0.436 11.352 -27.234 1 63.66 335 PRO B O 1
ATOM 5410 N N . ASN B 1 336 ? -1.971 10.906 -28.781 1 58.75 336 ASN B N 1
ATOM 5411 C CA . ASN B 1 336 ? -2.814 12.078 -28.594 1 58.75 336 ASN B CA 1
ATOM 5412 C C . ASN B 1 336 ? -3.775 11.883 -27.422 1 58.75 336 ASN B C 1
ATOM 5414 O O . ASN B 1 336 ? -4.613 12.742 -27.141 1 58.75 336 ASN B O 1
ATOM 5418 N N . CYS B 1 337 ? -4.023 10.867 -26.969 1 47.97 337 CYS B N 1
ATOM 5419 C CA . CYS B 1 337 ? -5.152 10.719 -26.047 1 47.97 337 CYS B CA 1
ATOM 5420 C C . CYS B 1 337 ? -4.965 11.578 -24.812 1 47.97 337 CYS B C 1
ATOM 5422 O O . CYS B 1 337 ? -5.785 11.531 -23.891 1 47.97 337 CYS B O 1
ATOM 5424 N N . SER B 1 338 ? -3.906 12.156 -24.531 1 44 338 SER B N 1
ATOM 5425 C CA . SER B 1 338 ? -3.807 12.961 -23.312 1 44 338 SER B CA 1
ATOM 5426 C C . SER B 1 338 ? -4.645 14.234 -23.422 1 44 338 SER B C 1
ATOM 5428 O O . SER B 1 338 ? -4.656 15.062 -22.516 1 44 338 SER B O 1
ATOM 5430 N N . THR B 1 339 ? -5.074 14.727 -24.547 1 38.12 339 THR B N 1
ATOM 5431 C CA . THR B 1 339 ? -5.855 15.953 -24.625 1 38.12 339 THR B CA 1
ATOM 5432 C C . THR B 1 339 ? -7.277 15.727 -24.125 1 38.12 339 THR B C 1
ATOM 5434 O O . THR B 1 339 ? -8.078 15.062 -24.781 1 38.12 339 THR B O 1
ATOM 5437 N N . LEU B 1 340 ? -7.578 15.539 -22.906 1 34.97 340 LEU B N 1
ATOM 5438 C CA . LEU B 1 340 ? -8.961 15.789 -22.516 1 34.97 340 LEU B CA 1
ATOM 5439 C C . LEU B 1 340 ? -9.492 17.062 -23.172 1 34.97 340 LEU B C 1
ATOM 5441 O O . LEU B 1 340 ? -8.742 18.031 -23.359 1 34.97 340 LEU B O 1
ATOM 5445 N N . PRO B 1 341 ? -10.641 17 -23.953 1 30.75 341 PRO B N 1
ATOM 5446 C CA . PRO B 1 341 ? -11.117 18.281 -24.469 1 30.75 341 PRO B CA 1
ATOM 5447 C C . PRO B 1 341 ? -11.031 19.406 -23.438 1 30.75 341 PRO B C 1
ATOM 5449 O O . PRO B 1 341 ? -11.195 19.156 -22.234 1 30.75 341 PRO B O 1
ATOM 5452 N N . ALA B 1 342 ? -10.711 20.688 -24 1 21.33 342 ALA B N 1
ATOM 5453 C CA . ALA B 1 342 ? -10.992 21.891 -23.219 1 21.33 342 ALA B CA 1
ATOM 5454 C C . ALA B 1 342 ? -12.461 21.953 -22.812 1 21.33 342 ALA B C 1
ATOM 5456 O O . ALA B 1 342 ? -13.344 21.672 -23.625 1 21.33 342 ALA B O 1
#

Nearest PDB structures (foldseek):
  6o3p-assembly1_A  TM=8.215E-01  e=2.874E-28  Mus musculus
  6o3p-assembly1_B  TM=8.049E-01  e=2.874E-28  Mus musculus
  5isy-assembly1_C  TM=8.288E-01  e=1.589E-21  Escherichia coli K-12
  2gb5-assembly1_B  TM=8.230E-01  e=3.403E-21  Escherichia coli K-12
  5isy-assembly1_A  TM=8.078E-01  e=6.114E-21  Escherichia coli K-12

Secondary structure (DSSP, 8-state):
-------------HHHHHHHHHHHHHH-HHHHHHHHHT-EEEEEETTEEEEEEETTEEE---EEHHHHHHHHHHTT--GGGGGG-EEEEE-TT--EEEEEESSSPPSSTT-PPPPHHHHHHHHTSEE--HHHHTTTS-HHHHHHHHHHHHHHHHHHT-SB-TTT-PBPEE-SSSS-EE-TTT--EE----EEEEEEEEE-SSEEEEEE-TTSPTTB-B-EEEEPPTT--HHHHHHHHHHHHH---EEEEEEEEEEEE-SSS-EEEEEEEEEE-TT-------TTT-SEEEEEEHHHHHHHHH-S-TTGGGGGS--B---TTSHHHHHHHHHHH-TTTT----/-------------HHHHHHHHHHHHHH-HHHHHHHHHT-EEEEEETTEEEEEEETTEEE---B-HHHHHHHHHHTT--GGGGGG-EEEEE-TT--EEEEEESSSPPSSTT-PPPPHHHHHHHHTSEE--HHHHTTTS-HHHHHHHHHHHHHHHHHHT-SB-TTT-PBPEE-SSSS-EE-TTT--EE----EEEEEEEEE-SSEEEEEE-TTSPTTB-B-EEEEPPTT--HHHHHHHHHHHHH---EEEEEEEEEEEE-SSS-EEEEEEEEEE-TT-------TTT-SEEEEEEHHHHHHHHH-S-TTGGGGGS--B---TTSHHHHHHHHHHH-TTTT----

Foldseek 3Di:
DPPPPPPVPPDDDLVVVFVVLVVCLLVPQVSVVVLLQFAWEWEAAPLFTWWADDDQFIDTDIDHLVRVCVVCVVVPHDSCQVQLWAWQGADSVGRTYIYHYQHADDPPVPRHRDDQVVCCVVVVTHRDDLVVNLVRDDPVRNVSSLSRSQLSVQCSVPQADPVPRHGWAAGSNSQWIADPVVGDIGGRDAFEKEFEWEDALFWIKWFAAPPDPPQETFTFMDTDDPPDDPVRNVQVSQCQAWNFGWDDKAWDDWDFDPPPHTHIYTYMYTYGYDPRPHTDGDVVGTVDMDIDGLVLLVVQLPPDDVVVVSPPNHHHYDDPVDVRNVVSVVCSVCSPPVCPDD/DPPPPPPVPPDDDLVVVQVVLVVCLLVPQVSVVVLLQFAWEWEAAPLFTWWADDDQFIDTDIDHLVRVCVVCVVVPHDSCQVQLWAWQGADSVGRTYIYHYQHADDPPVPDHRDDQVVCCVVVVTHRDDLVVNLVRDDPVRNVSSLSRSQLSVQCSVPQADPVPRHGWAAGRNSQWIADPVVGDIGGRDAFEKEFEWEDALFWIKWFAAPPDPPQETFTFMDTDDPPDDPVRNVQVSQCQAWNFGWDDKAWDDWDFDPPPHTHIYTYMYTYGHNPTPHTDGDVVGTVDMDIDGLVLLVVQLPPDDVVVVSPPNHHHYDDPVDVRNVVSVVCSVDSPPVCPDD